Protein AF-A0AAE6BTU4-F1 (afdb_monomer_lite)

Radius of gyration: 64.8 Å; chains: 1; bounding box: 156×62×198 Å

Structure (mmCIF, N/CA/C/O backbone):
data_AF-A0AAE6BTU4-F1
#
_entry.id   AF-A0AAE6BTU4-F1
#
loop_
_atom_site.group_PDB
_atom_site.id
_atom_site.type_symbol
_atom_site.label_atom_id
_atom_site.label_alt_id
_atom_site.label_comp_id
_atom_site.label_asym_id
_atom_site.label_entity_id
_atom_site.label_seq_id
_atom_site.pdbx_PDB_ins_code
_atom_site.Cartn_x
_atom_site.Cartn_y
_atom_site.Cartn_z
_atom_site.occupancy
_atom_site.B_iso_or_equiv
_atom_site.auth_seq_id
_atom_site.auth_comp_id
_atom_site.auth_asym_id
_atom_site.auth_atom_id
_atom_site.pdbx_PDB_model_num
ATOM 1 N N . MET A 1 1 ? -36.146 3.661 -19.945 1.00 48.97 1 MET A N 1
ATOM 2 C CA . MET A 1 1 ? -35.433 4.388 -18.864 1.00 48.97 1 MET A CA 1
ATOM 3 C C . MET A 1 1 ? -34.427 3.517 -18.104 1.00 48.97 1 MET A C 1
ATOM 5 O O . MET A 1 1 ? -33.361 4.020 -17.790 1.00 48.97 1 MET A O 1
ATOM 9 N N . MET A 1 2 ? -34.689 2.225 -17.862 1.00 49.38 2 MET A N 1
ATOM 10 C CA . MET A 1 2 ? -33.746 1.311 -17.175 1.00 49.38 2 MET A CA 1
ATOM 11 C C . MET A 1 2 ? -32.416 1.056 -17.921 1.00 49.38 2 MET A C 1
ATOM 13 O O . MET A 1 2 ? -31.400 0.770 -17.297 1.00 49.38 2 MET A O 1
ATOM 17 N N . THR A 1 3 ? -32.391 1.201 -19.246 1.00 56.84 3 THR A N 1
ATOM 18 C CA . THR A 1 3 ? -31.191 1.018 -20.086 1.00 56.84 3 THR A CA 1
ATOM 19 C C . THR A 1 3 ? -30.217 2.201 -20.024 1.00 56.84 3 THR A C 1
ATOM 21 O O . THR A 1 3 ? -29.010 2.016 -20.130 1.00 56.84 3 THR A O 1
ATOM 24 N N . LEU A 1 4 ? -30.723 3.414 -19.780 1.00 56.75 4 LEU A N 1
ATOM 25 C CA . LEU A 1 4 ? -29.913 4.631 -19.647 1.00 56.75 4 LEU A CA 1
ATOM 26 C C . LEU A 1 4 ? -29.201 4.711 -18.291 1.00 56.75 4 LEU A C 1
ATOM 28 O O . LEU A 1 4 ? -28.058 5.158 -18.240 1.00 56.75 4 LEU A O 1
ATOM 32 N N . LEU A 1 5 ? -29.824 4.214 -17.213 1.00 59.09 5 LEU A N 1
ATOM 33 C CA . LEU A 1 5 ? -29.153 4.114 -15.912 1.00 59.09 5 LEU A CA 1
ATOM 34 C C . LEU A 1 5 ? -27.994 3.108 -15.945 1.00 59.09 5 LEU A C 1
ATOM 36 O O . LEU A 1 5 ? -26.930 3.404 -15.418 1.00 59.09 5 LEU A O 1
ATOM 40 N N . ARG A 1 6 ? -28.148 1.953 -16.607 1.00 62.50 6 ARG A N 1
ATOM 41 C CA . ARG A 1 6 ? -27.068 0.949 -16.701 1.00 62.50 6 ARG A CA 1
ATOM 42 C C . ARG A 1 6 ? -25.826 1.470 -17.433 1.00 62.50 6 ARG A C 1
ATOM 44 O O . ARG A 1 6 ? -24.712 1.204 -16.995 1.00 62.50 6 ARG A O 1
ATOM 51 N N . ARG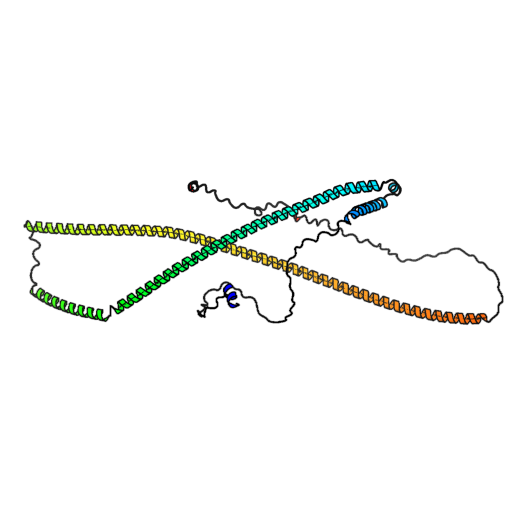 A 1 7 ? -26.019 2.296 -18.466 1.00 68.75 7 ARG A N 1
ATOM 52 C CA . ARG A 1 7 ? -24.930 2.977 -19.182 1.00 68.75 7 ARG A CA 1
ATOM 53 C C . ARG A 1 7 ? -24.236 4.055 -18.338 1.00 68.75 7 ARG A C 1
ATOM 55 O O . ARG A 1 7 ? -23.031 4.231 -18.468 1.00 68.75 7 ARG A O 1
ATOM 62 N N . ALA A 1 8 ? -24.965 4.743 -17.455 1.00 65.94 8 ALA A N 1
ATOM 63 C CA . ALA A 1 8 ? -24.392 5.730 -16.532 1.00 65.94 8 ALA A CA 1
ATOM 64 C C . ALA A 1 8 ? -23.546 5.093 -15.410 1.00 65.94 8 ALA A C 1
ATOM 66 O O . ALA A 1 8 ? -22.668 5.752 -14.862 1.00 65.94 8 ALA A O 1
ATOM 67 N N . PHE A 1 9 ? -23.770 3.807 -15.118 1.00 64.44 9 PHE A N 1
ATOM 68 C CA . PHE A 1 9 ? -22.969 3.002 -14.189 1.00 64.44 9 PHE A CA 1
ATOM 69 C C . PHE A 1 9 ? -21.880 2.158 -14.880 1.00 64.44 9 PHE A C 1
ATOM 71 O O . PHE A 1 9 ? -21.298 1.282 -14.249 1.00 64.44 9 PHE A O 1
ATOM 78 N N . GLY A 1 10 ? -21.578 2.420 -16.158 1.00 52.28 10 GLY A N 1
ATOM 79 C CA . GLY A 1 10 ? -20.435 1.807 -16.846 1.00 52.28 10 GLY A CA 1
ATOM 80 C C . GLY A 1 10 ? -20.651 0.379 -17.354 1.00 52.28 10 GLY A C 1
ATOM 81 O O . GLY A 1 10 ? -19.698 -0.245 -17.806 1.00 52.28 10 GLY A O 1
ATOM 82 N N . PHE A 1 11 ? -21.882 -0.138 -17.343 1.00 61.97 11 PHE A N 1
ATOM 83 C CA . PHE A 1 11 ? -22.192 -1.422 -17.973 1.00 61.97 11 PHE A CA 1
ATOM 84 C C . PHE A 1 11 ? -22.514 -1.191 -19.455 1.00 61.97 11 PHE A C 1
ATOM 86 O O . PHE A 1 11 ? -23.619 -0.758 -19.796 1.00 61.97 11 PHE A O 1
ATOM 93 N N . SER A 1 12 ? -21.534 -1.433 -20.333 1.00 47.09 12 SER A N 1
ATOM 94 C CA . SER A 1 12 ? -21.764 -1.500 -21.781 1.00 47.09 12 SER A CA 1
ATOM 95 C C . SER A 1 12 ? -22.494 -2.804 -22.116 1.00 47.09 12 SER A C 1
ATOM 97 O O . SER A 1 12 ? -22.000 -3.868 -21.748 1.00 47.09 12 SER A O 1
ATOM 99 N N . PRO A 1 13 ? -23.658 -2.762 -22.784 1.00 50.34 13 PRO A N 1
ATOM 100 C CA . PRO A 1 13 ? -24.314 -3.942 -23.315 1.00 50.34 13 PRO A CA 1
ATOM 101 C C . PRO A 1 13 ? -23.881 -4.097 -24.775 1.00 50.34 13 PRO A C 1
ATOM 103 O O . PRO A 1 13 ? -24.620 -3.703 -25.665 1.00 50.34 13 PRO A O 1
ATOM 106 N N . ASP A 1 14 ? -22.638 -4.519 -24.983 1.00 47.03 14 ASP A N 1
ATOM 107 C CA . ASP A 1 14 ? -22.152 -5.135 -26.225 1.00 47.03 14 ASP A CA 1
ATOM 108 C C . ASP A 1 14 ? -20.667 -5.437 -26.042 1.00 47.03 14 ASP A C 1
ATOM 110 O O . ASP A 1 14 ? -19.805 -4.561 -26.130 1.00 47.03 14 ASP A O 1
ATOM 114 N N . SER A 1 15 ? -20.396 -6.693 -25.731 1.00 39.00 15 SER A N 1
ATOM 115 C CA . SER A 1 15 ? -19.177 -7.381 -26.123 1.00 39.00 15 SER A CA 1
ATOM 116 C C . SER A 1 15 ? -19.603 -8.828 -26.297 1.00 39.00 15 SER A C 1
ATOM 118 O O . SER A 1 15 ? -19.732 -9.572 -25.323 1.00 39.00 15 SER A O 1
ATOM 120 N N . GLU A 1 16 ? -19.972 -9.136 -27.536 1.00 42.75 16 GLU A N 1
ATOM 121 C CA . GLU A 1 16 ? -20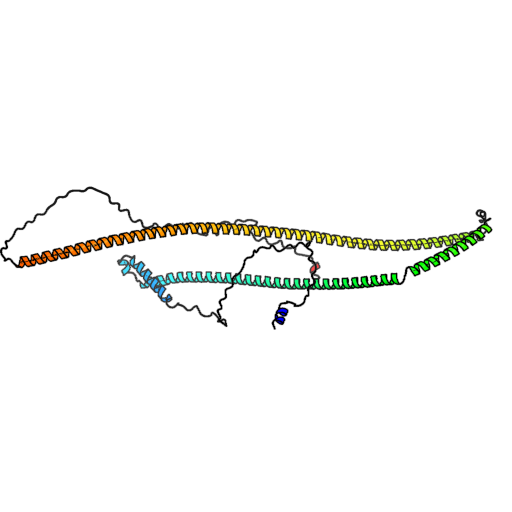.085 -10.494 -28.041 1.00 42.75 16 GLU A CA 1
ATOM 122 C C . GLU A 1 16 ? -18.813 -11.273 -27.681 1.00 42.75 16 GLU A C 1
ATOM 124 O O . GLU A 1 16 ? -17.711 -10.727 -27.622 1.00 42.75 16 GLU A O 1
ATOM 129 N N . GLU A 1 17 ? -19.031 -12.536 -27.351 1.00 46.00 17 GLU A N 1
ATOM 130 C CA . GLU A 1 17 ? -18.061 -13.518 -26.899 1.00 46.00 17 GLU A CA 1
ATOM 131 C C . GLU A 1 17 ? -16.950 -13.721 -27.944 1.00 46.00 17 GLU A C 1
ATOM 133 O O . GLU A 1 17 ? -17.189 -14.286 -29.007 1.00 46.00 17 GLU A O 1
ATOM 138 N N . GLU A 1 18 ? -15.720 -13.319 -27.617 1.00 40.00 18 GLU A N 1
ATOM 139 C CA . GLU A 1 18 ? -14.520 -13.991 -28.118 1.00 40.00 18 GLU A CA 1
ATOM 140 C C . GLU A 1 18 ? -13.948 -14.800 -26.953 1.00 40.00 18 GLU A C 1
ATOM 142 O O . GLU A 1 18 ? -13.363 -14.284 -26.000 1.00 40.00 18 GLU A O 1
ATOM 147 N N . GLU A 1 19 ? -14.253 -16.091 -27.001 1.00 48.47 19 GLU A N 1
ATOM 148 C CA . GLU A 1 19 ? -13.770 -17.141 -26.117 1.00 48.47 19 GLU A CA 1
ATOM 149 C C . GLU A 1 19 ? -12.265 -17.337 -26.391 1.00 48.47 19 GLU A C 1
ATOM 151 O O . GLU A 1 19 ? -11.864 -18.207 -27.158 1.00 48.47 19 GLU A O 1
ATOM 156 N N . GLU A 1 20 ? -11.421 -16.462 -25.834 1.00 43.44 20 GLU A N 1
ATOM 157 C CA . GLU A 1 20 ? -9.967 -16.643 -25.853 1.00 43.44 20 GLU A CA 1
ATOM 158 C C . GLU A 1 20 ? -9.546 -17.588 -24.722 1.00 43.44 20 GLU A C 1
ATOM 160 O O . GLU A 1 20 ? -9.739 -17.322 -23.531 1.00 43.44 20 GLU A O 1
ATOM 165 N N . ASP A 1 21 ? -8.972 -18.715 -25.139 1.00 42.72 21 ASP A N 1
ATOM 166 C CA . ASP A 1 21 ? -8.411 -19.780 -24.319 1.00 42.72 21 ASP A CA 1
ATOM 167 C C . ASP A 1 21 ? -7.556 -19.246 -23.156 1.00 42.72 21 ASP A C 1
ATOM 169 O O . ASP A 1 21 ? -6.500 -18.634 -23.329 1.00 42.72 21 ASP A O 1
ATOM 173 N N . TYR A 1 22 ? -8.008 -19.530 -21.935 1.00 52.09 22 TYR A N 1
ATOM 174 C CA . TYR A 1 22 ? -7.296 -19.216 -20.701 1.00 52.09 22 TYR A CA 1
ATOM 175 C C . TYR A 1 22 ? -6.064 -20.125 -20.553 1.00 52.09 22 TYR A C 1
ATOM 177 O O . TYR A 1 22 ? -6.204 -21.319 -20.282 1.00 52.09 22 TYR A O 1
ATOM 185 N N . ASP A 1 23 ? -4.855 -19.572 -20.704 1.00 56.16 23 ASP A N 1
ATOM 186 C CA . ASP A 1 23 ? -3.588 -20.278 -20.465 1.00 56.16 23 ASP A CA 1
ATOM 187 C C . ASP A 1 23 ? -3.349 -20.464 -18.946 1.00 56.16 23 ASP A C 1
ATOM 189 O O . ASP A 1 23 ? -3.122 -19.486 -18.224 1.00 56.16 23 ASP A O 1
ATOM 193 N N . PRO A 1 24 ? -3.371 -21.706 -18.419 1.00 56.69 24 PRO A N 1
ATOM 194 C CA . PRO A 1 24 ? -3.251 -21.987 -16.989 1.00 56.69 24 PRO A CA 1
ATOM 195 C C . PRO A 1 24 ? -1.818 -21.847 -16.442 1.00 56.69 24 PRO A C 1
ATOM 197 O O . PRO A 1 24 ? -1.571 -22.208 -15.290 1.00 56.69 24 PRO A O 1
ATOM 200 N N . THR A 1 25 ? -0.852 -21.355 -17.226 1.00 54.66 25 THR A N 1
ATOM 201 C CA . THR A 1 25 ? 0.543 -21.201 -16.774 1.00 54.66 25 THR A CA 1
ATOM 202 C C . THR A 1 25 ? 0.863 -19.849 -16.134 1.00 54.66 25 THR A C 1
ATOM 204 O O . THR A 1 25 ? 1.975 -19.662 -15.633 1.00 54.66 25 THR A O 1
ATOM 207 N N . VAL A 1 26 ? -0.095 -18.919 -16.065 1.00 53.97 26 VAL A N 1
ATOM 208 C CA . VAL A 1 26 ? 0.099 -17.633 -15.380 1.00 53.97 26 VAL A CA 1
ATOM 209 C C . VAL A 1 26 ? -0.129 -17.802 -13.867 1.00 53.97 26 VAL A C 1
ATOM 211 O O . VAL A 1 26 ? -1.238 -18.140 -13.452 1.00 53.97 26 VAL A O 1
ATOM 214 N N . PRO A 1 27 ? 0.868 -17.555 -12.994 1.00 41.38 27 PRO A N 1
ATOM 215 C CA . PRO A 1 27 ? 0.693 -17.707 -11.553 1.00 41.38 27 PRO A CA 1
ATOM 216 C C . PRO A 1 27 ? -0.245 -16.629 -10.992 1.00 41.38 27 PRO A C 1
ATOM 218 O O . PRO A 1 27 ? 0.140 -15.472 -10.811 1.00 41.38 27 PRO A O 1
ATOM 221 N N . THR A 1 28 ? -1.481 -17.003 -10.671 1.00 51.19 28 THR A N 1
ATOM 222 C CA . THR A 1 28 ? -2.424 -16.153 -9.935 1.00 51.19 28 THR A CA 1
ATOM 223 C C . THR A 1 28 ? -2.011 -16.075 -8.464 1.00 51.19 28 THR A C 1
ATOM 225 O O . THR A 1 28 ? -2.427 -16.885 -7.638 1.00 51.19 28 THR A O 1
ATOM 228 N N . TYR A 1 29 ? -1.178 -15.097 -8.111 1.00 44.53 29 TYR A N 1
ATOM 229 C CA . TYR A 1 29 ? -0.861 -14.784 -6.716 1.00 44.53 29 TYR A CA 1
ATOM 230 C C . TYR A 1 29 ? -1.799 -13.686 -6.203 1.00 44.53 29 TYR A C 1
ATOM 232 O O . TYR A 1 29 ? -1.414 -12.523 -6.179 1.00 44.53 29 TYR A O 1
ATOM 240 N N . ALA A 1 30 ? -3.040 -14.052 -5.856 1.00 36.66 30 ALA A N 1
ATOM 241 C CA . ALA A 1 30 ? -3.896 -13.390 -4.855 1.00 36.66 30 ALA A CA 1
ATOM 242 C C . ALA A 1 30 ? -5.370 -13.788 -5.041 1.00 36.66 30 ALA A C 1
ATOM 244 O O . ALA A 1 30 ? -6.086 -13.160 -5.812 1.00 36.66 30 ALA A O 1
ATOM 245 N N . ALA A 1 31 ? -5.822 -14.794 -4.296 1.00 35.09 31 ALA A N 1
ATOM 246 C CA . ALA A 1 31 ? -7.153 -14.844 -3.679 1.00 35.09 31 ALA A CA 1
ATOM 247 C C . ALA A 1 31 ? -7.265 -16.175 -2.928 1.00 35.09 31 ALA A C 1
ATOM 249 O O . ALA A 1 31 ? -7.539 -17.219 -3.513 1.00 35.09 31 ALA A O 1
ATOM 250 N N . GLY A 1 32 ? -6.995 -16.139 -1.624 1.00 33.09 32 GLY A N 1
ATOM 251 C CA . GLY A 1 32 ? -7.349 -17.234 -0.732 1.00 33.09 32 GLY A CA 1
ATOM 252 C C . GLY A 1 32 ? -8.867 -17.304 -0.621 1.00 33.09 32 GLY A C 1
ATOM 253 O O . GLY A 1 32 ? -9.497 -16.382 -0.107 1.00 33.09 32 GLY A O 1
ATOM 254 N N . ASP A 1 33 ? -9.426 -18.391 -1.135 1.00 32.09 33 ASP A N 1
ATOM 255 C CA . ASP A 1 33 ? -10.817 -18.772 -0.967 1.00 32.09 33 ASP A CA 1
ATOM 256 C C . ASP A 1 33 ? -11.033 -19.289 0.462 1.00 32.09 33 ASP A C 1
ATOM 258 O O . ASP A 1 33 ? -10.305 -20.148 0.968 1.00 32.09 33 ASP A O 1
ATOM 262 N N . SER A 1 34 ? -12.017 -18.719 1.145 1.00 34.31 34 SER A N 1
ATOM 263 C CA . SER A 1 34 ? -12.573 -19.231 2.394 1.00 34.31 34 SER A CA 1
ATOM 264 C C . SER A 1 34 ? -13.945 -18.606 2.593 1.00 34.31 34 SER A C 1
ATOM 266 O O . SER A 1 34 ? -14.072 -17.611 3.306 1.00 34.31 34 SER A O 1
ATOM 268 N N . ARG A 1 35 ? -14.990 -19.199 2.006 1.00 29.70 35 ARG A N 1
ATOM 269 C CA . ARG A 1 35 ? -16.296 -19.313 2.679 1.00 29.70 35 ARG A CA 1
ATOM 270 C C . ARG A 1 35 ? -17.183 -20.366 2.022 1.00 29.70 35 ARG A C 1
ATOM 272 O O . ARG A 1 35 ? -17.729 -20.190 0.941 1.00 29.70 35 ARG A O 1
ATOM 279 N N . GLN A 1 36 ? -17.326 -21.461 2.763 1.00 35.28 36 GLN A N 1
ATOM 280 C CA . GLN A 1 36 ? -18.269 -22.546 2.540 1.00 35.28 36 GLN A CA 1
ATOM 281 C C . GLN A 1 36 ? -19.725 -22.057 2.521 1.00 35.28 36 GLN A C 1
ATOM 283 O O . GLN A 1 36 ? -20.123 -21.156 3.259 1.00 35.28 36 GLN A O 1
ATOM 288 N N . ALA A 1 37 ? -20.510 -22.726 1.681 1.00 29.88 37 ALA A N 1
ATOM 289 C CA . ALA A 1 37 ? -21.952 -22.614 1.533 1.00 29.88 37 ALA A CA 1
ATOM 290 C C . ALA A 1 37 ? -22.735 -23.063 2.782 1.00 29.88 37 ALA A C 1
ATOM 292 O O . ALA A 1 37 ? -22.309 -24.001 3.451 1.00 29.88 37 ALA A O 1
ATOM 293 N N . GLN A 1 38 ? -23.927 -22.485 3.012 1.00 32.22 38 GLN A N 1
ATOM 294 C CA . GLN A 1 38 ? -25.232 -23.190 2.975 1.00 32.22 38 GLN A CA 1
ATOM 295 C C . GLN A 1 38 ? -26.445 -22.252 3.273 1.00 32.22 38 GLN A C 1
ATOM 297 O O . GLN A 1 38 ? -26.235 -21.109 3.674 1.00 32.22 38 GLN A O 1
ATOM 302 N N . PRO A 1 39 ? -27.702 -22.666 2.960 1.00 37.38 39 PRO A N 1
ATOM 303 C CA . PRO A 1 39 ? -28.687 -21.828 2.257 1.00 37.38 39 PRO A CA 1
ATOM 304 C C . PRO A 1 39 ? -29.952 -21.402 3.043 1.00 37.38 39 PRO A C 1
ATOM 306 O O . PRO A 1 39 ? -30.315 -21.986 4.057 1.00 37.38 39 PRO A O 1
ATOM 309 N N . SER A 1 40 ? -30.678 -20.445 2.439 1.00 31.05 40 SER A N 1
ATOM 310 C CA . SER A 1 40 ? -32.145 -20.217 2.438 1.00 31.05 40 SER A CA 1
ATOM 311 C C . SER A 1 40 ? -32.927 -20.076 3.757 1.00 31.05 40 SER A C 1
ATOM 313 O O . SER A 1 40 ? -33.133 -21.063 4.456 1.00 31.05 40 SER A O 1
ATOM 315 N N . ARG A 1 41 ? -33.589 -18.916 3.946 1.00 30.66 41 ARG A N 1
ATOM 316 C CA . ARG A 1 41 ? -35.065 -18.842 4.066 1.00 30.66 41 ARG A CA 1
ATOM 317 C C . ARG A 1 41 ? -35.609 -17.413 3.916 1.00 30.66 41 ARG A C 1
ATOM 319 O O . ARG A 1 41 ? -35.153 -16.487 4.576 1.00 30.66 41 ARG A O 1
ATOM 326 N N . GLU A 1 42 ? -36.625 -17.284 3.070 1.00 29.73 42 GLU A N 1
ATOM 327 C CA . GLU A 1 42 ? -37.550 -16.152 2.992 1.00 29.73 42 GLU A CA 1
ATOM 328 C C . GLU A 1 42 ? -38.374 -16.016 4.282 1.00 29.73 42 GLU A C 1
ATOM 330 O O . GLU A 1 42 ? -38.880 -17.016 4.784 1.00 29.73 42 GLU A O 1
ATOM 335 N N . THR A 1 43 ? -38.605 -14.780 4.732 1.00 32.59 43 THR A N 1
ATOM 336 C CA . THR A 1 43 ? -39.929 -14.304 5.174 1.00 32.59 43 THR A CA 1
ATOM 337 C C . THR A 1 43 ? -39.952 -12.779 5.140 1.00 32.59 43 THR A C 1
ATOM 339 O O . THR A 1 43 ? -39.157 -12.112 5.797 1.00 32.59 43 THR A O 1
ATOM 342 N N . ALA A 1 44 ? -40.893 -12.253 4.366 1.00 30.30 44 ALA A N 1
ATOM 343 C CA . ALA A 1 44 ? -41.325 -10.867 4.365 1.00 30.30 44 ALA A CA 1
ATOM 344 C C . ALA A 1 44 ? -41.996 -10.486 5.692 1.00 30.30 44 ALA A C 1
ATOM 346 O O . ALA A 1 44 ? -42.770 -11.290 6.196 1.00 30.30 44 ALA A O 1
ATOM 347 N N . VAL A 1 45 ? -41.821 -9.240 6.151 1.00 32.84 45 VAL A N 1
ATOM 348 C CA . VAL A 1 45 ? -42.925 -8.386 6.631 1.00 32.84 45 VAL A CA 1
ATOM 349 C C . VAL A 1 45 ? -42.578 -6.926 6.336 1.00 32.84 45 VAL A C 1
ATOM 351 O O . VAL A 1 45 ? -41.507 -6.432 6.678 1.00 32.84 45 VAL A O 1
ATOM 354 N N . ALA A 1 46 ? -43.515 -6.261 5.672 1.00 30.05 46 ALA A N 1
ATOM 355 C CA . ALA A 1 46 ? -43.533 -4.840 5.391 1.00 30.05 46 ALA A CA 1
ATOM 356 C C . ALA A 1 46 ? -43.830 -4.009 6.649 1.00 30.05 46 ALA A C 1
ATOM 358 O O . ALA A 1 46 ? -44.687 -4.384 7.445 1.00 30.05 46 ALA A O 1
ATOM 359 N N . ALA A 1 47 ? -43.234 -2.821 6.746 1.00 30.58 47 ALA A N 1
ATOM 360 C CA . ALA A 1 47 ? -43.857 -1.688 7.423 1.00 30.58 47 ALA A CA 1
ATOM 361 C C . ALA A 1 47 ? -43.355 -0.368 6.823 1.00 30.58 47 ALA A C 1
ATOM 363 O O . ALA A 1 47 ? -42.178 -0.025 6.875 1.00 30.58 47 ALA A O 1
ATOM 364 N N . SER A 1 48 ? -44.308 0.336 6.228 1.00 29.03 48 SER A N 1
ATOM 365 C CA . SER A 1 48 ? -44.333 1.750 5.877 1.00 29.03 48 SER A CA 1
ATOM 366 C C . SER A 1 48 ? -43.935 2.683 7.026 1.00 29.03 48 SER A C 1
ATOM 368 O O . SER A 1 48 ? -44.414 2.481 8.140 1.00 29.03 48 SER A O 1
ATOM 370 N N . ALA A 1 49 ? -43.221 3.774 6.732 1.00 30.77 49 ALA A N 1
ATOM 371 C CA . ALA A 1 49 ? -43.777 5.138 6.754 1.00 30.77 49 ALA A CA 1
ATOM 372 C C . ALA A 1 49 ? -42.682 6.215 6.634 1.00 30.77 49 ALA A C 1
ATOM 374 O O . ALA A 1 49 ? -41.552 6.047 7.085 1.00 30.77 49 ALA A O 1
ATOM 375 N N . ASP A 1 50 ? -43.095 7.319 6.019 1.00 28.80 50 ASP A N 1
ATOM 376 C CA . ASP A 1 50 ? -42.426 8.601 5.814 1.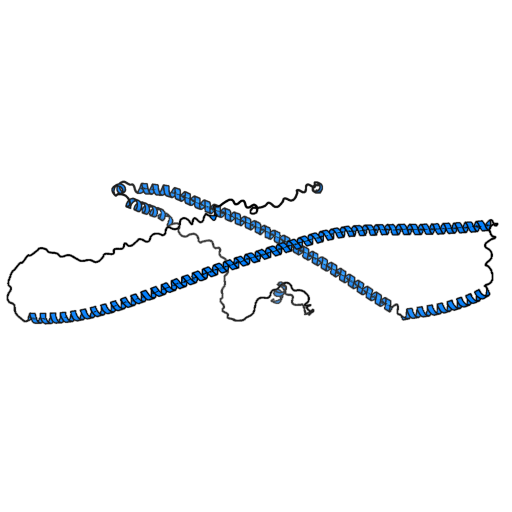00 28.80 50 ASP A CA 1
ATOM 377 C C . ASP A 1 50 ? -41.792 9.252 7.060 1.00 28.80 50 ASP A C 1
ATOM 379 O O . ASP A 1 50 ? -42.352 9.204 8.154 1.00 28.80 50 ASP A O 1
ATOM 383 N N . ASN A 1 51 ? -40.683 9.977 6.846 1.00 32.03 51 ASN A N 1
ATOM 384 C CA . ASN A 1 51 ? -40.420 11.335 7.370 1.00 32.03 51 ASN A CA 1
ATOM 385 C C . ASN A 1 51 ? -39.062 11.812 6.812 1.00 32.03 51 ASN A C 1
ATOM 387 O O . ASN A 1 51 ? -38.032 11.195 7.057 1.00 32.03 51 ASN A O 1
ATOM 391 N N . ALA A 1 52 ? -38.983 12.781 5.900 1.00 30.44 52 ALA A N 1
ATOM 392 C CA . ALA A 1 52 ? -39.253 14.206 6.092 1.00 30.44 52 ALA A CA 1
ATOM 393 C C . ALA A 1 52 ? -38.456 14.832 7.251 1.00 30.44 52 ALA A C 1
ATOM 395 O O . ALA A 1 52 ? -38.665 14.522 8.415 1.00 30.44 52 ALA A O 1
ATOM 396 N N . SER A 1 53 ? -37.599 15.777 6.857 1.00 33.25 53 SER A N 1
ATOM 397 C CA . SER A 1 53 ? -37.117 16.934 7.611 1.00 33.25 53 SER A CA 1
ATOM 398 C C . SER A 1 53 ? -36.480 16.687 8.978 1.00 33.25 53 SER A C 1
ATOM 400 O O . SER A 1 53 ? -37.144 16.477 9.985 1.00 33.25 53 SER A O 1
ATOM 402 N N . MET A 1 54 ? -35.170 16.922 9.020 1.00 37.59 54 MET A N 1
ATOM 403 C CA . MET A 1 54 ? -34.468 17.397 10.210 1.00 37.59 54 MET A CA 1
ATOM 404 C C . MET A 1 54 ? -35.233 18.558 10.870 1.00 37.59 54 MET A C 1
ATOM 406 O O . MET A 1 54 ? -35.551 19.535 10.183 1.00 37.59 54 MET A O 1
ATOM 410 N N . PRO A 1 55 ? -35.436 18.521 12.195 1.00 36.69 55 PRO A N 1
ATOM 411 C CA . PRO A 1 55 ? -35.479 19.718 13.002 1.00 36.69 55 PRO A CA 1
ATOM 412 C C . PRO A 1 55 ? -34.243 19.781 13.903 1.00 36.69 55 PRO A C 1
ATOM 414 O O . PRO A 1 55 ? -33.782 18.795 14.476 1.00 36.69 55 PRO A O 1
ATOM 417 N N . ALA A 1 56 ? -33.716 20.995 14.002 1.00 30.17 56 ALA A N 1
ATOM 418 C CA . ALA A 1 56 ? -32.631 21.383 14.876 1.00 30.17 56 ALA A CA 1
ATOM 419 C C . ALA A 1 56 ? -32.922 21.008 16.338 1.00 30.17 56 ALA A C 1
ATOM 421 O O . ALA A 1 56 ? -33.945 21.395 16.903 1.00 30.17 56 ALA A O 1
ATOM 422 N N . VAL A 1 57 ? -31.981 20.304 16.966 1.00 34.97 57 VAL A N 1
ATOM 423 C CA . VAL A 1 57 ? -31.978 20.062 18.410 1.00 34.97 57 VAL A CA 1
ATOM 424 C C . VAL A 1 57 ? -31.408 21.307 19.089 1.00 34.97 57 VAL A C 1
ATOM 426 O O . VAL A 1 57 ? -30.227 21.393 19.403 1.00 34.97 57 VAL A O 1
ATOM 429 N N . ALA A 1 58 ? -32.265 22.307 19.269 1.00 40.81 58 ALA A N 1
ATOM 430 C CA . ALA A 1 58 ? -32.027 23.457 20.127 1.00 40.81 58 ALA A CA 1
ATOM 431 C C . ALA A 1 58 ? -33.224 23.589 21.073 1.00 40.81 58 ALA A C 1
ATOM 433 O O . ALA A 1 58 ? -34.206 24.226 20.712 1.00 40.81 58 ALA A O 1
ATOM 434 N N . ALA A 1 59 ? -33.150 22.924 22.233 1.00 40.44 59 ALA A N 1
ATOM 435 C CA . ALA A 1 59 ? -33.852 23.239 23.490 1.00 40.44 59 ALA A CA 1
ATOM 436 C C . ALA A 1 59 ? -33.946 21.984 24.376 1.00 40.44 59 ALA A C 1
ATOM 438 O O . ALA A 1 59 ? -34.926 21.248 24.310 1.00 40.44 59 ALA A O 1
ATOM 439 N N . ALA A 1 60 ? -32.944 21.749 25.228 1.00 38.16 60 ALA A N 1
ATOM 440 C CA . ALA A 1 60 ? -33.074 20.844 26.375 1.00 38.16 60 ALA A CA 1
ATOM 441 C C . ALA A 1 60 ? -32.006 21.131 27.447 1.00 38.16 60 ALA A C 1
ATOM 443 O O . ALA A 1 60 ? -31.253 20.249 27.835 1.00 38.16 60 ALA A O 1
ATOM 444 N N . THR A 1 61 ? -31.930 22.371 27.933 1.00 39.84 61 THR A N 1
ATOM 445 C CA . THR A 1 61 ? -31.211 22.718 29.175 1.00 39.84 61 THR A CA 1
ATOM 446 C C . THR A 1 61 ? -31.946 23.846 29.897 1.00 39.84 61 THR A C 1
ATOM 448 O O . THR A 1 61 ? -31.474 24.971 30.013 1.00 39.84 61 THR A O 1
ATOM 451 N N . ALA A 1 62 ? -33.158 23.556 30.358 1.00 38.34 62 ALA A N 1
ATOM 452 C CA . ALA A 1 62 ? -33.884 24.424 31.279 1.00 38.34 62 ALA A CA 1
ATOM 453 C C . ALA A 1 62 ? -34.721 23.554 32.221 1.00 38.34 62 ALA A C 1
ATOM 455 O O . ALA A 1 62 ? -35.943 23.513 32.133 1.00 38.34 62 ALA A O 1
ATOM 456 N N . VAL A 1 63 ? -34.040 22.805 33.087 1.00 43.47 63 VAL A N 1
ATOM 457 C CA . VAL A 1 63 ? -34.658 22.131 34.231 1.00 43.47 63 VAL A CA 1
ATOM 458 C C . VAL A 1 63 ? -33.853 22.524 35.471 1.00 43.47 63 VAL A C 1
ATOM 460 O O . VAL A 1 63 ? -32.657 22.268 35.550 1.00 43.47 63 VAL A O 1
ATOM 463 N N . GLU A 1 64 ? -34.547 23.213 36.378 1.00 46.06 64 GLU A N 1
ATOM 464 C CA . GLU A 1 64 ? -34.277 23.344 37.818 1.00 46.06 64 GLU A CA 1
ATOM 465 C C . GLU A 1 64 ? -32.981 24.037 38.280 1.00 46.06 64 GLU A C 1
ATOM 467 O O . GLU A 1 64 ? -32.036 23.432 38.780 1.00 46.06 64 GLU A O 1
ATOM 472 N N . THR A 1 65 ? -32.997 25.372 38.267 1.00 45.41 65 THR A N 1
ATOM 473 C CA . THR A 1 65 ? -32.098 26.197 39.100 1.00 45.41 65 THR A CA 1
ATOM 474 C C . THR A 1 65 ? -32.806 26.883 40.275 1.00 45.41 65 THR A C 1
ATOM 476 O O . THR A 1 65 ? -32.132 27.476 41.114 1.00 45.41 65 THR A O 1
ATOM 479 N N . ALA A 1 66 ? -34.137 26.785 40.391 1.00 43.00 66 ALA A N 1
ATOM 480 C CA . ALA A 1 66 ? -34.896 27.479 41.438 1.00 43.00 66 ALA A CA 1
ATOM 481 C C . ALA A 1 66 ? -34.811 26.797 42.821 1.00 43.00 66 ALA A C 1
ATOM 483 O O . ALA A 1 66 ? -34.683 27.490 43.829 1.00 43.00 66 ALA A O 1
ATOM 484 N N . ASP A 1 67 ? -34.776 25.461 42.880 1.00 48.25 67 ASP A N 1
ATOM 485 C CA . ASP A 1 67 ? -34.749 24.721 44.157 1.00 48.25 67 ASP A CA 1
ATOM 486 C C . ASP A 1 67 ? -33.339 24.617 44.772 1.00 48.25 67 ASP A C 1
ATOM 488 O O . ASP A 1 67 ? -33.175 24.401 45.975 1.00 48.25 67 ASP A O 1
ATOM 492 N N . ASN A 1 68 ? -32.299 24.880 43.976 1.00 51.72 68 ASN A N 1
ATOM 493 C CA . ASN A 1 68 ? -30.906 24.892 44.431 1.00 51.72 68 ASN A CA 1
ATOM 494 C C . ASN A 1 68 ? -30.546 26.120 45.288 1.00 51.72 68 ASN A C 1
ATOM 496 O O . ASN A 1 68 ? -29.498 26.121 45.927 1.00 51.72 68 ASN A O 1
ATOM 500 N N . ALA A 1 69 ? -31.392 27.156 45.345 1.00 58.75 69 ALA A N 1
ATOM 501 C CA . ALA A 1 69 ? -31.138 28.343 46.169 1.00 58.75 69 ALA A CA 1
ATOM 502 C C . ALA A 1 69 ? -31.475 28.134 47.661 1.00 58.75 69 ALA A C 1
ATOM 504 O O . ALA A 1 69 ? -30.885 28.786 48.522 1.00 58.75 69 ALA A O 1
ATOM 505 N N . ALA A 1 70 ? -32.398 27.218 47.982 1.00 60.72 70 ALA A N 1
ATOM 506 C CA . ALA A 1 70 ? -32.811 26.919 49.360 1.00 60.72 70 ALA A CA 1
ATOM 507 C C . ALA A 1 70 ? -31.975 25.802 50.018 1.00 60.72 70 ALA A C 1
ATOM 509 O O . ALA A 1 70 ? -31.880 25.729 51.246 1.00 60.72 70 ALA A O 1
ATOM 510 N N . LEU A 1 71 ? -31.332 24.958 49.206 1.00 67.81 71 LEU A N 1
ATOM 511 C CA . LEU A 1 71 ? -30.530 23.815 49.645 1.00 67.81 71 LEU A CA 1
ATOM 512 C C . LEU A 1 71 ? -29.287 24.198 50.485 1.00 67.81 71 LEU A C 1
ATOM 514 O O . LEU A 1 71 ? -29.046 23.534 51.496 1.00 67.81 71 LEU A O 1
ATOM 518 N N . PRO A 1 72 ? -28.541 25.282 50.178 1.00 73.56 72 PRO A N 1
ATOM 519 C CA . PRO A 1 72 ? -27.420 25.725 51.006 1.00 73.56 72 PRO A CA 1
ATOM 520 C C . PRO A 1 72 ? -27.870 26.150 52.408 1.00 73.56 72 PRO A C 1
ATOM 522 O O . PRO A 1 72 ? -27.266 25.748 53.396 1.00 73.56 72 PRO A O 1
ATOM 525 N N . ALA A 1 73 ? -28.972 26.902 52.518 1.00 72.44 73 ALA A N 1
ATOM 526 C CA . ALA A 1 73 ? -29.484 27.381 53.803 1.00 72.44 73 ALA A CA 1
ATOM 527 C C . ALA A 1 73 ? -29.911 26.227 54.728 1.00 72.44 73 ALA A C 1
ATOM 529 O O . ALA A 1 73 ? -29.539 26.221 55.899 1.00 72.44 73 ALA A O 1
ATOM 530 N N . ALA A 1 74 ? -30.614 25.226 54.187 1.00 77.38 74 ALA A N 1
ATOM 531 C CA . ALA A 1 74 ? -31.040 24.047 54.941 1.00 77.38 74 ALA A CA 1
ATOM 532 C C . ALA A 1 74 ? -29.858 23.164 55.387 1.00 77.38 74 ALA A C 1
ATOM 534 O O . ALA A 1 74 ? -29.881 22.600 56.481 1.00 77.38 74 ALA A O 1
ATOM 535 N N . LEU A 1 75 ? -28.805 23.067 54.565 1.00 79.56 75 LEU A N 1
ATOM 536 C CA . LEU A 1 75 ? -27.582 22.339 54.910 1.00 79.56 75 LEU A CA 1
ATOM 537 C C . LEU A 1 75 ? -26.855 22.996 56.094 1.00 79.56 75 LEU A C 1
ATOM 539 O O . LEU A 1 75 ? -26.420 22.300 57.012 1.00 79.56 75 LEU A O 1
ATOM 543 N N . PHE A 1 76 ? -26.742 24.328 56.099 1.00 78.00 76 PHE A N 1
ATOM 544 C CA . PHE A 1 76 ? -26.085 25.055 57.188 1.00 78.00 76 PHE A CA 1
ATOM 545 C C . PHE A 1 76 ? -26.870 24.974 58.499 1.00 78.00 76 PHE A C 1
ATOM 547 O O . PHE A 1 76 ? -26.262 24.774 59.549 1.00 78.00 76 PHE A O 1
ATOM 554 N N . ASP A 1 77 ? -28.201 25.040 58.446 1.00 81.69 77 ASP A N 1
ATOM 555 C CA . ASP A 1 77 ? -29.041 24.924 59.640 1.00 81.69 77 ASP A CA 1
ATOM 556 C C . ASP A 1 77 ? -28.946 23.513 60.262 1.00 81.69 77 ASP A C 1
ATOM 558 O O . ASP A 1 77 ? -28.810 23.388 61.480 1.00 81.69 77 ASP A O 1
ATOM 562 N N . ALA A 1 78 ? -28.871 22.455 59.443 1.00 80.81 78 ALA A N 1
ATOM 563 C CA . ALA A 1 78 ? -28.645 21.085 59.917 1.00 80.81 78 ALA A CA 1
ATOM 564 C C . ALA A 1 78 ? -27.258 20.896 60.566 1.00 80.81 78 ALA A C 1
ATOM 566 O O . ALA A 1 78 ? -27.118 20.197 61.573 1.00 80.81 78 ALA A O 1
ATOM 567 N N . VAL A 1 79 ? -26.213 21.533 60.024 1.00 82.81 79 VAL A N 1
ATOM 568 C CA . VAL A 1 79 ? -24.861 21.491 60.610 1.00 82.81 79 VAL A CA 1
ATOM 569 C C . VAL A 1 79 ? -24.819 22.230 61.950 1.00 82.81 79 VAL A C 1
ATOM 571 O O . VAL A 1 79 ? -24.211 21.737 62.903 1.00 82.81 79 VAL A O 1
ATOM 574 N N . ILE A 1 80 ? -25.497 23.376 62.053 1.00 82.00 80 ILE A N 1
ATOM 575 C CA . ILE A 1 80 ? -25.615 24.146 63.298 1.00 82.00 80 ILE A CA 1
ATOM 576 C C . ILE A 1 80 ? -26.405 23.355 64.349 1.00 82.00 80 ILE A C 1
ATOM 578 O O . ILE A 1 80 ? -26.011 23.329 65.514 1.00 82.00 80 ILE A O 1
ATOM 582 N N . GLU A 1 81 ? -27.464 22.645 63.956 1.00 83.50 81 GLU A N 1
ATOM 583 C CA . GLU A 1 81 ? -28.243 21.783 64.852 1.00 83.50 81 GLU A CA 1
ATOM 584 C C . GLU A 1 81 ? -27.402 20.626 65.412 1.00 83.50 81 GLU A C 1
ATOM 586 O O . GLU A 1 81 ? -27.370 20.404 66.626 1.00 83.50 81 GLU A O 1
ATOM 591 N N . VAL A 1 82 ? -26.639 19.933 64.560 1.00 84.75 82 VAL A N 1
ATOM 592 C CA . VAL A 1 82 ? -25.730 18.860 64.992 1.00 84.75 82 VAL A CA 1
ATOM 593 C C . VAL A 1 82 ? -24.642 19.406 65.920 1.00 84.75 82 VAL A C 1
ATOM 595 O O . VAL A 1 82 ? -24.383 18.814 66.972 1.00 84.75 82 VAL A O 1
ATOM 598 N N . PHE A 1 83 ? -24.044 20.553 65.590 1.00 79.00 83 PHE A N 1
ATOM 599 C CA . PHE A 1 83 ? -22.997 21.172 66.404 1.00 79.00 83 PHE A CA 1
ATOM 600 C C . PHE A 1 83 ? -23.521 21.629 67.771 1.00 79.00 83 PHE A C 1
ATOM 602 O O . PHE A 1 83 ? -22.892 21.360 68.796 1.00 79.00 83 PHE A O 1
ATOM 609 N N . ASN A 1 84 ? -24.712 22.227 67.812 1.00 80.88 84 ASN A N 1
ATOM 610 C CA . ASN A 1 84 ? -25.349 22.645 69.056 1.00 80.88 84 ASN A CA 1
ATOM 611 C C . ASN A 1 84 ? -25.863 21.455 69.870 1.00 80.88 84 ASN A C 1
ATOM 613 O O . ASN A 1 84 ? -25.849 21.520 71.095 1.00 80.88 84 ASN A O 1
ATOM 617 N N . SER A 1 85 ? -26.251 20.339 69.247 1.00 81.19 85 SER A N 1
ATOM 618 C CA . SER A 1 85 ? -26.652 19.124 69.973 1.00 81.19 85 SER A CA 1
ATOM 619 C C . SER A 1 85 ? -25.494 18.494 70.762 1.00 81.19 85 SER A C 1
ATOM 621 O O . SER A 1 85 ? -25.710 17.969 71.856 1.00 81.19 85 SER A O 1
ATOM 623 N N . ALA A 1 86 ? -24.263 18.616 70.250 1.00 80.88 86 ALA A N 1
ATOM 624 C CA . ALA A 1 86 ? -23.056 18.011 70.809 1.00 80.88 86 ALA A CA 1
ATOM 625 C C . ALA A 1 86 ? -22.397 18.824 71.943 1.00 80.88 86 ALA A C 1
ATOM 627 O O . ALA A 1 86 ? -21.440 18.350 72.557 1.00 80.88 86 ALA A O 1
ATOM 628 N N . GLN A 1 87 ? -22.878 20.037 72.233 1.00 79.00 87 GLN A N 1
ATOM 629 C CA . GLN A 1 87 ? -22.299 20.909 73.262 1.00 79.00 87 GLN A CA 1
ATOM 630 C C . GLN A 1 87 ? -22.995 20.776 74.632 1.00 79.00 87 GLN A C 1
ATOM 632 O O . GLN A 1 87 ? -24.118 20.286 74.710 1.00 79.00 87 GLN A O 1
ATOM 637 N N . PRO A 1 88 ? -22.373 21.210 75.743 1.00 83.44 88 PRO A N 1
ATOM 638 C CA . PRO A 1 88 ? -23.042 21.335 77.042 1.00 83.44 88 PRO A CA 1
ATOM 639 C C . PRO A 1 88 ? -24.119 22.434 77.050 1.00 83.44 88 PRO A C 1
ATOM 641 O O . PRO A 1 88 ? -23.930 23.500 76.465 1.00 83.44 88 PRO A O 1
ATOM 644 N N . ASP A 1 89 ? -25.222 22.226 77.777 1.00 72.06 89 ASP A N 1
ATOM 645 C CA . ASP A 1 89 ? -26.413 23.101 77.740 1.00 72.06 89 ASP A CA 1
ATOM 646 C C . ASP A 1 89 ? -26.170 24.553 78.187 1.00 72.06 89 ASP A C 1
ATOM 648 O O . ASP A 1 89 ? -26.916 25.455 77.806 1.00 72.06 89 ASP A O 1
ATOM 652 N N . PHE A 1 90 ? -25.122 24.800 78.975 1.00 74.81 90 PHE A N 1
ATOM 653 C CA . PHE A 1 90 ? -24.696 26.152 79.342 1.00 74.81 90 PHE A CA 1
ATOM 654 C C . PHE A 1 90 ? -24.117 26.924 78.145 1.00 74.81 90 PHE A C 1
ATOM 656 O O . PHE A 1 90 ? -24.377 28.112 77.995 1.00 74.81 90 PHE A O 1
ATOM 663 N N . ILE A 1 91 ? -23.377 26.243 77.266 1.00 74.62 91 ILE A N 1
ATOM 664 C CA . ILE A 1 91 ? -22.718 26.850 76.104 1.00 74.62 91 ILE A CA 1
ATOM 665 C C . ILE A 1 91 ? -23.734 27.076 74.973 1.00 74.62 91 ILE A C 1
ATOM 667 O O . ILE A 1 91 ? -23.729 28.140 74.359 1.00 74.62 91 ILE A O 1
ATOM 671 N N . LYS A 1 92 ? -24.695 26.155 74.793 1.00 75.19 92 LYS A N 1
ATOM 672 C CA . LYS A 1 92 ? -25.804 26.297 73.825 1.00 75.19 92 LYS A CA 1
ATOM 673 C C . LYS A 1 92 ? -26.629 27.573 74.025 1.00 75.19 92 LYS A C 1
ATOM 675 O O . LYS A 1 92 ? -27.100 28.151 73.058 1.00 75.19 92 LYS A O 1
ATOM 680 N N . LYS A 1 93 ? -26.822 28.003 75.279 1.00 72.00 93 LYS A N 1
ATOM 681 C CA . LYS A 1 93 ? -27.629 29.187 75.637 1.00 72.00 93 LYS A CA 1
ATOM 682 C C . LYS A 1 93 ? -26.887 30.515 75.462 1.00 72.00 93 LYS A C 1
ATOM 684 O O . LYS A 1 93 ? -27.526 31.560 75.468 1.00 72.00 93 LYS A O 1
ATOM 689 N N . CYS A 1 94 ? -25.562 30.473 75.336 1.00 69.25 94 CYS A N 1
ATOM 690 C CA . CYS A 1 94 ? -24.701 31.654 75.270 1.00 69.25 94 CYS A CA 1
ATOM 691 C C . CYS A 1 94 ? -24.136 31.910 73.862 1.00 69.25 94 CYS A C 1
ATOM 693 O O . CYS A 1 94 ? -23.361 32.847 73.684 1.00 69.25 94 CYS A O 1
ATOM 695 N N . LEU A 1 95 ? -24.487 31.082 72.874 1.00 73.00 95 LEU A N 1
ATOM 696 C CA . LEU A 1 95 ? -24.016 31.196 71.496 1.00 73.00 95 LEU A CA 1
ATOM 697 C C . LEU A 1 95 ? -25.103 31.777 70.597 1.00 73.00 95 LEU A C 1
ATOM 699 O O . LEU A 1 95 ? -26.224 31.277 70.557 1.00 73.00 95 LEU A O 1
ATOM 703 N N . ASP A 1 96 ? -24.737 32.814 69.848 1.00 82.06 96 ASP A N 1
ATOM 704 C CA . ASP A 1 96 ? -25.579 33.368 68.795 1.00 82.06 96 ASP A CA 1
ATOM 705 C C . ASP A 1 96 ? -25.498 32.475 67.547 1.00 82.06 96 ASP A C 1
ATOM 707 O O . ASP A 1 96 ? -24.480 32.420 66.846 1.00 82.06 96 ASP A O 1
ATOM 711 N N . THR A 1 97 ? -26.588 31.759 67.285 1.00 79.81 97 THR A N 1
ATOM 712 C CA . THR A 1 97 ? -26.739 30.864 66.135 1.00 79.81 97 THR A CA 1
ATOM 713 C C . THR A 1 97 ? -26.695 31.615 64.807 1.00 79.81 97 THR A C 1
ATOM 715 O O . THR A 1 97 ? -26.238 31.059 63.809 1.00 79.81 97 THR A O 1
ATOM 718 N N . GLU A 1 98 ? -27.111 32.885 64.767 1.00 77.31 98 GLU A N 1
ATOM 719 C CA . GLU A 1 98 ? -27.088 33.679 63.536 1.00 77.31 98 GLU A CA 1
ATOM 720 C C . GLU A 1 98 ? -25.679 34.165 63.189 1.00 77.31 98 GLU A C 1
ATOM 722 O O . GLU A 1 98 ? -25.303 34.174 62.014 1.00 77.31 98 GLU A O 1
ATOM 727 N N . ALA A 1 99 ? -24.871 34.526 64.190 1.00 81.56 99 ALA A N 1
ATOM 728 C CA . ALA A 1 99 ? -23.462 34.860 63.986 1.00 81.56 99 ALA A CA 1
ATOM 729 C C . ALA A 1 99 ? -22.648 33.637 63.526 1.00 81.56 99 ALA A C 1
ATOM 731 O O . ALA A 1 99 ? -21.834 33.753 62.607 1.00 81.56 99 ALA A O 1
ATOM 732 N N . GLN A 1 100 ? -22.915 32.453 64.096 1.00 77.81 100 GLN A N 1
ATOM 733 C CA . GLN A 1 100 ? -22.323 31.189 63.636 1.00 77.81 100 GLN A CA 1
ATOM 734 C C . GLN A 1 100 ? -22.717 30.871 62.191 1.00 77.81 100 GLN A C 1
ATOM 736 O O . GLN A 1 100 ? -21.855 30.537 61.379 1.00 77.81 100 GLN A O 1
ATOM 741 N N . ARG A 1 101 ? -24.002 31.035 61.848 1.00 80.75 101 ARG A N 1
ATOM 742 C CA . ARG A 1 101 ? -24.514 30.844 60.487 1.00 80.75 101 ARG A CA 1
ATOM 743 C C . ARG A 1 101 ? -23.826 31.767 59.488 1.00 80.75 101 ARG A C 1
ATOM 745 O O . ARG A 1 101 ? -23.359 31.297 58.458 1.00 80.75 101 ARG A O 1
ATOM 752 N N . LYS A 1 102 ? -23.703 33.059 59.802 1.00 82.69 102 LYS A N 1
ATOM 753 C CA . LYS A 1 102 ? -23.023 34.040 58.938 1.00 82.69 102 LYS A CA 1
ATOM 754 C C . LYS A 1 102 ? -21.546 33.697 58.730 1.00 82.69 102 LYS A C 1
ATOM 756 O O . LYS A 1 102 ? -21.075 33.734 57.600 1.00 82.69 102 LYS A O 1
ATOM 761 N N . PHE A 1 103 ? -20.834 33.307 59.788 1.00 81.62 103 PHE A N 1
ATOM 762 C CA . PHE A 1 103 ? -19.421 32.933 59.685 1.00 81.62 103 PHE A CA 1
ATOM 763 C C . PHE A 1 103 ? -19.204 31.639 58.884 1.00 81.62 103 PHE A C 1
ATOM 765 O O . PHE A 1 103 ? -18.267 31.548 58.090 1.00 81.62 103 PHE A O 1
ATOM 772 N N . LEU A 1 104 ? -20.075 30.642 59.061 1.00 81.50 104 LEU A N 1
ATOM 773 C CA . LEU A 1 104 ? -20.035 29.404 58.281 1.00 81.50 104 LEU A CA 1
ATOM 774 C C . LEU A 1 104 ? -20.338 29.667 56.808 1.00 81.50 104 LEU A C 1
ATOM 776 O O . LEU A 1 104 ? -19.609 29.164 55.963 1.00 81.50 104 LEU A O 1
ATOM 780 N N . ILE A 1 105 ? -21.334 30.503 56.507 1.00 80.50 105 ILE A N 1
ATOM 781 C CA . ILE A 1 105 ? -21.644 30.903 55.131 1.00 80.50 105 ILE A CA 1
ATOM 782 C C . ILE A 1 105 ? -20.436 31.611 54.508 1.00 80.50 105 ILE A C 1
ATOM 784 O O . ILE A 1 105 ? -19.962 31.167 53.480 1.00 80.50 105 ILE A O 1
ATOM 788 N N . GLU A 1 106 ? -19.851 32.629 55.140 1.00 84.38 106 GLU A N 1
ATOM 789 C CA . GLU A 1 106 ? -18.714 33.380 54.572 1.00 84.38 106 GLU A CA 1
ATOM 790 C C . GLU A 1 106 ? -17.455 32.504 54.356 1.00 84.38 106 GLU A C 1
ATOM 792 O O . GLU A 1 106 ? -16.789 32.565 53.315 1.00 84.38 106 GLU A O 1
ATOM 797 N N . SER A 1 107 ? -17.120 31.653 55.333 1.00 83.44 107 SER A N 1
ATOM 798 C CA . SER A 1 107 ? -15.903 30.825 55.301 1.00 83.44 107 SER A CA 1
ATOM 799 C C . SER A 1 107 ? -16.027 29.588 54.409 1.00 83.44 107 SER A C 1
ATOM 801 O O . SER A 1 107 ? -15.047 29.174 53.785 1.00 83.44 107 SER A O 1
ATOM 803 N N . ILE A 1 108 ? -17.221 28.999 54.317 1.00 80.25 108 ILE A N 1
ATOM 804 C CA . ILE A 1 108 ? -17.486 27.881 53.411 1.00 80.25 108 ILE A CA 1
ATOM 805 C C . ILE A 1 108 ? -17.740 28.409 52.005 1.00 80.25 108 ILE A C 1
ATOM 807 O O . ILE A 1 108 ? -17.218 27.820 51.070 1.00 80.25 108 ILE A O 1
ATOM 811 N N . ASP A 1 109 ? -18.422 29.542 51.832 1.00 79.88 109 ASP A N 1
ATOM 812 C CA . ASP A 1 109 ? -18.627 30.148 50.516 1.00 79.88 109 ASP A CA 1
ATOM 813 C C . ASP A 1 109 ? -17.310 30.565 49.869 1.00 79.88 109 ASP A C 1
ATOM 815 O O . ASP A 1 109 ? -17.150 30.374 48.674 1.00 79.88 109 ASP A O 1
ATOM 819 N N . SER A 1 110 ? -16.356 31.129 50.612 1.00 82.19 110 SER A N 1
ATOM 820 C CA . SER A 1 110 ? -15.041 31.486 50.052 1.00 82.19 110 SER A CA 1
ATOM 821 C C . SER A 1 110 ? -14.268 30.250 49.587 1.00 82.19 110 SER A C 1
ATOM 823 O O . SER A 1 110 ? -13.836 30.205 48.439 1.00 82.19 110 SER A O 1
ATOM 825 N N . ARG A 1 111 ? -14.185 29.199 50.411 1.00 83.38 111 ARG A N 1
ATOM 826 C CA . ARG A 1 111 ? -13.539 27.932 50.020 1.00 83.38 111 ARG A CA 1
ATOM 827 C C . ARG A 1 111 ? -14.281 27.196 48.910 1.00 83.38 111 ARG A C 1
ATOM 829 O O . ARG A 1 111 ? -13.646 26.634 48.026 1.00 83.38 111 ARG A O 1
ATOM 836 N N . LEU A 1 112 ? -15.611 27.190 48.940 1.00 83.00 112 LEU A N 1
ATOM 837 C CA . LEU A 1 112 ? -16.443 26.561 47.918 1.00 83.00 112 LEU A CA 1
ATOM 838 C C . LEU A 1 112 ? -16.363 27.338 46.605 1.00 83.00 112 LEU A C 1
ATOM 840 O O . LEU A 1 112 ? -16.290 26.716 45.553 1.00 83.00 112 LEU A O 1
ATOM 844 N N . ARG A 1 113 ? -16.315 28.675 46.650 1.00 86.06 113 ARG A N 1
ATOM 845 C CA . ARG A 1 113 ? -16.053 29.521 45.477 1.00 86.06 113 ARG A CA 1
ATOM 846 C C . ARG A 1 113 ? -14.660 29.266 44.925 1.00 86.06 113 ARG A C 1
ATOM 848 O O . ARG A 1 113 ? -14.544 29.085 43.724 1.00 86.06 113 ARG A O 1
ATOM 855 N N . GLU A 1 114 ? -13.633 29.185 45.768 1.00 88.75 114 GLU A N 1
ATOM 856 C CA . GLU A 1 114 ? -12.272 28.851 45.333 1.00 88.75 114 GLU A CA 1
ATOM 857 C C . GLU A 1 114 ? -12.207 27.457 44.699 1.00 88.75 114 GLU A C 1
ATOM 859 O O . GLU A 1 114 ? -11.610 27.301 43.639 1.00 88.75 114 GLU A O 1
ATOM 864 N N . GLN A 1 115 ? -12.857 26.452 45.291 1.00 85.75 115 GLN A N 1
ATOM 865 C CA . GLN A 1 115 ? -12.925 25.103 44.723 1.00 85.75 115 GLN A CA 1
ATOM 866 C C . GLN A 1 115 ? -13.750 25.052 43.434 1.00 85.75 115 GLN A C 1
ATOM 868 O O . GLN A 1 115 ? -13.343 24.393 42.481 1.00 85.75 115 GLN A O 1
ATOM 873 N N . ALA A 1 116 ? -14.877 25.764 43.368 1.00 86.19 116 ALA A N 1
ATOM 874 C CA . ALA A 1 116 ? -15.699 25.863 42.166 1.00 86.19 116 ALA A CA 1
ATOM 875 C C . ALA A 1 116 ? -14.948 26.586 41.043 1.00 86.19 116 ALA A C 1
ATOM 877 O O . ALA A 1 116 ? -14.963 26.136 39.902 1.00 86.19 116 ALA A O 1
ATOM 878 N N . GLU A 1 117 ? -14.233 27.664 41.360 1.00 89.44 117 GLU A N 1
ATOM 879 C CA . GLU A 1 117 ? -13.414 28.397 40.403 1.00 89.44 117 GLU A CA 1
ATOM 880 C C . GLU A 1 117 ? -12.209 27.565 39.948 1.00 89.44 117 GLU A C 1
ATOM 882 O O . GLU A 1 117 ? -11.890 27.547 38.762 1.00 89.44 117 GLU A O 1
ATOM 887 N N . GLN A 1 118 ? -11.572 26.813 40.849 1.00 91.19 118 GLN A N 1
ATOM 888 C CA . GLN A 1 118 ? -10.521 25.858 40.494 1.00 91.19 118 GLN A CA 1
ATOM 889 C C . GLN A 1 118 ? -11.056 24.750 39.580 1.00 91.19 118 GLN A C 1
ATOM 891 O O . GLN A 1 118 ? -10.449 24.499 38.544 1.00 91.19 118 GLN A O 1
ATOM 896 N N . ALA A 1 119 ? -12.208 24.150 39.893 1.00 91.75 119 ALA A N 1
ATOM 897 C CA . ALA A 1 119 ? -12.844 23.126 39.063 1.00 91.75 119 ALA A CA 1
ATOM 898 C C . ALA A 1 119 ? -13.274 23.668 37.687 1.00 91.75 119 ALA A C 1
ATOM 900 O O . ALA A 1 119 ? -13.095 23.003 36.668 1.00 91.75 119 ALA A O 1
ATOM 901 N N . MET A 1 120 ? -13.790 24.900 37.629 1.00 89.25 120 MET A N 1
ATOM 902 C CA . MET A 1 120 ? -14.105 25.565 36.363 1.00 89.25 120 MET A CA 1
ATOM 903 C C . MET A 1 120 ? -12.844 25.864 35.554 1.00 89.25 120 MET A C 1
ATOM 905 O O . MET A 1 120 ? -12.846 25.684 34.342 1.00 89.25 120 MET A O 1
ATOM 909 N N . ARG A 1 121 ? -11.754 26.294 36.198 1.00 93.06 121 ARG A N 1
ATOM 910 C CA . ARG A 1 121 ? -10.474 26.555 35.525 1.00 93.06 121 ARG A CA 1
ATOM 911 C C . ARG A 1 121 ? -9.842 25.274 34.990 1.00 93.06 121 ARG A C 1
ATOM 913 O O . ARG A 1 121 ? -9.369 25.285 33.858 1.00 93.06 121 ARG A O 1
ATOM 920 N N . THR A 1 122 ? -9.846 24.179 35.752 1.00 93.00 122 THR A N 1
ATOM 921 C CA . THR A 1 122 ? -9.310 22.894 35.277 1.00 93.00 122 THR A CA 1
ATOM 922 C C . THR A 1 122 ? -10.148 22.334 34.137 1.00 93.00 122 THR A C 1
ATOM 924 O O . THR A 1 122 ? -9.581 21.981 33.110 1.00 93.00 122 THR A O 1
ATOM 927 N N . SER A 1 123 ? -11.478 22.349 34.258 1.00 90.25 123 SER A N 1
ATOM 928 C CA . SER A 1 123 ? -12.379 21.924 33.182 1.00 90.25 123 SER A CA 1
ATOM 929 C C . SER A 1 123 ? -12.239 22.802 31.932 1.00 90.25 123 SER A C 1
ATOM 931 O O . SER A 1 123 ? -12.156 22.287 30.820 1.00 90.25 123 SER A O 1
ATOM 933 N N . ALA A 1 124 ? -12.124 24.124 32.090 1.00 93.94 124 ALA A N 1
ATOM 934 C CA . ALA A 1 124 ? -11.923 25.037 30.968 1.00 93.94 124 ALA A CA 1
ATOM 935 C C . ALA A 1 124 ? -10.560 24.852 30.287 1.00 93.94 124 ALA A C 1
ATOM 937 O O . ALA A 1 124 ? -10.467 25.009 29.072 1.00 93.94 124 ALA A O 1
ATOM 938 N N . ASN A 1 125 ? -9.505 24.541 31.042 1.00 94.69 125 ASN A N 1
ATOM 939 C CA . ASN A 1 125 ? -8.188 24.253 30.475 1.00 94.69 125 ASN A CA 1
ATOM 940 C C . ASN A 1 125 ? -8.179 22.900 29.758 1.00 94.69 125 ASN A C 1
ATOM 942 O O . ASN A 1 125 ? -7.746 22.851 28.616 1.00 94.69 125 ASN A O 1
ATOM 946 N N . GLN A 1 126 ? -8.768 21.858 30.353 1.00 94.94 126 GLN A N 1
ATOM 947 C CA . GLN A 1 126 ? -8.954 20.557 29.699 1.00 94.94 126 GLN A CA 1
ATOM 948 C C . GLN A 1 126 ? -9.699 20.707 28.372 1.00 94.94 126 GLN A C 1
ATOM 950 O O . GLN A 1 126 ? -9.243 20.215 27.347 1.00 94.94 126 GLN A O 1
ATOM 955 N N . TRP A 1 127 ? -10.787 21.478 28.363 1.00 95.38 127 TRP A N 1
ATOM 956 C CA . TRP A 1 127 ? -11.536 21.755 27.141 1.00 95.38 127 TRP A CA 1
ATOM 957 C C . TRP A 1 127 ? -10.708 22.499 26.084 1.00 95.38 127 TRP A C 1
ATOM 959 O O . TRP A 1 127 ? -10.817 22.219 24.892 1.00 95.38 127 TRP A O 1
ATOM 969 N N . LYS A 1 128 ? -9.870 23.460 26.491 1.00 97.00 128 LYS A N 1
ATOM 970 C CA . LYS A 1 128 ? -8.970 24.169 25.566 1.00 97.00 128 LYS A CA 1
ATOM 971 C C . LYS A 1 128 ? -7.897 23.247 25.000 1.00 97.00 128 LYS A C 1
ATOM 973 O O . LYS A 1 128 ? -7.615 23.337 23.808 1.00 97.00 128 LYS A O 1
ATOM 978 N N . ASP A 1 129 ? -7.334 22.376 25.827 1.00 96.81 129 ASP A N 1
ATOM 979 C CA . ASP A 1 129 ? -6.312 21.416 25.418 1.00 96.81 129 ASP A CA 1
ATOM 980 C C . ASP A 1 129 ? -6.901 20.381 24.452 1.00 96.81 129 ASP A C 1
ATOM 982 O O . ASP A 1 129 ? -6.327 20.121 23.395 1.00 96.81 129 ASP A O 1
ATOM 986 N N . GLU A 1 130 ? -8.094 19.857 24.748 1.00 96.94 130 GLU A N 1
ATOM 987 C CA . GLU A 1 130 ? -8.846 18.970 23.855 1.00 96.94 130 GLU A CA 1
ATOM 988 C C . GLU A 1 130 ? -9.192 19.657 22.536 1.00 96.94 130 GLU A C 1
ATOM 990 O O . GLU A 1 130 ? -8.979 19.084 21.469 1.00 96.94 130 GLU A O 1
ATOM 995 N N . LYS A 1 131 ? -9.663 20.907 22.586 1.00 97.31 131 LYS A N 1
ATOM 996 C CA . LYS A 1 131 ? -9.951 21.691 21.385 1.00 97.31 131 LYS A CA 1
ATOM 997 C C . LYS A 1 131 ? -8.696 21.901 20.536 1.00 97.31 131 LYS A C 1
ATOM 999 O O . LYS A 1 131 ? -8.743 21.648 19.339 1.00 97.31 131 LYS A O 1
ATOM 1004 N N . SER A 1 132 ? -7.584 22.306 21.146 1.00 97.81 132 SER A N 1
ATOM 1005 C CA . SER A 1 132 ? -6.298 22.484 20.462 1.00 97.81 132 SER A CA 1
ATOM 1006 C C . SER A 1 132 ? -5.811 21.173 19.835 1.00 97.81 132 SER A C 1
ATOM 1008 O O . SER A 1 132 ? -5.377 21.142 18.685 1.00 97.81 132 SER A O 1
ATOM 1010 N N . ARG A 1 133 ? -5.965 20.052 20.551 1.00 97.88 133 ARG A N 1
ATOM 1011 C CA . ARG A 1 133 ? -5.628 18.715 20.050 1.00 97.88 133 ARG A CA 1
ATOM 1012 C C . ARG A 1 133 ? -6.496 18.309 18.859 1.00 97.88 133 ARG A C 1
ATOM 1014 O O . ARG A 1 133 ? -5.976 17.755 17.892 1.00 97.88 133 ARG A O 1
ATOM 1021 N N . LEU A 1 134 ? -7.801 18.568 18.919 1.00 97.31 134 LEU A N 1
ATOM 1022 C CA . LEU A 1 134 ? -8.721 18.294 17.816 1.00 97.31 134 LEU A CA 1
ATOM 1023 C C . LEU A 1 134 ? -8.419 19.185 16.607 1.00 97.31 134 LEU A C 1
ATOM 1025 O O . LEU A 1 134 ? -8.387 18.682 15.492 1.00 97.31 134 LEU A O 1
ATOM 1029 N N . GLU A 1 135 ? -8.132 20.470 16.815 1.00 97.69 135 GLU A N 1
ATOM 1030 C CA . GLU A 1 135 ? -7.734 21.400 15.749 1.00 97.69 135 GLU A CA 1
ATOM 1031 C C . GLU A 1 135 ? -6.418 20.973 15.082 1.00 97.69 135 GLU A C 1
ATOM 1033 O O . GLU A 1 135 ? -6.333 20.953 13.854 1.00 97.69 135 GLU A O 1
ATOM 1038 N N . ALA A 1 136 ? -5.418 20.544 15.861 1.00 97.50 136 ALA A N 1
ATOM 1039 C CA . ALA A 1 136 ? -4.173 19.996 15.325 1.00 97.50 136 ALA A CA 1
ATOM 1040 C C . ALA A 1 136 ? -4.421 18.732 14.489 1.00 97.50 136 ALA A C 1
ATOM 1042 O O . ALA A 1 136 ? -3.871 18.596 13.397 1.00 97.50 136 ALA A O 1
ATOM 1043 N N . ARG A 1 137 ? -5.299 17.837 14.962 1.00 97.31 137 ARG A N 1
ATOM 1044 C CA . ARG A 1 137 ? -5.655 16.618 14.228 1.00 97.31 137 ARG A CA 1
ATOM 1045 C C . ARG A 1 137 ? -6.435 16.911 12.947 1.00 97.31 137 ARG A C 1
ATOM 1047 O O . ARG A 1 137 ? -6.236 16.220 11.956 1.00 97.31 137 ARG A O 1
ATOM 1054 N N . ILE A 1 138 ? -7.312 17.914 12.954 1.00 97.00 138 ILE A N 1
ATOM 1055 C CA . ILE A 1 138 ? -8.031 18.358 11.752 1.00 97.00 138 ILE A CA 1
ATOM 1056 C C . ILE A 1 138 ? -7.036 18.903 10.726 1.00 97.00 138 ILE A C 1
ATOM 1058 O O . ILE A 1 138 ? -7.071 18.471 9.581 1.00 97.00 138 ILE A O 1
ATOM 1062 N N . SER A 1 139 ? -6.108 19.769 11.142 1.00 97.19 139 SER A N 1
ATOM 1063 C CA . SER A 1 139 ? -5.066 20.316 10.261 1.00 97.19 139 SER A CA 1
ATOM 1064 C C . SER A 1 139 ? -4.183 19.221 9.643 1.00 97.19 139 SER A C 1
ATOM 1066 O O . SER A 1 139 ? -3.877 19.255 8.453 1.00 97.19 139 SER A O 1
ATOM 1068 N N . GLU A 1 140 ? -3.817 18.204 10.429 1.00 97.31 140 GLU A N 1
ATOM 1069 C CA . GLU A 1 140 ? -3.078 17.032 9.943 1.00 97.31 140 GLU A CA 1
ATOM 1070 C C . GLU A 1 140 ? -3.885 16.240 8.901 1.00 97.31 140 GLU A C 1
ATOM 1072 O O . GLU A 1 140 ? -3.385 15.975 7.811 1.00 97.31 140 GLU A O 1
ATOM 1077 N N . LEU A 1 141 ? -5.155 15.932 9.192 1.00 96.19 141 LEU A N 1
ATOM 1078 C CA . LEU A 1 141 ? -6.039 15.218 8.263 1.00 96.19 141 LEU A CA 1
ATOM 1079 C C . LEU A 1 141 ? -6.281 16.000 6.964 1.00 96.19 141 LEU A C 1
ATOM 1081 O O . LEU A 1 141 ? -6.332 15.406 5.888 1.00 96.19 141 LEU A O 1
ATOM 1085 N N . GLU A 1 142 ? -6.412 17.324 7.043 1.00 96.69 142 GLU A N 1
ATOM 1086 C CA . GLU A 1 142 ? -6.495 18.195 5.868 1.00 96.69 142 GLU A CA 1
ATOM 1087 C C . GLU A 1 142 ? -5.187 18.176 5.058 1.00 96.69 142 GLU A C 1
ATOM 1089 O O . GLU A 1 142 ? -5.216 18.183 3.824 1.00 96.69 142 GLU A O 1
ATOM 1094 N N . GLY A 1 143 ? -4.030 18.114 5.723 1.00 96.56 143 GLY A N 1
ATOM 1095 C CA . GLY A 1 143 ? -2.725 17.934 5.085 1.00 96.56 143 GLY A CA 1
ATOM 1096 C C . GLY A 1 143 ? -2.610 16.604 4.335 1.00 96.56 143 GLY A C 1
ATOM 1097 O O . GLY A 1 143 ? -2.212 16.589 3.166 1.00 96.56 143 GLY A O 1
ATOM 1098 N N . ASP A 1 144 ? -3.021 15.509 4.972 1.00 96.31 144 ASP A N 1
ATOM 1099 C CA . ASP A 1 144 ? -3.019 14.167 4.386 1.00 96.31 144 ASP A CA 1
ATOM 1100 C C . ASP A 1 144 ? -3.974 14.056 3.191 1.00 96.31 144 ASP A C 1
ATOM 1102 O O . ASP A 1 144 ? -3.613 13.473 2.164 1.00 96.31 144 ASP A O 1
ATOM 1106 N N . ASP A 1 145 ? -5.171 14.650 3.269 1.00 96.00 145 ASP A N 1
ATOM 1107 C CA . ASP A 1 145 ? -6.111 14.677 2.142 1.00 96.00 145 ASP A CA 1
ATOM 1108 C C . ASP A 1 145 ? -5.527 15.465 0.960 1.00 96.00 145 ASP A C 1
ATOM 1110 O O . ASP A 1 145 ? -5.528 14.992 -0.181 1.00 96.00 145 ASP A O 1
ATOM 1114 N N . ASN A 1 146 ? -4.906 16.618 1.225 1.00 96.50 146 ASN A N 1
ATOM 1115 C CA . ASN A 1 146 ? -4.212 17.383 0.193 1.00 96.50 146 ASN A CA 1
ATOM 1116 C C . ASN A 1 146 ? -3.073 16.571 -0.450 1.00 96.50 146 ASN A C 1
ATOM 1118 O O . ASN A 1 146 ? -3.003 16.501 -1.681 1.00 96.50 146 ASN A O 1
ATOM 1122 N N . ALA A 1 147 ? -2.233 15.895 0.337 1.00 96.44 147 ALA A N 1
ATOM 1123 C CA . ALA A 1 147 ? -1.172 15.027 -0.178 1.00 96.44 147 ALA A CA 1
ATOM 1124 C C . ALA A 1 147 ? -1.734 13.865 -1.020 1.00 96.44 147 ALA A C 1
ATOM 1126 O O . ALA A 1 147 ? -1.258 13.598 -2.128 1.00 96.44 147 ALA A O 1
ATOM 1127 N N . MET A 1 148 ? -2.810 13.227 -0.552 1.00 94.56 148 MET A N 1
ATOM 1128 C CA . MET A 1 148 ? -3.507 12.163 -1.274 1.00 94.56 148 MET A CA 1
ATOM 1129 C C . MET A 1 148 ? -4.080 12.666 -2.606 1.00 94.56 148 MET A C 1
ATOM 1131 O O . MET A 1 148 ? -3.983 11.979 -3.627 1.00 94.56 148 MET A O 1
ATOM 1135 N N . THR A 1 149 ? -4.653 13.872 -2.650 1.00 95.81 149 THR A N 1
ATOM 1136 C CA . THR A 1 149 ? -5.176 14.441 -3.903 1.00 95.81 149 THR A CA 1
ATOM 1137 C C . THR A 1 149 ? -4.066 14.752 -4.909 1.00 95.81 149 THR A C 1
ATOM 1139 O O . THR A 1 149 ? -4.272 14.554 -6.110 1.00 95.81 149 THR A O 1
ATOM 1142 N N . VAL A 1 150 ? -2.887 15.191 -4.453 1.00 97.31 150 VAL A N 1
ATOM 1143 C CA . VAL A 1 150 ? -1.709 15.400 -5.310 1.00 97.31 150 VAL A CA 1
ATOM 1144 C C . VAL A 1 150 ? -1.236 14.069 -5.890 1.00 97.31 150 VAL A C 1
ATOM 1146 O O . VAL A 1 150 ? -1.148 13.947 -7.113 1.00 97.31 150 VAL A O 1
ATOM 1149 N N . LEU A 1 151 ? -1.062 13.042 -5.052 1.00 96.12 151 LEU A N 1
ATOM 1150 C CA . LEU A 1 151 ? -0.668 11.701 -5.499 1.00 96.12 151 LEU A CA 1
ATOM 1151 C C . LEU A 1 151 ? -1.663 11.109 -6.507 1.00 96.12 151 LEU A C 1
ATOM 1153 O O . LEU A 1 151 ? -1.255 10.525 -7.511 1.00 96.12 151 LEU A O 1
ATOM 1157 N N . ARG A 1 152 ? -2.974 11.300 -6.305 1.00 96.38 152 ARG A N 1
ATOM 1158 C CA . ARG A 1 152 ? -4.001 10.869 -7.273 1.00 96.38 152 ARG A CA 1
ATOM 1159 C C . ARG A 1 152 ? -3.850 11.564 -8.628 1.00 96.38 152 ARG A C 1
ATOM 1161 O O . ARG A 1 152 ? -3.955 10.906 -9.664 1.00 96.38 152 ARG A O 1
ATOM 1168 N N . LYS A 1 153 ? -3.588 12.876 -8.642 1.00 97.38 153 LYS A N 1
ATOM 1169 C CA . LYS A 1 153 ? -3.361 13.641 -9.883 1.00 97.38 153 LYS A CA 1
ATOM 1170 C C . LYS A 1 153 ? -2.090 13.183 -10.597 1.00 97.38 153 LYS A C 1
ATOM 1172 O O . LYS A 1 153 ? -2.106 13.021 -11.816 1.00 97.38 153 LYS A O 1
ATOM 1177 N N . GLU A 1 154 ? -1.010 12.944 -9.857 1.00 97.25 154 GLU A N 1
ATOM 1178 C CA . GLU A 1 154 ? 0.244 12.427 -10.409 1.00 97.25 154 GLU A CA 1
ATOM 1179 C C . GLU A 1 154 ? 0.075 11.023 -10.987 1.00 97.25 154 GLU A C 1
ATOM 1181 O O . GLU A 1 154 ? 0.490 10.777 -12.118 1.00 97.25 154 GLU A O 1
ATOM 1186 N N . ASN A 1 155 ? -0.611 10.127 -10.273 1.00 94.38 155 ASN A N 1
ATOM 1187 C CA . ASN A 1 155 ? -0.895 8.779 -10.756 1.00 94.38 155 ASN A CA 1
ATOM 1188 C C . ASN A 1 155 ? -1.727 8.815 -12.049 1.00 94.38 155 ASN A C 1
ATOM 1190 O O . ASN A 1 155 ? -1.354 8.190 -13.038 1.00 94.38 155 ASN A O 1
ATOM 1194 N N . SER A 1 156 ? -2.778 9.642 -12.100 1.00 96.19 156 SER A N 1
ATOM 1195 C CA . SER A 1 156 ? -3.565 9.844 -13.324 1.00 96.19 156 SER A CA 1
ATOM 1196 C C . SER A 1 156 ? -2.716 10.394 -14.480 1.00 96.19 156 SER A C 1
ATOM 1198 O O . SER A 1 156 ? -2.833 9.940 -15.619 1.00 96.19 156 SER A O 1
ATOM 1200 N N . ARG A 1 157 ? -1.796 11.328 -14.204 1.00 97.25 157 ARG A N 1
ATOM 1201 C CA . ARG A 1 157 ? -0.863 11.861 -15.208 1.00 97.25 157 ARG A CA 1
ATOM 1202 C C . ARG A 1 157 ? 0.102 10.791 -15.726 1.00 97.25 157 ARG A C 1
ATOM 1204 O O . ARG A 1 157 ? 0.354 10.746 -16.931 1.00 97.25 157 ARG A O 1
ATOM 1211 N N . LEU A 1 158 ? 0.629 9.942 -14.844 1.00 96.50 158 LEU A N 1
ATOM 1212 C CA . LEU A 1 158 ? 1.496 8.822 -15.212 1.00 96.50 158 LEU A CA 1
ATOM 1213 C C . LEU A 1 158 ? 0.742 7.797 -16.062 1.00 96.50 158 LEU A C 1
ATOM 1215 O O . LEU A 1 158 ? 1.249 7.410 -17.112 1.00 96.50 158 LEU A O 1
ATOM 1219 N N . GLN A 1 159 ? -0.484 7.435 -15.678 1.00 95.62 159 GLN A N 1
ATOM 1220 C CA . GLN A 1 159 ? -1.348 6.552 -16.467 1.00 95.62 159 GLN A CA 1
ATOM 1221 C C . GLN A 1 159 ? -1.584 7.112 -17.873 1.00 95.62 159 GLN A C 1
ATOM 1223 O O . GLN A 1 159 ? -1.313 6.431 -18.857 1.00 95.62 159 GLN A O 1
ATOM 1228 N N . LEU A 1 160 ? -1.967 8.389 -17.993 1.00 97.50 160 LEU A N 1
ATOM 1229 C CA . LEU A 1 160 ? -2.154 9.035 -19.297 1.00 97.50 160 LEU A CA 1
ATOM 1230 C C . LEU A 1 160 ? -0.867 9.063 -20.132 1.00 97.50 160 LEU A C 1
ATOM 1232 O O . LEU A 1 160 ? -0.928 8.930 -21.353 1.00 97.50 160 LEU A O 1
ATOM 1236 N N . SER A 1 161 ? 0.297 9.245 -19.505 1.00 96.50 161 SER A N 1
ATOM 1237 C CA . SER A 1 161 ? 1.588 9.188 -20.198 1.00 96.50 161 SER A CA 1
ATOM 1238 C C . SER A 1 161 ? 1.880 7.783 -20.721 1.00 96.50 161 SER A C 1
ATOM 1240 O O . SER A 1 161 ? 2.256 7.635 -21.882 1.00 96.50 161 SER A O 1
ATOM 1242 N N . VAL A 1 162 ? 1.671 6.758 -19.894 1.00 96.94 162 VAL A N 1
ATOM 1243 C CA . VAL A 1 162 ? 1.835 5.353 -20.287 1.00 96.94 162 VAL A CA 1
ATOM 1244 C C . VAL A 1 162 ? 0.867 5.001 -21.410 1.00 96.94 162 VAL A C 1
ATOM 1246 O O . VAL A 1 162 ? 1.281 4.414 -22.401 1.00 96.94 162 VAL A O 1
ATOM 1249 N N . ASP A 1 163 ? -0.393 5.420 -21.332 1.00 97.19 163 ASP A N 1
ATOM 1250 C CA . ASP A 1 163 ? -1.374 5.146 -22.380 1.00 97.19 163 ASP A CA 1
ATOM 1251 C C . ASP A 1 163 ? -1.044 5.869 -23.691 1.00 97.19 163 ASP A C 1
ATOM 1253 O O . ASP A 1 163 ? -1.303 5.347 -24.775 1.00 97.19 163 ASP A O 1
ATOM 1257 N N . ARG A 1 164 ? -0.465 7.073 -23.633 1.00 96.38 164 ARG A N 1
ATOM 1258 C CA . ARG A 1 164 ? 0.054 7.761 -24.828 1.00 96.38 164 ARG A CA 1
ATOM 1259 C C . ARG A 1 164 ? 1.243 7.015 -25.424 1.00 96.38 164 ARG A C 1
ATOM 1261 O O . ARG A 1 164 ? 1.291 6.846 -26.636 1.00 96.38 164 ARG A O 1
ATOM 1268 N N . GLN A 1 165 ? 2.167 6.543 -24.587 1.00 97.44 165 GLN A N 1
ATOM 1269 C CA . GLN A 1 165 ? 3.306 5.736 -25.031 1.00 97.44 165 GLN A CA 1
ATOM 1270 C C . GLN A 1 165 ? 2.847 4.413 -25.649 1.00 97.44 165 GLN A C 1
ATOM 1272 O O . GLN A 1 165 ? 3.312 4.063 -26.727 1.00 97.44 165 GLN A O 1
ATOM 1277 N N . LYS A 1 166 ? 1.889 3.717 -25.026 1.00 97.94 166 LYS A N 1
ATOM 1278 C CA . LYS A 1 166 ? 1.283 2.496 -25.571 1.00 97.94 166 LYS A CA 1
ATOM 1279 C C . LYS A 1 166 ? 0.662 2.749 -26.939 1.00 97.94 166 LYS A C 1
ATOM 1281 O O . LYS A 1 166 ? 0.965 2.010 -27.864 1.00 97.94 166 LYS A O 1
ATOM 1286 N N . ARG A 1 167 ? -0.135 3.815 -27.098 1.00 97.19 167 ARG A N 1
ATOM 1287 C CA . ARG A 1 167 ? -0.711 4.179 -28.406 1.00 97.19 167 ARG A CA 1
ATOM 1288 C C . ARG A 1 167 ? 0.369 4.461 -29.451 1.00 97.19 167 ARG A C 1
ATOM 1290 O O . ARG A 1 167 ? 0.315 3.888 -30.525 1.00 97.19 167 ARG A O 1
ATOM 1297 N N . ALA A 1 168 ? 1.394 5.243 -29.112 1.00 98.06 168 ALA A N 1
ATOM 1298 C CA . ALA A 1 168 ? 2.493 5.527 -30.036 1.00 98.06 168 ALA A CA 1
ATOM 1299 C C . ALA A 1 168 ? 3.288 4.268 -30.440 1.00 98.06 168 ALA A C 1
ATOM 1301 O O . ALA A 1 168 ? 3.735 4.156 -31.580 1.00 98.06 168 ALA A O 1
ATOM 1302 N N . LEU A 1 169 ? 3.476 3.317 -29.518 1.00 97.56 169 LEU A N 1
ATOM 1303 C CA . LEU A 1 169 ? 4.115 2.034 -29.818 1.00 97.56 169 LEU A CA 1
ATOM 1304 C C . LEU A 1 169 ? 3.224 1.146 -30.688 1.00 97.56 169 LEU A C 1
ATOM 1306 O O . LEU A 1 169 ? 3.736 0.550 -31.627 1.00 97.56 169 LEU A O 1
ATOM 1310 N N . LEU A 1 170 ? 1.917 1.093 -30.419 1.00 97.56 170 LEU A N 1
ATOM 1311 C CA . LEU A 1 170 ? 0.954 0.374 -31.256 1.00 97.56 170 LEU A CA 1
ATOM 1312 C C . LEU A 1 170 ? 0.901 0.954 -32.674 1.00 97.56 170 LEU A C 1
ATOM 1314 O O . LEU A 1 170 ? 0.948 0.192 -33.633 1.00 97.56 170 LEU A O 1
ATOM 1318 N N . ASP A 1 171 ? 0.905 2.280 -32.823 1.00 97.62 171 ASP A N 1
ATOM 1319 C CA . ASP A 1 171 ? 0.956 2.936 -34.135 1.00 97.62 171 ASP A CA 1
ATOM 1320 C C . ASP A 1 171 ? 2.244 2.578 -34.890 1.00 97.62 171 ASP A C 1
ATOM 1322 O O . ASP A 1 171 ? 2.211 2.302 -36.089 1.00 97.62 171 ASP A O 1
ATOM 1326 N N . ARG A 1 172 ? 3.385 2.524 -34.188 1.00 98.06 172 ARG A N 1
ATOM 1327 C CA . ARG A 1 172 ? 4.659 2.087 -34.776 1.00 98.06 172 ARG A CA 1
ATOM 1328 C C . ARG A 1 172 ? 4.645 0.608 -35.158 1.00 98.06 172 ARG A C 1
ATOM 1330 O O . ARG A 1 172 ? 5.216 0.264 -36.188 1.00 98.06 172 ARG A O 1
ATOM 1337 N N . ILE A 1 173 ? 4.042 -0.258 -34.345 1.00 97.69 173 ILE A N 1
ATOM 1338 C CA . ILE A 1 173 ? 3.873 -1.680 -34.671 1.00 97.69 173 ILE A CA 1
ATOM 1339 C C . ILE A 1 173 ? 3.026 -1.808 -35.935 1.00 97.69 173 ILE A C 1
ATOM 1341 O O . ILE A 1 173 ? 3.471 -2.446 -36.877 1.00 97.69 173 ILE A O 1
ATOM 1345 N N . ASN A 1 174 ? 1.890 -1.117 -36.003 1.00 98.12 174 ASN A N 1
ATOM 1346 C CA . ASN A 1 174 ? 1.016 -1.135 -37.171 1.00 98.12 174 ASN A CA 1
ATOM 1347 C C . ASN A 1 174 ? 1.721 -0.599 -38.437 1.00 98.12 174 ASN A C 1
ATOM 1349 O O . ASN A 1 174 ? 1.594 -1.174 -39.516 1.00 98.12 174 ASN A O 1
ATOM 1353 N N . ASP A 1 175 ? 2.531 0.464 -38.329 1.00 98.25 175 ASP A N 1
ATOM 1354 C CA . ASP A 1 175 ? 3.359 0.936 -39.451 1.00 98.25 175 ASP A CA 1
ATOM 1355 C C . ASP A 1 175 ? 4.375 -0.132 -39.892 1.00 98.25 175 ASP A C 1
ATOM 1357 O O . ASP A 1 175 ? 4.455 -0.450 -41.080 1.00 98.25 175 ASP A O 1
ATOM 1361 N N . LEU A 1 176 ? 5.092 -0.757 -38.950 1.00 97.56 176 LEU A N 1
ATOM 1362 C CA . LEU A 1 176 ? 6.039 -1.840 -39.242 1.00 97.56 176 LEU A CA 1
ATOM 1363 C C . LEU A 1 176 ? 5.358 -3.070 -39.853 1.00 97.56 176 LEU A C 1
ATOM 1365 O O . LEU A 1 176 ? 5.891 -3.650 -40.797 1.00 97.56 176 LEU A O 1
ATOM 1369 N N . GLU A 1 177 ? 4.181 -3.449 -39.369 1.00 96.75 177 GLU A N 1
ATOM 1370 C CA . GLU A 1 177 ? 3.361 -4.517 -39.941 1.00 96.75 177 GLU A CA 1
ATOM 1371 C C . GLU A 1 177 ? 2.930 -4.166 -41.367 1.00 96.75 177 GLU A C 1
ATOM 1373 O O . GLU A 1 177 ? 3.057 -4.993 -42.269 1.00 96.75 177 GLU A O 1
ATOM 1378 N N . SER A 1 178 ? 2.529 -2.916 -41.620 1.00 97.25 178 SER A N 1
ATOM 1379 C CA . SER A 1 178 ? 2.202 -2.444 -42.968 1.00 97.25 178 SER A CA 1
ATOM 1380 C C . SER A 1 178 ? 3.417 -2.463 -43.906 1.00 97.25 178 SER A C 1
ATOM 1382 O O . SER A 1 178 ? 3.289 -2.787 -45.089 1.00 97.25 178 SER A O 1
ATOM 1384 N N . GLN A 1 179 ? 4.612 -2.146 -43.396 1.00 97.75 179 GLN A N 1
ATOM 1385 C CA . GLN A 1 179 ? 5.863 -2.213 -44.151 1.00 97.75 179 GLN A CA 1
ATOM 1386 C C . GLN A 1 179 ? 6.251 -3.661 -44.445 1.00 97.75 179 GLN A C 1
ATOM 1388 O O . GLN A 1 179 ? 6.631 -3.963 -45.574 1.00 97.75 179 GLN A O 1
ATOM 1393 N N . LEU A 1 180 ? 6.107 -4.566 -43.474 1.00 96.69 180 LEU A N 1
ATOM 1394 C CA . LEU A 1 180 ? 6.318 -6.000 -43.670 1.00 96.69 180 LEU A CA 1
ATOM 1395 C C . LEU A 1 180 ? 5.334 -6.574 -44.691 1.00 96.69 180 LEU A C 1
ATOM 1397 O O . LEU A 1 180 ? 5.760 -7.319 -45.570 1.00 96.69 180 LEU A O 1
ATOM 1401 N N . ALA A 1 181 ? 4.058 -6.185 -44.635 1.00 96.69 181 ALA A N 1
ATOM 1402 C CA . ALA A 1 181 ? 3.050 -6.583 -45.613 1.00 96.69 181 ALA A CA 1
ATOM 1403 C C . ALA A 1 181 ? 3.418 -6.102 -47.026 1.00 96.69 181 ALA A C 1
ATOM 1405 O O . ALA A 1 181 ? 3.444 -6.901 -47.960 1.00 96.69 181 ALA A O 1
ATOM 1406 N N . LYS A 1 182 ? 3.815 -4.831 -47.184 1.00 96.62 182 LYS A N 1
ATOM 1407 C CA . LYS A 1 182 ? 4.299 -4.295 -48.471 1.00 96.62 182 LYS A CA 1
ATOM 1408 C C . LYS A 1 182 ? 5.545 -5.021 -48.968 1.00 96.62 182 LYS A C 1
ATOM 1410 O O . LYS A 1 182 ? 5.609 -5.377 -50.137 1.00 96.62 182 LYS A O 1
ATOM 1415 N N . GLN A 1 183 ? 6.521 -5.275 -48.098 1.00 96.50 183 GLN A N 1
ATOM 1416 C CA . GLN A 1 183 ? 7.730 -6.014 -48.467 1.00 96.50 183 GLN A CA 1
ATOM 1417 C C . GLN A 1 183 ? 7.422 -7.466 -48.843 1.00 96.50 183 GLN A C 1
ATOM 1419 O O . GLN A 1 183 ? 8.059 -8.009 -49.744 1.00 96.50 183 GLN A O 1
ATOM 1424 N N . ALA A 1 184 ? 6.461 -8.107 -48.176 1.00 94.62 184 ALA A N 1
ATOM 1425 C CA . ALA A 1 184 ? 5.990 -9.435 -48.542 1.00 94.62 184 ALA A CA 1
ATOM 1426 C C . ALA A 1 184 ? 5.332 -9.406 -49.928 1.00 94.62 184 ALA A C 1
ATOM 1428 O O . ALA A 1 184 ? 5.720 -10.185 -50.793 1.00 94.62 184 ALA A O 1
ATOM 1429 N N . GLU A 1 185 ? 4.440 -8.447 -50.192 1.00 95.38 185 GLU A N 1
ATOM 1430 C CA . GLU A 1 185 ? 3.862 -8.249 -51.523 1.00 95.38 185 GLU A CA 1
ATOM 1431 C C . GLU A 1 185 ? 4.927 -7.967 -52.591 1.00 95.38 185 GLU A C 1
ATOM 1433 O O . GLU A 1 185 ? 4.851 -8.505 -53.691 1.00 95.38 185 GLU A O 1
ATOM 1438 N N . GLU A 1 186 ? 5.929 -7.134 -52.309 1.00 94.50 186 GLU A N 1
ATOM 1439 C CA . GLU A 1 186 ? 7.028 -6.841 -53.234 1.00 94.50 186 GLU A CA 1
ATOM 1440 C C . GLU A 1 186 ? 7.884 -8.075 -53.518 1.00 94.50 186 GLU A C 1
ATOM 1442 O O . GLU A 1 186 ? 8.259 -8.298 -54.670 1.00 94.50 186 GLU A O 1
ATOM 1447 N N . LYS A 1 187 ? 8.152 -8.909 -52.505 1.00 92.19 187 LYS A N 1
ATOM 1448 C CA . LYS A 1 187 ? 8.822 -10.204 -52.682 1.00 92.19 187 LYS A CA 1
ATOM 1449 C C . LYS A 1 187 ? 7.987 -11.128 -53.562 1.00 92.19 187 LYS A C 1
ATOM 1451 O O . LYS A 1 187 ? 8.512 -11.640 -54.547 1.00 92.19 187 LYS A O 1
ATOM 1456 N N . GLU A 1 188 ? 6.697 -11.286 -53.277 1.00 89.69 188 GLU A N 1
ATOM 1457 C CA . GLU A 1 188 ? 5.782 -12.095 -54.094 1.00 89.69 188 GLU A CA 1
ATOM 1458 C C . GLU A 1 188 ? 5.699 -11.576 -55.538 1.00 89.69 188 GLU A C 1
ATOM 1460 O O . GLU A 1 188 ? 5.765 -12.349 -56.497 1.00 89.69 188 GLU A O 1
ATOM 1465 N N . ARG A 1 189 ? 5.649 -10.251 -55.730 1.00 87.50 189 ARG A N 1
ATOM 1466 C CA . ARG A 1 189 ? 5.711 -9.608 -57.052 1.00 87.50 189 ARG A CA 1
ATOM 1467 C C . ARG A 1 189 ? 7.050 -9.859 -57.740 1.00 87.50 189 ARG A C 1
ATOM 1469 O O . ARG A 1 189 ? 7.058 -10.094 -58.945 1.00 87.50 189 ARG A O 1
ATOM 1476 N N . PHE A 1 190 ? 8.171 -9.823 -57.019 1.00 87.75 190 PHE A N 1
ATOM 1477 C CA . PHE A 1 190 ? 9.497 -10.110 -57.569 1.00 87.75 190 PHE A CA 1
ATOM 1478 C C . PHE A 1 190 ? 9.605 -11.563 -58.030 1.00 87.75 190 PHE A C 1
ATOM 1480 O O . PHE A 1 190 ? 10.012 -11.794 -59.166 1.00 87.75 190 PHE A O 1
ATOM 1487 N N . TYR A 1 191 ? 9.181 -12.525 -57.208 1.00 83.19 191 TYR A N 1
ATOM 1488 C CA . TYR A 1 191 ? 9.159 -13.941 -57.584 1.00 83.19 191 TYR A CA 1
ATOM 1489 C C . TYR A 1 191 ? 8.183 -14.216 -58.734 1.00 83.19 191 TYR A C 1
ATOM 1491 O O . TYR A 1 191 ? 8.501 -14.970 -59.652 1.00 83.19 191 TYR A O 1
ATOM 1499 N N . SER A 1 192 ? 7.034 -13.538 -58.757 1.00 82.06 192 SER A N 1
ATOM 1500 C CA . SER A 1 192 ? 6.068 -13.645 -59.856 1.00 82.06 192 SER A CA 1
ATOM 1501 C C . SER A 1 192 ? 6.560 -13.002 -61.160 1.00 82.06 192 SER A C 1
ATOM 1503 O O . SER A 1 192 ? 6.231 -13.486 -62.244 1.00 82.06 192 SER A O 1
ATOM 1505 N N . ARG A 1 193 ? 7.331 -11.905 -61.084 1.00 77.44 193 ARG A N 1
ATOM 1506 C CA . ARG A 1 193 ? 7.898 -11.192 -62.244 1.00 77.44 193 ARG A CA 1
ATOM 1507 C C . ARG A 1 193 ? 9.129 -11.902 -62.793 1.00 77.44 193 ARG A C 1
ATOM 1509 O O . ARG A 1 193 ? 9.268 -12.039 -64.004 1.00 77.44 193 ARG A O 1
ATOM 1516 N N . ARG A 1 194 ? 10.010 -12.364 -61.910 1.00 70.31 194 ARG A N 1
ATOM 1517 C CA . ARG A 1 194 ? 11.194 -13.159 -62.229 1.00 70.31 194 ARG A CA 1
ATOM 1518 C C . ARG A 1 194 ? 10.804 -14.634 -62.206 1.00 70.31 194 ARG A C 1
ATOM 1520 O O . ARG A 1 194 ? 11.291 -15.401 -61.381 1.00 70.31 194 ARG A O 1
ATOM 1527 N N . LYS A 1 195 ? 9.869 -15.013 -63.085 1.00 67.94 195 LYS A N 1
ATOM 1528 C CA . LYS A 1 195 ? 9.461 -16.414 -63.230 1.00 67.94 195 LYS A CA 1
ATOM 1529 C C . LYS A 1 195 ? 10.713 -17.264 -63.468 1.00 67.94 195 LYS A C 1
ATOM 1531 O O . LYS A 1 195 ? 11.562 -16.842 -64.257 1.00 67.94 195 LYS A O 1
ATOM 1536 N N . PRO A 1 196 ? 10.822 -18.455 -62.857 1.00 62.31 196 PRO A N 1
ATOM 1537 C CA . PRO A 1 196 ? 11.955 -19.348 -63.084 1.00 62.31 196 PRO A CA 1
ATOM 1538 C C . PRO A 1 196 ? 12.140 -19.675 -64.571 1.00 62.31 196 PRO A C 1
ATOM 1540 O O . PRO A 1 196 ? 13.271 -19.873 -64.983 1.00 62.31 196 PRO A O 1
ATOM 1543 N N . SER A 1 197 ? 11.085 -19.590 -65.395 1.00 66.25 197 SER A N 1
ATOM 1544 C CA . SER A 1 197 ? 11.195 -19.764 -66.849 1.00 66.25 197 SER A CA 1
ATOM 1545 C C . SER A 1 197 ? 12.057 -18.701 -67.533 1.00 66.25 197 SER A C 1
ATOM 1547 O O . SER A 1 197 ? 12.805 -19.039 -68.432 1.00 66.25 197 SER A O 1
ATOM 1549 N N . VAL A 1 198 ? 12.007 -17.432 -67.106 1.00 72.06 198 VAL A N 1
ATOM 1550 C CA . VAL A 1 198 ? 12.820 -16.364 -67.722 1.00 72.06 198 VAL A CA 1
ATOM 1551 C C . VAL A 1 198 ? 14.290 -16.555 -67.359 1.00 72.06 198 VAL A C 1
ATOM 1553 O O . VAL A 1 198 ? 15.161 -16.389 -68.202 1.00 72.06 198 VAL A O 1
ATOM 1556 N N . LEU A 1 199 ? 14.571 -16.972 -66.121 1.00 70.50 199 LEU A N 1
ATOM 1557 C CA . LEU A 1 199 ? 15.928 -17.321 -65.701 1.00 70.50 199 LEU A CA 1
ATOM 1558 C C . LEU A 1 199 ? 16.433 -18.602 -66.376 1.00 70.50 199 LEU A C 1
ATOM 1560 O O . LEU A 1 199 ? 17.608 -18.678 -66.713 1.00 70.50 199 LEU A O 1
ATOM 1564 N N . GLU A 1 200 ? 15.570 -19.596 -66.586 1.00 75.50 200 GLU A N 1
ATOM 1565 C CA . GLU A 1 200 ? 15.892 -20.807 -67.345 1.00 75.50 200 GLU A CA 1
ATOM 1566 C C . GLU A 1 200 ? 16.167 -20.477 -68.818 1.00 75.50 200 GLU A C 1
ATOM 1568 O O . GLU A 1 200 ? 17.166 -20.942 -69.361 1.00 75.50 200 GLU A O 1
ATOM 1573 N N . GLU A 1 201 ? 15.358 -19.618 -69.440 1.00 78.31 201 GLU A N 1
ATOM 1574 C CA . GLU A 1 201 ? 15.554 -19.121 -70.806 1.00 78.31 201 GLU A CA 1
ATOM 1575 C C . GLU A 1 201 ? 16.873 -18.338 -70.931 1.00 78.31 201 GLU A C 1
ATOM 1577 O O . GLU A 1 201 ? 17.710 -18.682 -71.768 1.00 78.31 201 GLU A O 1
ATOM 1582 N N . GLU A 1 202 ? 17.133 -17.365 -70.052 1.00 82.12 202 GLU A N 1
ATOM 1583 C CA . GLU A 1 202 ? 18.396 -16.608 -70.012 1.00 82.12 202 GLU A CA 1
ATOM 1584 C C . GLU A 1 202 ? 19.610 -17.524 -69.782 1.00 82.12 202 GLU A C 1
ATOM 1586 O O . GLU A 1 202 ? 20.664 -17.335 -70.389 1.00 82.12 202 GLU A O 1
ATOM 1591 N N . LEU A 1 203 ? 19.470 -18.563 -68.954 1.00 81.69 203 LEU A N 1
ATOM 1592 C CA . LEU A 1 203 ? 20.527 -19.537 -68.688 1.00 81.69 203 LEU A CA 1
ATOM 1593 C C . LEU A 1 203 ? 20.757 -20.480 -69.876 1.00 81.69 203 LEU A C 1
ATOM 1595 O O . LEU A 1 203 ? 21.903 -20.840 -70.145 1.00 81.69 203 LEU A O 1
ATOM 1599 N N . THR A 1 204 ? 19.714 -20.856 -70.622 1.00 84.25 204 THR A N 1
ATOM 1600 C CA . THR A 1 204 ? 19.873 -21.597 -71.886 1.00 84.25 204 THR A CA 1
ATOM 1601 C C . THR A 1 204 ? 20.544 -20.747 -72.964 1.00 84.25 204 THR A C 1
ATOM 1603 O O . THR A 1 204 ? 21.440 -21.242 -73.643 1.00 84.25 204 THR A O 1
ATOM 1606 N N . GLN A 1 205 ? 20.203 -19.459 -73.058 1.00 88.25 205 GLN A N 1
ATOM 1607 C CA . GLN A 1 205 ? 20.828 -18.519 -73.990 1.00 88.25 205 GLN A CA 1
ATOM 1608 C C . GLN A 1 205 ? 22.293 -18.224 -73.624 1.00 88.25 205 GLN A C 1
ATOM 1610 O O . GLN A 1 205 ? 23.158 -18.149 -74.496 1.00 88.25 205 GLN A O 1
ATOM 1615 N N . ALA A 1 206 ? 22.605 -18.088 -72.331 1.00 84.56 206 ALA A N 1
ATOM 1616 C CA . ALA A 1 206 ? 23.980 -17.940 -71.863 1.00 84.56 206 ALA A CA 1
ATOM 1617 C C . ALA A 1 206 ? 24.806 -19.204 -72.147 1.00 84.56 206 ALA A C 1
ATOM 1619 O O . ALA A 1 206 ? 25.946 -19.096 -72.591 1.00 84.56 206 ALA A O 1
ATOM 1620 N N . LYS A 1 207 ? 24.226 -20.398 -71.956 1.00 86.81 207 LYS A N 1
ATOM 1621 C CA . LYS A 1 207 ? 24.877 -21.675 -72.288 1.00 86.81 207 LYS A CA 1
ATOM 1622 C C . LYS A 1 207 ? 25.163 -21.812 -73.781 1.00 86.81 207 LYS A C 1
ATOM 1624 O O . LYS A 1 207 ? 26.291 -22.140 -74.124 1.00 86.81 207 LYS A O 1
ATOM 1629 N N . SER A 1 208 ? 24.204 -21.496 -74.655 1.00 86.81 208 SER A N 1
ATOM 1630 C CA . SER A 1 208 ? 24.445 -21.538 -76.104 1.00 86.81 208 SER A CA 1
ATOM 1631 C C . SER A 1 208 ? 25.518 -20.532 -76.528 1.00 86.81 208 SER A C 1
ATOM 1633 O O . SER A 1 208 ? 26.355 -20.836 -77.370 1.00 86.81 208 SER A O 1
ATOM 1635 N N . ARG A 1 209 ? 25.556 -19.342 -75.909 1.00 87.31 209 ARG A N 1
ATOM 1636 C CA . ARG A 1 209 ? 26.594 -18.342 -76.192 1.00 87.31 209 ARG A CA 1
ATOM 1637 C C . ARG A 1 209 ? 27.980 -18.761 -75.697 1.00 87.31 209 ARG A C 1
ATOM 1639 O O . ARG A 1 209 ? 28.969 -18.438 -76.348 1.00 87.31 209 ARG A O 1
ATOM 1646 N N . ILE A 1 210 ? 28.063 -19.445 -74.557 1.00 85.31 210 ILE A N 1
ATOM 1647 C CA . ILE A 1 210 ? 29.317 -20.025 -74.061 1.00 85.31 210 ILE A CA 1
ATOM 1648 C C . ILE A 1 210 ? 29.799 -21.110 -75.022 1.00 85.31 210 ILE A C 1
ATOM 1650 O O . ILE A 1 210 ? 30.957 -21.070 -75.408 1.00 85.31 210 ILE A O 1
ATOM 1654 N N . GLU A 1 211 ? 28.916 -21.994 -75.483 1.00 87.69 211 GLU A N 1
ATOM 1655 C CA . GLU A 1 211 ? 29.252 -23.047 -76.449 1.00 87.69 211 GLU A CA 1
ATOM 1656 C C . GLU A 1 211 ? 29.757 -22.463 -77.786 1.00 87.69 211 GLU A C 1
ATOM 1658 O O . GLU A 1 211 ? 30.768 -22.909 -78.327 1.00 87.69 211 GLU A O 1
ATOM 1663 N N . GLU A 1 212 ? 29.138 -21.382 -78.279 1.00 85.62 212 GLU A N 1
ATOM 1664 C CA . GLU A 1 212 ? 29.644 -20.617 -79.431 1.00 85.62 212 GLU A CA 1
ATOM 1665 C C . GLU A 1 212 ? 31.029 -20.000 -79.172 1.00 85.62 212 GLU A C 1
ATOM 1667 O O . GLU A 1 212 ? 31.906 -20.036 -80.037 1.00 85.62 212 GLU A O 1
ATOM 1672 N N . LEU A 1 213 ? 31.240 -19.400 -77.995 1.00 83.50 213 LEU A N 1
ATOM 1673 C CA . LEU A 1 213 ? 32.523 -18.796 -77.640 1.00 83.50 213 LEU A CA 1
ATOM 1674 C C . LEU A 1 213 ? 33.612 -19.859 -77.479 1.00 83.50 213 LEU A C 1
ATOM 1676 O O . LEU A 1 213 ? 34.715 -19.648 -77.973 1.00 83.50 213 LEU A O 1
ATOM 1680 N N . GLU A 1 214 ? 33.312 -21.001 -76.868 1.00 84.31 214 GLU A N 1
ATOM 1681 C CA . GLU A 1 214 ? 34.215 -22.147 -76.748 1.00 84.31 214 GLU A CA 1
ATOM 1682 C C . GLU A 1 214 ? 34.595 -22.700 -78.124 1.00 84.31 214 GLU A C 1
ATOM 1684 O O . GLU A 1 214 ? 35.777 -22.936 -78.369 1.00 84.31 214 GLU A O 1
ATOM 1689 N N . ALA A 1 215 ? 33.647 -22.797 -79.062 1.00 81.75 215 ALA A N 1
ATOM 1690 C CA . ALA A 1 215 ? 33.944 -23.149 -80.449 1.00 81.75 215 ALA A CA 1
ATOM 1691 C C . ALA A 1 215 ? 34.882 -22.123 -81.111 1.00 81.75 215 ALA A C 1
ATOM 1693 O O . ALA A 1 215 ? 35.880 -22.496 -81.724 1.00 81.75 215 ALA A O 1
ATOM 1694 N N . THR A 1 216 ? 34.636 -20.821 -80.922 1.00 81.81 216 THR A N 1
ATOM 1695 C CA . THR A 1 216 ? 35.517 -19.775 -81.477 1.00 81.81 216 THR A CA 1
ATOM 1696 C C . THR A 1 216 ? 36.892 -19.727 -80.803 1.00 81.81 216 THR A C 1
ATOM 1698 O O . THR A 1 216 ? 37.876 -19.329 -81.426 1.00 81.81 216 THR A O 1
ATOM 1701 N N . VAL A 1 217 ? 36.990 -20.116 -79.527 1.00 79.56 217 VAL A N 1
ATOM 1702 C CA . VAL A 1 217 ? 38.260 -20.247 -78.804 1.00 79.56 217 VAL A CA 1
ATOM 1703 C C . VAL A 1 217 ? 39.007 -21.477 -79.298 1.00 79.56 217 VAL A C 1
ATOM 1705 O O . VAL A 1 217 ? 40.200 -21.360 -79.541 1.00 79.56 217 VAL A O 1
ATOM 1708 N N . ALA A 1 218 ? 38.331 -22.601 -79.540 1.00 80.38 218 ALA A N 1
ATOM 1709 C CA . ALA A 1 218 ? 38.932 -23.785 -80.145 1.00 80.38 218 ALA A CA 1
ATOM 1710 C C . ALA A 1 218 ? 39.472 -23.484 -81.555 1.00 80.38 218 ALA A C 1
ATOM 1712 O O . ALA A 1 218 ? 40.623 -23.807 -81.840 1.00 80.38 218 ALA A O 1
ATOM 1713 N N . GLU A 1 219 ? 38.715 -22.764 -82.393 1.00 76.25 219 GLU A N 1
ATOM 1714 C CA . GLU A 1 219 ? 39.189 -22.287 -83.703 1.00 76.25 219 GLU A CA 1
ATOM 1715 C C . GLU A 1 219 ? 40.412 -21.364 -83.572 1.00 76.25 219 GLU A C 1
ATOM 1717 O O . GLU A 1 219 ? 41.382 -21.485 -84.323 1.00 76.25 219 GLU A O 1
ATOM 1722 N N . LYS A 1 220 ? 40.408 -20.445 -82.597 1.00 73.88 220 LYS A N 1
ATOM 1723 C CA . LYS A 1 220 ? 41.551 -19.558 -82.324 1.00 73.88 220 LYS A CA 1
ATOM 1724 C C . LYS A 1 220 ? 42.749 -20.289 -81.721 1.00 73.88 220 LYS A C 1
ATOM 1726 O O . LYS A 1 220 ? 43.880 -19.883 -81.972 1.00 73.88 220 LYS A O 1
ATOM 1731 N N . GLU A 1 221 ? 42.542 -21.341 -80.937 1.00 68.88 221 GLU A N 1
ATOM 1732 C CA . GLU A 1 221 ? 43.605 -22.213 -80.435 1.00 68.88 221 GLU A CA 1
ATOM 1733 C C . GLU A 1 221 ? 44.208 -23.056 -81.558 1.00 68.88 221 GLU A C 1
ATOM 1735 O O . GLU A 1 221 ? 45.421 -23.249 -81.589 1.00 68.88 221 GLU A O 1
ATOM 1740 N N . GLU A 1 222 ? 43.402 -23.500 -82.520 1.00 67.25 222 GLU A N 1
ATOM 1741 C CA . GLU A 1 222 ? 43.868 -24.195 -83.720 1.00 67.25 222 GLU A CA 1
ATOM 1742 C C . GLU A 1 222 ? 44.663 -23.244 -84.635 1.00 67.25 222 GLU A C 1
ATOM 1744 O O . GLU A 1 222 ? 45.743 -23.597 -85.113 1.00 67.25 222 GLU A O 1
ATOM 1749 N N . GLN A 1 223 ? 44.229 -21.982 -84.757 1.00 62.25 223 GLN A N 1
ATOM 1750 C CA . GLN A 1 223 ? 44.999 -20.909 -85.403 1.00 62.25 223 GLN A CA 1
ATOM 1751 C C . GLN A 1 223 ? 46.285 -20.551 -84.638 1.00 62.25 223 GLN A C 1
ATOM 1753 O O . GLN A 1 223 ? 47.319 -20.318 -85.261 1.00 62.25 223 GLN A O 1
ATOM 1758 N N . LYS A 1 224 ? 46.273 -20.558 -83.297 1.00 57.09 224 LYS A N 1
ATOM 1759 C CA . LYS A 1 224 ? 47.482 -20.371 -82.472 1.00 57.09 224 LYS A CA 1
ATOM 1760 C C . LYS A 1 224 ? 48.451 -21.549 -82.577 1.00 57.09 224 LYS A C 1
ATOM 1762 O O . LYS A 1 224 ? 49.655 -21.321 -82.585 1.00 57.09 224 LYS A O 1
ATOM 1767 N N . LYS A 1 225 ? 47.967 -22.789 -82.711 1.00 57.12 225 LYS A N 1
ATOM 1768 C CA . LYS A 1 225 ? 48.812 -23.967 -82.987 1.00 57.12 225 LYS A CA 1
ATOM 1769 C C . LYS A 1 225 ? 49.429 -23.923 -84.389 1.00 57.12 225 LYS A C 1
ATOM 1771 O O . LYS A 1 225 ? 50.538 -24.413 -84.560 1.00 57.12 225 LYS A O 1
ATOM 1776 N N . ALA A 1 226 ? 48.761 -23.297 -85.361 1.00 54.03 226 ALA A N 1
ATOM 1777 C CA . ALA A 1 226 ? 49.315 -23.037 -86.692 1.00 54.03 226 ALA A CA 1
ATOM 1778 C C . ALA A 1 226 ? 50.313 -21.857 -86.734 1.00 54.03 226 ALA A C 1
ATOM 1780 O O . ALA A 1 226 ? 51.075 -21.745 -87.690 1.00 54.03 226 ALA A O 1
ATOM 1781 N N . ALA A 1 227 ? 50.329 -20.999 -85.708 1.00 52.12 227 ALA A N 1
ATOM 1782 C CA . ALA A 1 227 ? 51.170 -19.801 -85.624 1.00 52.12 227 ALA A CA 1
ATOM 1783 C C . ALA A 1 227 ? 52.234 -19.846 -84.502 1.00 52.12 227 ALA A C 1
ATOM 1785 O O . ALA A 1 227 ? 52.843 -18.825 -84.198 1.00 52.12 227 ALA A O 1
ATOM 1786 N N . GLY A 1 228 ? 52.454 -20.996 -83.857 1.00 40.41 228 GLY A N 1
ATOM 1787 C CA . GLY A 1 228 ? 53.322 -21.106 -82.680 1.00 40.41 228 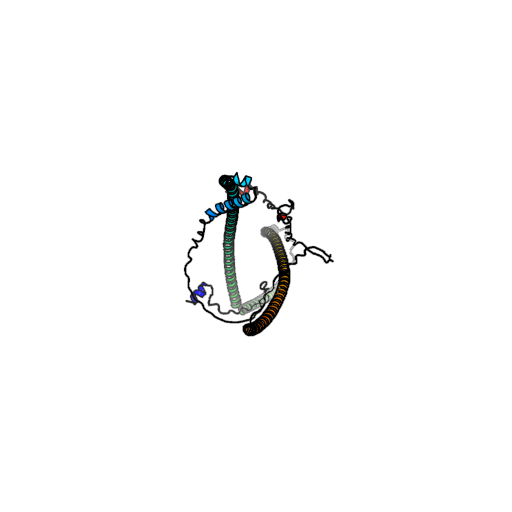GLY A CA 1
ATOM 1788 C C . GLY A 1 228 ? 54.686 -21.714 -82.985 1.00 40.41 228 GLY A C 1
ATOM 1789 O O . GLY A 1 228 ? 54.824 -22.936 -82.961 1.00 40.41 228 GLY A O 1
ATOM 1790 N N . GLY A 1 229 ? 55.698 -20.877 -83.210 1.00 44.31 229 GLY A N 1
ATOM 1791 C CA . GLY A 1 229 ? 57.080 -21.342 -83.287 1.00 44.31 229 GLY A CA 1
ATOM 1792 C C . GLY A 1 229 ? 58.091 -20.283 -83.701 1.00 44.31 229 GLY A C 1
ATOM 1793 O O . GLY A 1 229 ? 58.747 -20.486 -84.710 1.00 44.31 229 GLY A O 1
ATOM 1794 N N . ASP A 1 230 ? 58.195 -19.179 -82.963 1.00 39.97 230 ASP A N 1
ATOM 1795 C CA . ASP A 1 230 ? 59.476 -18.525 -82.651 1.00 39.97 230 ASP A CA 1
ATOM 1796 C C . ASP A 1 230 ? 59.247 -17.384 -81.646 1.00 39.97 230 ASP A C 1
ATOM 1798 O O . ASP A 1 230 ? 58.111 -16.969 -81.431 1.00 39.97 230 ASP A O 1
ATOM 1802 N N . ASP A 1 231 ? 60.334 -16.930 -81.021 1.00 38.94 231 ASP A N 1
ATOM 1803 C CA . ASP A 1 231 ? 60.453 -15.772 -80.116 1.00 38.94 231 ASP A CA 1
ATOM 1804 C C . ASP A 1 231 ? 60.445 -16.069 -78.605 1.00 38.94 231 ASP A C 1
ATOM 1806 O O . ASP A 1 231 ? 59.652 -15.558 -77.816 1.00 38.94 231 ASP A O 1
ATOM 1810 N N . ILE A 1 232 ? 61.447 -16.844 -78.177 1.00 45.81 232 ILE A N 1
ATOM 1811 C CA . ILE A 1 232 ? 62.102 -16.659 -76.872 1.00 45.81 232 ILE A CA 1
ATOM 1812 C C . ILE A 1 232 ? 63.605 -16.557 -77.138 1.00 45.81 232 ILE A C 1
ATOM 1814 O O . ILE A 1 232 ? 64.308 -17.554 -76.992 1.00 45.81 232 ILE A O 1
ATOM 1818 N N . GLN A 1 233 ? 64.098 -15.392 -77.579 1.00 40.50 233 GLN A N 1
ATOM 1819 C CA . GLN A 1 233 ? 65.534 -15.062 -77.560 1.00 40.50 233 GLN A CA 1
ATOM 1820 C C . GLN A 1 233 ? 65.836 -13.614 -77.989 1.00 40.50 233 GLN A C 1
ATOM 1822 O O . GLN A 1 233 ? 66.450 -13.400 -79.019 1.00 40.50 233 GLN A O 1
ATOM 1827 N N . THR A 1 234 ? 65.495 -12.610 -77.174 1.00 45.19 234 THR A N 1
ATOM 1828 C CA . THR A 1 234 ? 66.139 -11.277 -77.252 1.00 45.19 234 THR A CA 1
ATOM 1829 C C . THR A 1 234 ? 65.963 -10.508 -75.935 1.00 45.19 234 THR A C 1
ATOM 1831 O O . THR A 1 234 ? 65.122 -9.623 -75.843 1.00 45.19 234 THR A O 1
ATOM 1834 N N . GLU A 1 235 ? 66.742 -10.828 -74.896 1.00 43.78 235 GLU A N 1
ATOM 1835 C CA . GLU A 1 235 ? 66.734 -10.051 -73.633 1.00 43.78 235 GLU A CA 1
ATOM 1836 C C . GLU A 1 235 ? 68.125 -9.582 -73.163 1.00 43.78 235 GLU A C 1
ATOM 1838 O O . GLU A 1 235 ? 68.264 -9.072 -72.056 1.00 43.78 235 GLU A O 1
ATOM 1843 N N . ALA A 1 236 ? 69.172 -9.679 -73.992 1.00 43.66 236 ALA A N 1
ATOM 1844 C CA . ALA A 1 236 ? 70.529 -9.299 -73.568 1.00 43.66 236 ALA A CA 1
ATOM 1845 C C . ALA A 1 236 ? 71.260 -8.279 -74.464 1.00 43.66 236 ALA A C 1
ATOM 1847 O O . ALA A 1 236 ? 72.429 -8.003 -74.212 1.00 43.66 236 ALA A O 1
ATOM 1848 N N . GLU A 1 237 ? 70.608 -7.674 -75.465 1.00 48.31 237 GLU A N 1
ATOM 1849 C CA . GLU A 1 237 ? 71.302 -6.818 -76.449 1.00 48.31 237 GLU A CA 1
ATOM 1850 C C . GLU A 1 237 ? 70.524 -5.541 -76.846 1.00 48.31 237 GLU A C 1
ATOM 1852 O O . GLU A 1 237 ? 70.470 -5.166 -78.009 1.00 48.31 237 GLU A O 1
ATOM 1857 N N . VAL A 1 238 ? 69.902 -4.844 -75.881 1.00 49.38 238 VAL A N 1
ATOM 1858 C CA . VAL A 1 238 ? 69.135 -3.591 -76.130 1.00 49.38 238 VAL A CA 1
ATOM 1859 C C . VAL A 1 238 ? 69.759 -2.353 -75.452 1.00 49.38 238 VAL A C 1
ATOM 1861 O O . VAL A 1 238 ? 69.181 -1.272 -75.398 1.00 49.38 238 VAL A O 1
ATOM 1864 N N . MET A 1 239 ? 70.999 -2.440 -74.962 1.00 49.66 239 MET A N 1
ATOM 1865 C CA . MET A 1 239 ? 71.579 -1.378 -74.125 1.00 49.66 239 MET A CA 1
ATOM 1866 C C . MET A 1 239 ? 72.470 -0.339 -74.848 1.00 49.66 239 MET A C 1
ATOM 1868 O O . MET A 1 239 ? 73.232 0.354 -74.169 1.00 49.66 239 MET A O 1
ATOM 1872 N N . GLU A 1 240 ? 72.357 -0.166 -76.173 1.00 51.50 240 GLU A N 1
ATOM 1873 C CA . GLU A 1 240 ? 73.105 0.856 -76.950 1.00 51.50 240 GLU A CA 1
ATOM 1874 C C . GLU A 1 240 ? 72.266 1.720 -77.920 1.00 51.50 240 GLU A C 1
ATOM 1876 O O . GLU A 1 240 ? 72.833 2.528 -78.652 1.00 51.50 240 GLU A O 1
ATOM 1881 N N . SER A 1 241 ? 70.929 1.649 -77.887 1.00 51.84 241 SER A N 1
ATOM 1882 C CA . SER A 1 241 ? 70.084 2.643 -78.574 1.00 51.84 241 SER A CA 1
ATOM 1883 C C . SER A 1 241 ? 69.579 3.697 -77.573 1.00 51.84 241 SER A C 1
ATOM 1885 O O . SER A 1 241 ? 68.991 3.306 -76.558 1.00 51.84 241 SER A O 1
ATOM 1887 N N . PRO A 1 242 ? 69.793 5.013 -77.797 1.00 61.53 242 PRO A N 1
ATOM 1888 C CA . PRO A 1 242 ? 69.226 6.062 -76.943 1.00 61.53 242 PRO A CA 1
ATOM 1889 C C . PRO A 1 242 ? 67.695 5.970 -76.882 1.00 61.53 242 PRO A C 1
ATOM 1891 O O . PRO A 1 242 ? 67.133 6.165 -75.808 1.00 61.53 242 PRO A O 1
ATOM 1894 N N . ASP A 1 243 ? 67.061 5.530 -77.972 1.00 63.91 243 ASP A N 1
ATOM 1895 C CA . ASP A 1 243 ? 65.609 5.357 -78.066 1.00 63.91 243 ASP A CA 1
ATOM 1896 C C . ASP A 1 243 ? 65.095 4.260 -77.113 1.00 63.91 243 ASP A C 1
ATOM 1898 O O . ASP A 1 243 ? 64.064 4.426 -76.472 1.00 63.91 243 ASP A O 1
ATOM 1902 N N . ALA A 1 244 ? 65.847 3.166 -76.927 1.00 68.19 244 ALA A N 1
ATOM 1903 C CA . ALA A 1 244 ? 65.437 2.069 -76.042 1.00 68.19 244 ALA A CA 1
ATOM 1904 C C . ALA A 1 244 ? 65.616 2.400 -74.548 1.00 68.19 244 ALA A C 1
ATOM 1906 O O . ALA A 1 244 ? 64.865 1.924 -73.698 1.00 68.19 244 ALA A O 1
ATOM 1907 N N . ARG A 1 245 ? 66.607 3.236 -74.203 1.00 68.69 245 ARG A N 1
ATOM 1908 C CA . ARG A 1 245 ? 66.757 3.756 -72.831 1.00 68.69 245 ARG A CA 1
ATOM 1909 C C . ARG A 1 245 ? 65.680 4.785 -72.504 1.00 68.69 245 ARG A C 1
ATOM 1911 O O . ARG A 1 245 ? 65.219 4.818 -71.368 1.00 68.69 245 ARG A O 1
ATOM 1918 N N . GLU A 1 246 ? 65.292 5.604 -73.477 1.00 74.56 246 GLU A N 1
ATOM 1919 C CA . GLU A 1 246 ? 64.199 6.568 -73.337 1.00 74.56 246 GLU A CA 1
ATOM 1920 C C . GLU A 1 246 ? 62.845 5.856 -73.176 1.00 74.56 246 GLU A C 1
ATOM 1922 O O . GLU A 1 246 ? 62.058 6.227 -72.308 1.00 74.56 246 GLU A O 1
ATOM 1927 N N . GLU A 1 247 ? 62.620 4.758 -73.902 1.00 77.94 247 GLU A N 1
ATOM 1928 C CA . GLU A 1 247 ? 61.424 3.920 -73.756 1.00 77.94 247 GLU A CA 1
ATOM 1929 C C . GLU A 1 247 ? 61.354 3.227 -72.380 1.00 77.94 247 GLU A C 1
ATOM 1931 O O . GLU A 1 247 ? 60.319 3.284 -71.713 1.00 77.94 247 GLU A O 1
ATOM 1936 N N . LEU A 1 248 ? 62.470 2.679 -71.878 1.00 80.94 248 LEU A N 1
ATOM 1937 C CA . LEU A 1 248 ? 62.543 2.115 -70.520 1.00 80.94 248 LEU A CA 1
ATOM 1938 C C . LEU A 1 248 ? 62.359 3.172 -69.421 1.00 80.94 248 LEU A C 1
ATOM 1940 O O . LEU A 1 248 ? 61.724 2.899 -68.402 1.00 80.94 248 LEU A O 1
ATOM 1944 N N . LEU A 1 249 ? 62.892 4.385 -69.603 1.00 80.75 249 LEU A N 1
ATOM 1945 C CA . LEU A 1 249 ? 62.662 5.494 -68.674 1.00 80.75 249 LEU A CA 1
ATOM 1946 C C . LEU A 1 249 ? 61.184 5.903 -68.655 1.00 80.75 249 LEU A C 1
ATOM 1948 O O . LEU A 1 249 ? 60.628 6.064 -67.571 1.00 80.75 249 LEU A O 1
ATOM 1952 N N . ALA A 1 250 ? 60.525 5.968 -69.814 1.00 83.69 250 ALA A N 1
ATOM 1953 C CA . ALA A 1 250 ? 59.090 6.231 -69.900 1.00 83.69 250 ALA A CA 1
ATOM 1954 C C . ALA A 1 250 ? 58.248 5.120 -69.241 1.00 83.69 250 ALA A C 1
ATOM 1956 O O . ALA A 1 250 ? 57.237 5.402 -68.597 1.00 83.69 250 ALA A O 1
ATOM 1957 N N . GLU A 1 251 ? 58.657 3.853 -69.351 1.00 86.94 251 GLU A N 1
ATOM 1958 C CA . GLU A 1 251 ? 58.025 2.751 -68.616 1.00 86.94 251 GLU A CA 1
ATOM 1959 C C . GLU A 1 251 ? 58.227 2.858 -67.101 1.00 86.94 251 GLU A C 1
ATOM 1961 O O . GLU A 1 251 ? 57.285 2.637 -66.337 1.00 86.94 251 GLU A O 1
ATOM 1966 N N . HIS A 1 252 ? 59.429 3.214 -66.643 1.00 82.62 252 HIS A N 1
ATOM 1967 C CA . HIS A 1 252 ? 59.695 3.438 -65.224 1.00 82.62 252 HIS A CA 1
ATOM 1968 C C . HIS A 1 252 ? 58.910 4.634 -64.675 1.00 82.62 252 HIS A C 1
ATOM 1970 O O . HIS A 1 252 ? 58.355 4.525 -63.585 1.00 82.62 252 HIS A O 1
ATOM 1976 N N . GLU A 1 253 ? 58.786 5.727 -65.428 1.00 89.69 253 GLU A N 1
ATOM 1977 C CA . GLU A 1 253 ? 57.943 6.874 -65.070 1.00 89.69 253 GLU A CA 1
ATOM 1978 C C . GLU A 1 253 ? 56.458 6.493 -64.993 1.00 89.69 253 GLU A C 1
ATOM 1980 O O . GLU A 1 253 ? 55.779 6.880 -64.041 1.00 89.69 253 GLU A O 1
ATOM 1985 N N . ARG A 1 254 ? 55.956 5.659 -65.918 1.00 90.25 254 ARG A N 1
ATOM 1986 C CA . ARG A 1 254 ? 54.593 5.102 -65.827 1.00 90.25 254 ARG A CA 1
ATOM 1987 C C . ARG A 1 254 ? 54.407 4.250 -64.572 1.00 90.25 254 ARG A C 1
ATOM 1989 O O . ARG A 1 254 ? 53.427 4.444 -63.862 1.00 90.25 254 ARG A O 1
ATOM 1996 N N . ARG A 1 255 ? 55.359 3.367 -64.248 1.00 91.88 255 ARG A N 1
ATOM 1997 C CA . ARG A 1 255 ? 55.303 2.547 -63.021 1.00 91.88 255 ARG A CA 1
ATOM 1998 C C . ARG A 1 255 ? 55.380 3.395 -61.751 1.00 91.88 255 ARG A C 1
ATOM 2000 O O . ARG A 1 255 ? 54.707 3.080 -60.776 1.00 91.88 255 ARG A O 1
ATOM 2007 N N . ILE A 1 256 ? 56.177 4.466 -61.745 1.00 90.00 256 ILE A N 1
ATOM 2008 C CA . ILE A 1 256 ? 56.239 5.414 -60.622 1.00 90.00 256 ILE A CA 1
ATOM 2009 C C . ILE A 1 256 ? 54.879 6.098 -60.445 1.00 90.00 256 ILE A C 1
ATOM 2011 O O . ILE A 1 256 ? 54.355 6.083 -59.336 1.00 90.00 256 ILE A O 1
ATOM 2015 N N . ALA A 1 257 ? 54.262 6.590 -61.523 1.00 90.56 257 ALA A N 1
ATOM 2016 C CA . ALA A 1 257 ? 52.933 7.202 -61.467 1.00 90.56 257 ALA A CA 1
ATOM 2017 C C . ALA A 1 257 ? 51.842 6.214 -61.002 1.00 90.56 257 ALA A C 1
ATOM 2019 O O . ALA A 1 257 ? 50.972 6.568 -60.205 1.00 90.56 257 ALA A O 1
ATOM 2020 N N . GLU A 1 258 ? 51.901 4.954 -61.446 1.00 92.81 258 GLU A N 1
ATOM 2021 C CA . GLU A 1 258 ? 51.010 3.885 -60.975 1.00 92.81 258 GLU A CA 1
ATOM 2022 C C . GLU A 1 258 ? 51.198 3.603 -59.476 1.00 92.81 258 GLU A C 1
ATOM 2024 O O . GLU A 1 258 ? 50.222 3.492 -58.732 1.00 92.81 258 GLU A O 1
ATOM 2029 N N . HIS A 1 259 ? 52.444 3.524 -59.001 1.00 91.75 259 HIS A N 1
ATOM 2030 C CA . HIS A 1 259 ? 52.737 3.340 -57.581 1.00 91.75 259 HIS A CA 1
ATOM 2031 C C . HIS A 1 259 ? 52.314 4.544 -56.734 1.00 91.75 259 HIS A C 1
ATOM 2033 O O . HIS A 1 259 ? 51.782 4.343 -55.645 1.00 91.75 259 HIS A O 1
ATOM 2039 N N . GLU A 1 260 ? 52.485 5.771 -57.222 1.00 92.88 260 GLU A N 1
ATOM 2040 C CA . GLU A 1 260 ? 52.003 6.987 -56.558 1.00 92.88 260 GLU A CA 1
ATOM 2041 C C . GLU A 1 260 ? 50.470 7.005 -56.449 1.00 92.88 260 GLU A C 1
ATOM 2043 O O . GLU A 1 260 ? 49.941 7.315 -55.380 1.00 92.88 260 GLU A O 1
ATOM 2048 N N . SER A 1 261 ? 49.752 6.578 -57.496 1.00 94.00 261 SER A N 1
ATOM 2049 C CA . SER A 1 261 ? 48.291 6.401 -57.457 1.00 94.00 261 SER A CA 1
ATOM 2050 C C . SER A 1 261 ? 47.875 5.361 -56.414 1.00 94.00 261 SER A C 1
ATOM 2052 O O . SER A 1 261 ? 46.986 5.612 -55.601 1.00 94.00 261 SER A O 1
ATOM 2054 N N . LEU A 1 262 ? 48.549 4.207 -56.378 1.00 95.56 262 LEU A N 1
ATOM 2055 C CA . LEU A 1 262 ? 48.275 3.160 -55.389 1.00 95.56 262 LEU A CA 1
ATOM 2056 C C . LEU A 1 262 ? 48.583 3.617 -53.956 1.00 95.56 262 LEU A C 1
ATOM 2058 O O . LEU A 1 262 ? 47.866 3.238 -53.031 1.00 95.56 262 LEU A O 1
ATOM 2062 N N . ILE A 1 263 ? 49.631 4.417 -53.744 1.00 93.19 263 ILE A N 1
ATOM 2063 C CA . ILE A 1 263 ? 49.941 4.998 -52.431 1.00 93.19 263 ILE A CA 1
ATOM 2064 C C . ILE A 1 263 ? 48.824 5.957 -52.010 1.00 93.19 263 ILE A C 1
ATOM 2066 O O . ILE A 1 263 ? 48.313 5.817 -50.902 1.00 93.19 263 ILE A O 1
ATOM 2070 N N . ALA A 1 264 ? 48.372 6.842 -52.903 1.00 93.94 264 ALA A N 1
ATOM 2071 C CA . ALA A 1 264 ? 47.271 7.762 -52.620 1.00 93.94 264 ALA A CA 1
ATOM 2072 C C . ALA A 1 264 ? 45.962 7.025 -52.270 1.00 93.94 264 ALA A C 1
ATOM 2074 O O . ALA A 1 264 ? 45.284 7.389 -51.308 1.00 93.94 264 ALA A O 1
ATOM 2075 N N . GLU A 1 265 ? 45.632 5.946 -52.987 1.00 94.75 265 GLU A N 1
ATOM 2076 C CA . GLU A 1 265 ? 44.475 5.095 -52.675 1.00 94.75 265 GLU A CA 1
ATOM 2077 C C . GLU A 1 265 ? 44.606 4.407 -51.308 1.00 94.75 265 GLU A C 1
ATOM 2079 O O . GLU A 1 265 ? 43.641 4.327 -50.539 1.00 94.75 265 GLU A O 1
ATOM 2084 N N . ARG A 1 266 ? 45.801 3.906 -50.970 1.00 94.62 266 ARG A N 1
ATOM 2085 C CA . ARG A 1 266 ? 46.055 3.290 -49.660 1.00 94.62 266 ARG A CA 1
ATOM 2086 C C . ARG A 1 266 ? 45.983 4.312 -48.533 1.00 94.62 266 ARG A C 1
ATOM 2088 O O . ARG A 1 266 ? 45.405 3.991 -47.496 1.00 94.62 266 ARG A O 1
ATOM 2095 N N . ASP A 1 267 ? 46.503 5.517 -48.735 1.00 94.88 267 ASP A N 1
ATOM 2096 C CA . ASP A 1 267 ? 46.438 6.607 -47.760 1.00 94.88 267 ASP A CA 1
ATOM 2097 C C . ASP A 1 267 ? 44.994 7.064 -47.534 1.00 94.88 267 ASP A C 1
ATOM 2099 O O . ASP A 1 267 ? 44.578 7.235 -46.385 1.00 94.88 267 ASP A O 1
ATOM 2103 N N . GLN A 1 268 ? 44.186 7.155 -48.597 1.00 95.69 268 GLN A N 1
ATOM 2104 C CA . GLN A 1 268 ? 42.750 7.405 -48.475 1.00 95.69 268 GLN A CA 1
ATOM 2105 C C . GLN A 1 268 ? 42.068 6.306 -47.649 1.00 95.69 268 GLN A C 1
ATOM 2107 O O . GLN A 1 268 ? 41.325 6.600 -46.711 1.00 95.69 268 GLN A O 1
ATOM 2112 N N . LYS A 1 269 ? 42.369 5.034 -47.925 1.00 95.81 269 LYS A N 1
ATOM 2113 C CA . LYS A 1 269 ? 41.785 3.912 -47.182 1.00 95.81 269 LYS A CA 1
ATOM 2114 C C . LYS A 1 269 ? 42.225 3.878 -45.715 1.00 95.81 269 LYS A C 1
ATOM 2116 O O . LYS A 1 269 ? 41.437 3.518 -44.844 1.00 95.81 269 LYS A O 1
ATOM 2121 N N . ILE A 1 270 ? 43.462 4.274 -45.413 1.00 94.44 270 ILE A N 1
ATOM 2122 C CA . ILE A 1 270 ? 43.948 4.439 -44.035 1.00 94.44 270 ILE A CA 1
ATOM 2123 C C . ILE A 1 270 ? 43.204 5.589 -43.342 1.00 94.44 270 ILE A C 1
ATOM 2125 O O . ILE A 1 270 ? 42.804 5.444 -42.184 1.00 94.44 270 ILE A O 1
ATOM 2129 N N . ALA A 1 271 ? 42.965 6.708 -44.030 1.00 95.38 271 ALA A N 1
ATOM 2130 C CA . ALA A 1 271 ? 42.197 7.831 -43.492 1.00 95.38 271 ALA A CA 1
ATOM 2131 C C . ALA A 1 271 ? 40.738 7.437 -43.186 1.00 95.38 271 ALA A C 1
ATOM 2133 O O . ALA A 1 271 ? 40.207 7.775 -42.128 1.00 95.38 271 ALA A O 1
ATOM 2134 N N . GLU A 1 272 ? 40.110 6.652 -44.061 1.00 95.19 272 GLU A N 1
ATOM 2135 C CA . GLU A 1 272 ? 38.757 6.125 -43.852 1.00 95.19 272 GLU A CA 1
ATOM 2136 C C . GLU A 1 272 ? 38.704 5.169 -42.651 1.00 95.19 272 GLU A C 1
ATOM 2138 O O . GLU A 1 272 ? 37.925 5.386 -41.719 1.00 95.19 272 GLU A O 1
ATOM 2143 N N . LEU A 1 273 ? 39.597 4.172 -42.599 1.00 95.19 273 LEU A N 1
ATOM 2144 C CA . LEU A 1 273 ? 39.659 3.215 -41.488 1.00 95.19 273 LEU A CA 1
ATOM 2145 C C . LEU A 1 273 ? 39.976 3.892 -40.146 1.00 95.19 273 LEU A C 1
ATOM 2147 O O . LEU A 1 273 ? 39.451 3.493 -39.106 1.00 95.19 273 LEU A O 1
ATOM 2151 N N . THR A 1 274 ? 40.822 4.926 -40.138 1.00 95.62 274 THR A N 1
ATOM 2152 C CA . THR A 1 274 ? 41.138 5.675 -38.910 1.00 95.62 274 THR A CA 1
ATOM 2153 C C . THR A 1 274 ? 39.946 6.496 -38.421 1.00 95.62 274 THR A C 1
ATOM 2155 O O . THR A 1 274 ? 39.690 6.514 -37.213 1.00 95.62 274 THR A O 1
ATOM 2158 N N . ALA A 1 275 ? 39.165 7.094 -39.327 1.00 95.56 275 ALA A N 1
ATOM 2159 C CA . ALA A 1 275 ? 37.912 7.767 -38.991 1.00 95.56 275 ALA A CA 1
ATOM 2160 C C . ALA A 1 275 ? 36.859 6.786 -38.441 1.00 95.56 275 ALA A C 1
ATOM 2162 O O . ALA A 1 275 ? 36.203 7.083 -37.440 1.00 95.56 275 ALA A O 1
ATOM 2163 N N . GLU A 1 276 ? 36.726 5.598 -39.035 1.00 96.19 276 GLU A N 1
ATOM 2164 C CA . GLU A 1 276 ? 35.850 4.531 -38.532 1.00 96.19 276 GLU A CA 1
ATOM 2165 C C . GLU A 1 276 ? 36.281 4.032 -37.147 1.00 96.19 276 GLU A C 1
ATOM 2167 O O . GLU A 1 276 ? 35.455 3.932 -36.239 1.00 96.19 276 GLU A O 1
ATOM 2172 N N . CYS A 1 277 ? 37.582 3.816 -36.929 1.00 93.38 277 CYS A N 1
ATOM 2173 C CA . CYS A 1 277 ? 38.120 3.471 -35.612 1.00 93.38 277 CYS A CA 1
ATOM 2174 C C . CYS A 1 277 ? 37.855 4.571 -34.572 1.00 93.38 277 CYS A C 1
ATOM 2176 O O . CYS A 1 277 ? 37.662 4.269 -33.396 1.00 93.38 277 CYS A O 1
ATOM 2178 N N . GLY A 1 278 ? 37.863 5.843 -34.980 1.00 95.94 278 GLY A N 1
ATOM 2179 C CA . GLY A 1 278 ? 37.477 6.971 -34.131 1.00 95.94 278 GLY A CA 1
ATOM 2180 C C . GLY A 1 278 ? 36.016 6.880 -33.689 1.00 95.94 278 GLY A C 1
ATOM 2181 O O . GLY A 1 278 ? 35.740 6.881 -32.490 1.00 95.94 278 GLY A O 1
ATOM 2182 N N . LYS A 1 279 ? 35.095 6.696 -34.643 1.00 96.25 279 LYS A N 1
ATOM 2183 C CA . LYS A 1 279 ? 33.655 6.547 -34.368 1.00 96.25 279 LYS A CA 1
ATOM 2184 C C . LYS A 1 279 ? 33.361 5.357 -33.452 1.00 96.25 279 LYS A C 1
ATOM 2186 O O . LYS A 1 279 ? 32.661 5.516 -32.457 1.00 96.25 279 LYS A O 1
ATOM 2191 N N . LEU A 1 280 ? 33.960 4.196 -33.724 1.00 95.69 280 LEU A N 1
ATOM 2192 C CA . LEU A 1 280 ? 33.787 2.999 -32.894 1.00 95.69 280 LEU A CA 1
ATOM 2193 C C . LEU A 1 280 ? 34.312 3.198 -31.465 1.00 95.69 280 LEU A C 1
ATOM 2195 O O . LEU A 1 280 ? 33.705 2.707 -30.514 1.00 95.69 280 LEU A O 1
ATOM 2199 N N . ARG A 1 281 ? 35.413 3.940 -31.280 1.00 96.44 281 ARG A N 1
ATOM 2200 C CA . ARG A 1 281 ? 35.912 4.286 -29.938 1.00 96.44 281 ARG A CA 1
ATOM 2201 C C . ARG A 1 281 ? 34.953 5.207 -29.189 1.00 96.44 281 ARG A C 1
ATOM 2203 O O . ARG A 1 281 ? 34.732 4.993 -28.000 1.00 96.44 281 ARG A O 1
ATOM 2210 N N . GLU A 1 282 ? 34.372 6.201 -29.859 1.00 96.19 282 GLU A N 1
ATOM 2211 C CA . GLU A 1 282 ? 33.356 7.065 -29.247 1.00 96.19 282 GLU A CA 1
ATOM 2212 C C . GLU A 1 282 ? 32.101 6.281 -28.857 1.00 96.19 282 GLU A C 1
ATOM 2214 O O . GLU A 1 282 ? 31.565 6.467 -27.766 1.00 96.19 282 GLU A O 1
ATOM 2219 N N . GLU A 1 283 ? 31.634 5.383 -29.722 1.00 96.06 283 GLU A N 1
ATOM 2220 C CA . GLU A 1 283 ? 30.497 4.509 -29.434 1.00 96.06 283 GLU A CA 1
ATOM 2221 C C . GLU A 1 283 ? 30.790 3.570 -28.262 1.00 96.06 283 GLU A C 1
ATOM 2223 O O . GLU A 1 283 ? 29.956 3.445 -27.365 1.00 96.06 283 GLU A O 1
ATOM 2228 N N . ALA A 1 284 ? 31.987 2.980 -28.202 1.00 94.56 284 ALA A N 1
ATOM 2229 C CA . ALA A 1 284 ? 32.417 2.164 -27.070 1.00 94.56 284 ALA A CA 1
ATOM 2230 C C . ALA A 1 284 ? 32.460 2.972 -25.761 1.00 94.56 284 ALA A C 1
ATOM 2232 O O . ALA A 1 284 ? 31.998 2.490 -24.727 1.00 94.56 284 ALA A O 1
ATOM 2233 N N . ALA A 1 285 ? 32.940 4.220 -25.800 1.00 95.81 285 ALA A N 1
ATOM 2234 C CA . ALA A 1 285 ? 32.932 5.110 -24.640 1.00 95.81 285 ALA A CA 1
ATOM 2235 C C . ALA A 1 285 ? 31.499 5.447 -24.186 1.00 95.81 285 ALA A C 1
ATOM 2237 O O . ALA A 1 285 ? 31.199 5.363 -22.996 1.00 95.81 285 ALA A O 1
ATOM 2238 N N . ARG A 1 286 ? 30.588 5.751 -25.124 1.00 96.31 286 ARG A N 1
ATOM 2239 C CA . ARG A 1 286 ? 29.157 5.970 -24.830 1.00 96.31 286 ARG A CA 1
ATOM 2240 C C . ARG A 1 286 ? 28.491 4.720 -24.248 1.00 96.31 286 ARG A C 1
ATOM 2242 O O . ARG A 1 286 ? 27.664 4.827 -23.349 1.00 96.31 286 ARG A O 1
ATOM 2249 N N . GLN A 1 287 ? 28.839 3.531 -24.741 1.00 95.38 287 GLN A N 1
ATOM 2250 C CA . GLN A 1 287 ? 28.330 2.273 -24.192 1.00 95.38 287 GLN A CA 1
ATOM 2251 C C . GLN A 1 287 ? 28.872 1.997 -22.785 1.00 95.38 287 GLN A C 1
ATOM 2253 O O . GLN A 1 287 ? 28.126 1.490 -21.951 1.00 95.38 287 GLN A O 1
ATOM 2258 N N . SER A 1 288 ? 30.132 2.342 -22.502 1.00 96.12 288 SER A N 1
ATOM 2259 C CA . SER A 1 288 ? 30.722 2.198 -21.164 1.00 96.12 288 SER A CA 1
ATOM 2260 C C . SER A 1 288 ? 29.989 3.055 -20.136 1.00 96.12 288 SER A C 1
ATOM 2262 O O . SER A 1 288 ? 29.544 2.538 -19.116 1.00 96.12 288 SER A O 1
ATOM 2264 N N . THR A 1 289 ? 29.769 4.339 -20.433 1.00 96.19 289 THR A N 1
ATOM 2265 C CA . THR A 1 289 ? 29.061 5.243 -19.512 1.00 96.19 289 THR A CA 1
ATOM 2266 C C . THR A 1 289 ? 27.604 4.833 -19.311 1.00 96.19 289 THR A C 1
ATOM 2268 O O . THR A 1 289 ? 27.093 4.888 -18.194 1.00 96.19 289 THR A O 1
ATOM 2271 N N . LEU A 1 290 ? 26.929 4.363 -20.367 1.00 96.75 290 LEU A N 1
ATOM 2272 C CA . LEU A 1 290 ? 25.573 3.832 -20.249 1.00 96.75 290 LEU A CA 1
ATOM 2273 C C . LEU A 1 290 ? 25.530 2.570 -19.374 1.00 96.75 290 LEU A C 1
ATOM 2275 O O . LEU A 1 290 ? 24.615 2.420 -18.568 1.00 96.75 290 LEU A O 1
ATOM 2279 N N . ARG A 1 291 ? 26.514 1.670 -19.506 1.00 96.44 291 ARG A N 1
ATOM 2280 C CA . ARG A 1 291 ? 26.619 0.475 -18.656 1.00 96.44 291 ARG A CA 1
ATOM 2281 C C . ARG A 1 291 ? 26.825 0.838 -17.191 1.00 96.44 291 ARG A C 1
ATOM 2283 O O . ARG A 1 291 ? 26.100 0.303 -16.364 1.00 96.44 291 ARG A O 1
ATOM 2290 N N . GLU A 1 292 ? 27.717 1.776 -16.884 1.00 95.94 292 GLU A N 1
ATOM 2291 C CA . GLU A 1 292 ? 27.932 2.259 -15.511 1.00 95.94 292 GLU A CA 1
ATOM 2292 C C . GLU A 1 292 ? 26.646 2.847 -14.911 1.00 95.94 292 GLU A C 1
ATOM 2294 O O . GLU A 1 292 ? 26.272 2.524 -13.786 1.00 95.94 292 GLU A O 1
ATOM 2299 N N . GLN A 1 293 ? 25.903 3.654 -15.676 1.00 96.31 293 GLN A N 1
ATOM 2300 C CA . GLN A 1 293 ? 24.614 4.191 -15.225 1.00 96.31 293 GLN A CA 1
ATOM 2301 C C . GLN A 1 293 ? 23.584 3.088 -14.956 1.00 96.31 293 GLN A C 1
ATOM 2303 O O . GLN A 1 293 ? 22.843 3.158 -13.973 1.00 96.31 293 GLN A O 1
ATOM 2308 N N . LEU A 1 294 ? 23.520 2.072 -15.820 1.00 95.19 294 LEU A N 1
ATOM 2309 C CA . LEU A 1 294 ? 22.629 0.929 -15.630 1.00 95.19 294 LEU A CA 1
ATOM 2310 C C . LEU A 1 294 ? 23.044 0.077 -14.429 1.00 95.19 294 LEU A C 1
ATOM 2312 O O . LEU A 1 294 ? 22.171 -0.378 -13.695 1.00 95.19 294 LEU A O 1
ATOM 2316 N N . GLU A 1 295 ? 24.339 -0.106 -14.191 1.00 96.88 295 GLU A N 1
ATOM 2317 C CA . GLU A 1 295 ? 24.863 -0.834 -13.035 1.00 96.88 295 GLU A CA 1
ATOM 2318 C C . GLU A 1 295 ? 24.525 -0.110 -11.728 1.00 96.88 295 GLU A C 1
ATOM 2320 O O . GLU A 1 295 ? 23.960 -0.720 -10.819 1.00 96.88 295 GLU A O 1
ATOM 2325 N N . VAL A 1 296 ? 24.743 1.209 -11.665 1.00 96.75 296 VAL A N 1
ATOM 2326 C CA . VAL A 1 296 ? 24.339 2.033 -10.515 1.00 96.75 296 VAL A CA 1
ATOM 2327 C C . VAL A 1 296 ? 22.829 1.956 -10.299 1.00 96.75 296 VAL A C 1
ATOM 2329 O O . VAL A 1 296 ? 22.380 1.752 -9.173 1.00 96.75 296 VAL A O 1
ATOM 2332 N N . LYS A 1 297 ? 22.026 2.058 -11.367 1.00 96.44 297 LYS A N 1
ATOM 2333 C CA . LYS A 1 297 ? 20.563 1.954 -11.267 1.00 96.44 297 LYS A CA 1
ATOM 2334 C C . LYS A 1 297 ? 20.116 0.575 -10.777 1.00 96.44 297 LYS A C 1
ATOM 2336 O O . LYS A 1 297 ? 19.192 0.503 -9.973 1.00 96.44 297 LYS A O 1
ATOM 2341 N N . THR A 1 298 ? 20.765 -0.489 -11.242 1.00 95.25 298 THR A N 1
ATOM 2342 C CA . THR A 1 298 ? 20.459 -1.870 -10.841 1.00 95.25 298 THR A CA 1
ATOM 2343 C C . THR A 1 298 ? 20.809 -2.077 -9.369 1.00 95.25 298 THR A C 1
ATOM 2345 O O . THR A 1 298 ? 19.948 -2.481 -8.594 1.00 95.25 298 THR A O 1
ATOM 2348 N N . SER A 1 299 ? 22.005 -1.655 -8.954 1.00 97.69 299 SER A N 1
ATOM 2349 C CA . SER A 1 299 ? 22.447 -1.679 -7.554 1.00 97.69 299 SER A CA 1
ATOM 2350 C C . SER A 1 299 ? 21.507 -0.892 -6.634 1.00 97.69 299 SER A C 1
ATOM 2352 O O . SER A 1 299 ? 21.076 -1.386 -5.592 1.00 97.69 299 SER A O 1
ATOM 2354 N N . MET A 1 300 ? 21.093 0.312 -7.044 1.00 92.31 300 MET A N 1
ATOM 2355 C CA . MET A 1 300 ? 20.096 1.089 -6.307 1.00 92.31 300 MET A CA 1
ATOM 2356 C C . MET A 1 300 ? 18.747 0.369 -6.226 1.00 92.31 300 MET A C 1
ATOM 2358 O O . MET A 1 300 ? 18.148 0.333 -5.152 1.00 92.31 300 MET A O 1
ATOM 2362 N N . SER A 1 301 ? 18.266 -0.211 -7.330 1.00 94.56 301 SER A N 1
ATOM 2363 C CA . SER A 1 301 ? 17.006 -0.955 -7.323 1.00 94.56 301 SER A CA 1
ATOM 2364 C C . SER A 1 301 ? 17.069 -2.202 -6.443 1.00 94.56 301 SER A C 1
ATOM 2366 O O . SER A 1 301 ? 16.104 -2.477 -5.737 1.00 94.56 301 SER A O 1
ATOM 2368 N N . ASP A 1 302 ? 18.204 -2.899 -6.400 1.00 97.00 302 ASP A N 1
ATOM 2369 C CA . ASP A 1 302 ? 18.403 -4.071 -5.547 1.00 97.00 302 ASP A CA 1
ATOM 2370 C C . ASP A 1 302 ? 18.401 -3.691 -4.064 1.00 97.00 302 ASP A C 1
ATOM 2372 O O . ASP A 1 302 ? 17.758 -4.362 -3.254 1.00 97.00 302 ASP A O 1
ATOM 2376 N N . ASN A 1 303 ? 19.040 -2.571 -3.708 1.00 96.00 303 ASN A N 1
ATOM 2377 C CA . ASN A 1 303 ? 18.993 -2.035 -2.347 1.00 96.00 303 ASN A CA 1
ATOM 2378 C C . ASN A 1 303 ? 17.559 -1.671 -1.942 1.00 96.00 303 ASN A C 1
ATOM 2380 O O . ASN A 1 303 ? 17.099 -2.096 -0.886 1.00 96.00 303 ASN A O 1
ATOM 2384 N N . MET A 1 304 ? 16.808 -0.986 -2.811 1.00 95.12 304 MET A N 1
ATOM 2385 C CA . MET A 1 304 ? 15.402 -0.660 -2.543 1.00 95.12 304 MET A CA 1
ATOM 2386 C C . MET A 1 304 ? 14.528 -1.912 -2.416 1.00 95.12 304 MET A C 1
ATOM 2388 O O . MET A 1 304 ? 13.657 -1.973 -1.552 1.00 95.12 304 MET A O 1
ATOM 2392 N N . ILE A 1 305 ? 14.751 -2.930 -3.252 1.00 96.56 305 ILE A N 1
ATOM 2393 C CA . ILE A 1 305 ? 14.040 -4.210 -3.153 1.00 96.56 305 ILE A CA 1
ATOM 2394 C C . ILE A 1 305 ? 14.357 -4.891 -1.819 1.00 96.56 305 ILE A C 1
ATOM 2396 O O . ILE A 1 305 ? 13.451 -5.433 -1.186 1.00 96.56 305 ILE A O 1
ATOM 2400 N N . ASN A 1 306 ? 15.612 -4.861 -1.372 1.00 97.69 306 ASN A N 1
ATOM 2401 C CA . ASN A 1 306 ? 16.004 -5.416 -0.080 1.00 97.69 306 ASN A CA 1
ATOM 2402 C C . ASN A 1 306 ? 15.378 -4.645 1.089 1.00 97.69 306 ASN A C 1
ATOM 2404 O O . ASN A 1 306 ? 14.843 -5.277 1.999 1.00 97.69 306 ASN A O 1
ATOM 2408 N N . ASP A 1 307 ? 15.344 -3.315 1.038 1.00 97.19 307 ASP A N 1
ATOM 2409 C CA . ASP A 1 307 ? 14.689 -2.490 2.057 1.00 97.19 307 ASP A CA 1
ATOM 2410 C C . ASP A 1 307 ? 13.182 -2.757 2.121 1.00 97.19 307 ASP A C 1
ATOM 2412 O O . ASP A 1 307 ? 12.639 -2.981 3.202 1.00 97.19 307 ASP A O 1
ATOM 2416 N N . LEU A 1 308 ? 12.504 -2.835 0.971 1.00 96.44 308 LEU A N 1
ATOM 2417 C CA . LEU A 1 308 ? 11.081 -3.182 0.902 1.00 96.44 308 LEU A CA 1
ATOM 2418 C C . LEU A 1 308 ? 10.811 -4.600 1.417 1.00 96.44 308 LEU A C 1
ATOM 2420 O O . LEU A 1 308 ? 9.819 -4.829 2.108 1.00 96.44 308 LEU A O 1
ATOM 2424 N N . ARG A 1 309 ? 11.696 -5.561 1.124 1.00 96.62 309 ARG A N 1
ATOM 2425 C CA . ARG A 1 309 ? 11.609 -6.921 1.680 1.00 96.62 309 ARG A CA 1
ATOM 2426 C C . ARG A 1 309 ? 11.783 -6.917 3.196 1.00 96.62 309 ARG A C 1
ATOM 2428 O O . ARG A 1 309 ? 11.034 -7.609 3.882 1.00 96.62 309 ARG A O 1
ATOM 2435 N N . ASN A 1 310 ? 12.719 -6.129 3.719 1.00 96.62 310 ASN A N 1
ATOM 2436 C CA . ASN A 1 310 ? 12.949 -5.995 5.156 1.00 96.62 310 ASN A CA 1
ATOM 2437 C C . ASN A 1 310 ? 11.759 -5.332 5.858 1.00 96.62 310 ASN A C 1
ATOM 2439 O O . ASN A 1 310 ? 11.303 -5.845 6.877 1.00 96.62 310 ASN A O 1
ATOM 2443 N N . GLN A 1 311 ? 11.202 -4.263 5.284 1.00 96.31 311 GLN A N 1
ATOM 2444 C CA . GLN A 1 311 ? 9.987 -3.613 5.782 1.00 96.31 311 GLN A CA 1
ATOM 2445 C C . GLN A 1 311 ? 8.787 -4.565 5.752 1.00 96.31 311 GLN A C 1
ATOM 2447 O O . GLN A 1 311 ? 8.065 -4.677 6.738 1.00 96.31 311 GLN A O 1
ATOM 2452 N N . ALA A 1 312 ? 8.605 -5.323 4.667 1.00 93.44 312 ALA A N 1
ATOM 2453 C CA . ALA A 1 312 ? 7.549 -6.328 4.583 1.00 93.44 312 ALA A CA 1
ATOM 2454 C C . ALA A 1 312 ? 7.729 -7.447 5.624 1.00 93.44 312 ALA A C 1
ATOM 2456 O O . ALA A 1 312 ? 6.747 -7.937 6.180 1.00 93.44 312 ALA A O 1
ATOM 2457 N N . ALA A 1 313 ? 8.970 -7.852 5.910 1.00 95.81 313 ALA A N 1
ATOM 2458 C CA . ALA A 1 313 ? 9.264 -8.822 6.960 1.00 95.81 313 ALA A CA 1
ATOM 2459 C C . ALA A 1 313 ? 9.027 -8.247 8.367 1.00 95.81 313 ALA A C 1
ATOM 2461 O O . ALA A 1 313 ? 8.532 -8.967 9.229 1.00 95.81 313 ALA A O 1
ATOM 2462 N N . ALA A 1 314 ? 9.349 -6.974 8.607 1.00 95.69 314 ALA A N 1
ATOM 2463 C CA . ALA A 1 314 ? 9.058 -6.287 9.865 1.00 95.69 314 ALA A CA 1
ATOM 2464 C C . ALA A 1 314 ? 7.545 -6.176 10.103 1.00 95.69 314 ALA A C 1
ATOM 2466 O O . ALA A 1 314 ? 7.061 -6.668 11.117 1.00 95.69 314 ALA A O 1
ATOM 2467 N N . ALA A 1 315 ? 6.789 -5.691 9.114 1.00 94.06 315 ALA A N 1
ATOM 2468 C CA . ALA A 1 315 ? 5.333 -5.585 9.194 1.00 94.06 315 ALA A CA 1
ATOM 2469 C C . ALA A 1 315 ? 4.648 -6.946 9.426 1.00 94.06 315 ALA A C 1
ATOM 2471 O O . ALA A 1 315 ? 3.661 -7.035 10.150 1.00 94.06 315 ALA A O 1
ATOM 2472 N N . ARG A 1 316 ? 5.176 -8.034 8.842 1.00 95.88 316 ARG A N 1
ATOM 2473 C CA . ARG A 1 316 ? 4.685 -9.397 9.118 1.00 95.88 316 ARG A CA 1
ATOM 2474 C C . ARG A 1 316 ? 4.932 -9.817 10.563 1.00 95.88 316 ARG A C 1
ATOM 2476 O O . ARG A 1 316 ? 4.023 -10.358 11.177 1.00 95.88 316 ARG A O 1
ATOM 2483 N N . ARG A 1 317 ? 6.126 -9.551 11.102 1.00 97.12 317 ARG A N 1
ATOM 2484 C CA . ARG A 1 317 ? 6.441 -9.858 12.505 1.00 97.12 317 ARG A CA 1
ATOM 2485 C C . ARG A 1 317 ? 5.561 -9.056 13.456 1.00 97.12 317 ARG A C 1
ATOM 2487 O O . ARG A 1 317 ? 5.025 -9.638 14.383 1.00 97.12 317 ARG A O 1
ATOM 2494 N N . GLU A 1 318 ? 5.357 -7.768 13.193 1.00 96.06 318 GLU A N 1
ATOM 2495 C CA . GLU A 1 318 ? 4.451 -6.918 13.980 1.00 96.06 318 GLU A CA 1
ATOM 2496 C C . GLU A 1 318 ? 3.004 -7.426 13.927 1.00 96.06 318 GLU A C 1
ATOM 2498 O O . GLU A 1 318 ? 2.325 -7.494 14.946 1.00 96.06 318 GLU A O 1
ATOM 2503 N N . LEU A 1 319 ? 2.521 -7.851 12.755 1.00 95.38 319 LEU A N 1
ATOM 2504 C CA . LEU A 1 319 ? 1.198 -8.467 12.643 1.00 95.38 319 LEU A CA 1
ATOM 2505 C C . LEU A 1 319 ? 1.113 -9.761 13.469 1.00 95.38 319 LEU A C 1
ATOM 2507 O O . LEU A 1 319 ? 0.118 -9.984 14.154 1.00 95.38 319 LEU A O 1
ATOM 2511 N N . GLU A 1 320 ? 2.145 -10.605 13.416 1.00 96.62 320 GLU A N 1
ATOM 2512 C CA . GLU A 1 320 ? 2.221 -11.844 14.195 1.00 96.62 320 GLU A CA 1
ATOM 2513 C C . GLU A 1 320 ? 2.255 -11.570 15.706 1.00 96.62 320 GLU A C 1
ATOM 2515 O O . GLU A 1 320 ? 1.547 -12.250 16.450 1.00 96.62 320 GLU A O 1
ATOM 2520 N N . THR A 1 321 ? 3.003 -10.564 16.177 1.00 96.25 321 THR A N 1
ATOM 2521 C CA . THR A 1 321 ? 3.012 -10.190 17.601 1.00 96.25 321 THR A CA 1
ATOM 2522 C C . THR A 1 321 ? 1.656 -9.651 18.039 1.00 96.25 321 THR A C 1
ATOM 2524 O O . THR A 1 321 ? 1.116 -10.123 19.037 1.00 96.25 321 THR A O 1
ATOM 2527 N N . MET A 1 322 ? 1.038 -8.764 17.253 1.00 95.31 322 MET A N 1
ATOM 2528 C CA . MET A 1 322 ? -0.306 -8.250 17.541 1.00 95.31 322 MET A CA 1
ATOM 2529 C C . MET A 1 322 ? -1.351 -9.372 17.576 1.00 95.31 322 MET A C 1
ATOM 2531 O O . MET A 1 322 ? -2.239 -9.370 18.426 1.00 95.31 322 MET A O 1
ATOM 2535 N N . GLN A 1 323 ? -1.255 -10.357 16.679 1.00 94.50 323 GLN A N 1
ATOM 2536 C CA . GLN A 1 323 ? -2.135 -11.528 16.692 1.00 94.50 323 GLN A CA 1
ATOM 2537 C C . GLN A 1 323 ? -1.926 -12.386 17.943 1.00 94.50 323 GLN A C 1
ATOM 2539 O O . GLN A 1 323 ? -2.902 -12.834 18.543 1.00 94.50 323 GLN A O 1
ATOM 2544 N N . GLN A 1 324 ? -0.678 -12.605 18.364 1.00 96.38 324 GLN A N 1
ATOM 2545 C CA . GLN A 1 324 ? -0.380 -13.345 19.592 1.00 96.38 324 GLN A CA 1
ATOM 2546 C C . GLN A 1 324 ? -0.911 -12.622 20.833 1.00 96.38 324 GLN A C 1
ATOM 2548 O O . GLN A 1 324 ? -1.539 -13.257 21.678 1.00 96.38 324 GLN A O 1
ATOM 2553 N N . GLU A 1 325 ? -0.728 -11.307 20.923 1.00 96.06 325 GLU A N 1
ATOM 2554 C CA . GLU A 1 325 ? -1.270 -10.485 22.009 1.00 96.06 325 GLU A CA 1
ATOM 2555 C C . GLU A 1 325 ? -2.803 -10.526 22.040 1.00 96.06 325 GLU A C 1
ATOM 2557 O O . GLU A 1 325 ? -3.399 -10.708 23.101 1.00 96.06 325 GLU A O 1
ATOM 2562 N N . GLN A 1 326 ? -3.460 -10.440 20.878 1.00 94.25 326 GLN A N 1
ATOM 2563 C CA . GLN A 1 326 ? -4.914 -10.589 20.779 1.00 94.25 326 GLN A CA 1
ATOM 2564 C C . GLN A 1 326 ? -5.385 -11.974 21.235 1.00 94.25 326 GLN A C 1
ATOM 2566 O O . GLN A 1 326 ? -6.375 -12.070 21.958 1.00 94.25 326 GLN A O 1
ATOM 2571 N N . LEU A 1 327 ? -4.679 -13.044 20.859 1.00 96.62 327 LEU A N 1
ATOM 2572 C CA . LEU A 1 327 ? -4.996 -14.398 21.318 1.00 96.62 327 LEU A CA 1
ATOM 2573 C C . LEU A 1 327 ? -4.838 -14.532 22.837 1.00 96.62 327 LEU A C 1
ATOM 2575 O O . LEU A 1 327 ? -5.712 -15.106 23.482 1.00 96.62 327 LEU A O 1
ATOM 2579 N N . GLN A 1 328 ? -3.782 -13.957 23.418 1.00 96.56 328 GLN A N 1
ATOM 2580 C CA . GLN A 1 328 ? -3.585 -13.937 24.871 1.00 96.56 328 GLN A CA 1
ATOM 2581 C C . GLN A 1 328 ? -4.679 -13.136 25.589 1.00 96.56 328 GLN A C 1
ATOM 2583 O O . GLN A 1 328 ? -5.176 -13.573 26.626 1.00 96.56 328 GLN A O 1
ATOM 2588 N N . ALA A 1 329 ? -5.098 -11.996 25.033 1.00 96.38 329 ALA A N 1
ATOM 2589 C CA . ALA A 1 329 ? -6.192 -11.200 25.583 1.00 96.38 329 ALA A CA 1
ATOM 2590 C C . ALA A 1 329 ? -7.523 -11.968 25.554 1.00 96.38 329 ALA A C 1
ATOM 2592 O O . ALA A 1 329 ? -8.253 -11.975 26.543 1.00 96.38 329 ALA A O 1
ATOM 2593 N N . VAL A 1 330 ? -7.821 -12.667 24.454 1.00 96.56 330 VAL A N 1
ATOM 2594 C CA . VAL A 1 330 ? -9.005 -13.534 24.356 1.00 96.56 330 VAL A CA 1
ATOM 2595 C C . VAL A 1 330 ? -8.919 -14.691 25.352 1.00 96.56 330 VAL A C 1
ATOM 2597 O O . VAL A 1 330 ? -9.905 -14.977 26.025 1.00 96.56 330 VAL A O 1
ATOM 2600 N N . GLU A 1 331 ? -7.753 -15.319 25.509 1.00 97.25 331 GLU A N 1
ATOM 2601 C CA . GLU A 1 331 ? -7.551 -16.381 26.500 1.00 97.25 331 GLU A CA 1
ATOM 2602 C C . GLU A 1 331 ? -7.758 -15.867 27.935 1.00 97.25 331 GLU A C 1
ATOM 2604 O O . GLU A 1 331 ? -8.372 -16.547 28.759 1.00 97.25 331 GLU A O 1
ATOM 2609 N N . HIS A 1 332 ? -7.291 -14.655 28.242 1.00 97.06 332 HIS A N 1
ATOM 2610 C CA . HIS A 1 332 ? -7.525 -14.014 29.534 1.00 97.06 332 HIS A CA 1
ATOM 2611 C C . HIS A 1 332 ? -9.016 -13.745 29.773 1.00 97.06 332 HIS A C 1
ATOM 2613 O O . HIS A 1 332 ? -9.543 -14.125 30.816 1.00 97.06 332 HIS A O 1
ATOM 2619 N N . ILE A 1 333 ? -9.714 -13.160 28.792 1.00 96.62 333 ILE A N 1
ATOM 2620 C CA . ILE A 1 333 ? -11.163 -12.915 28.864 1.00 96.62 333 ILE A CA 1
ATOM 2621 C C . ILE A 1 333 ? -11.926 -14.231 29.056 1.00 96.62 333 ILE A C 1
ATOM 2623 O O . ILE A 1 333 ? -12.861 -14.282 29.851 1.00 96.62 333 ILE A O 1
ATOM 2627 N N . GLN A 1 334 ? -11.515 -15.304 28.377 1.00 96.12 334 GLN A N 1
ATOM 2628 C CA . GLN A 1 334 ? -12.116 -16.627 28.532 1.00 96.12 334 GLN A CA 1
ATOM 2629 C C . GLN A 1 334 ? -11.953 -17.145 29.970 1.00 96.12 334 GLN A C 1
ATOM 2631 O O . GLN A 1 334 ? -12.929 -17.574 30.576 1.00 96.12 334 GLN A O 1
ATOM 2636 N N . LYS A 1 335 ? -10.751 -17.032 30.557 1.00 97.00 335 LYS A N 1
ATOM 2637 C CA . LYS A 1 335 ? -10.496 -17.423 31.957 1.00 97.00 335 LYS A CA 1
ATOM 2638 C C . LYS A 1 335 ? -11.325 -16.609 32.950 1.00 97.00 335 LYS A C 1
ATOM 2640 O O . LYS A 1 335 ? -11.838 -17.162 33.923 1.00 97.00 335 LYS A O 1
ATOM 2645 N N . GLU A 1 336 ? -11.457 -15.303 32.728 1.00 97.00 336 GLU A N 1
ATOM 2646 C CA . GLU A 1 336 ? -12.313 -14.454 33.559 1.00 97.00 336 GLU A CA 1
ATOM 2647 C C . GLU A 1 336 ? -13.786 -14.848 33.432 1.00 97.00 336 GLU A C 1
ATOM 2649 O O . GLU A 1 336 ? -14.482 -14.936 34.446 1.00 97.00 336 GLU A O 1
ATOM 2654 N N . LEU A 1 337 ? -14.256 -15.130 32.212 1.00 96.88 337 LEU A N 1
ATOM 2655 C CA . LEU A 1 337 ? -15.620 -15.583 31.949 1.00 96.88 337 LEU A CA 1
ATOM 2656 C C . LEU A 1 337 ? -15.915 -16.905 32.666 1.00 96.88 337 LEU A C 1
ATOM 2658 O O . LEU A 1 337 ? -16.914 -16.983 33.378 1.00 96.88 337 LEU A O 1
ATOM 2662 N N . ASP A 1 338 ? -15.022 -17.891 32.562 1.00 96.75 338 ASP A N 1
ATOM 2663 C CA . ASP A 1 338 ? -15.139 -19.170 33.270 1.00 96.75 338 ASP A CA 1
ATOM 2664 C C . ASP A 1 338 ? -15.221 -18.941 34.794 1.00 96.75 338 ASP A C 1
ATOM 2666 O O . ASP A 1 338 ? -16.074 -19.504 35.487 1.00 96.75 338 ASP A O 1
ATOM 2670 N N . GLY A 1 339 ? -14.402 -18.026 35.330 1.00 97.06 339 GLY A N 1
ATOM 2671 C CA . GLY A 1 339 ? -14.460 -17.617 36.737 1.00 97.06 339 GLY A CA 1
ATOM 2672 C C . GLY A 1 339 ? -15.792 -16.959 37.133 1.00 97.06 339 GLY A C 1
ATOM 2673 O O . GLY A 1 339 ? -16.320 -17.214 38.223 1.00 97.06 339 GLY A O 1
ATOM 2674 N N . PHE A 1 340 ? -16.376 -16.138 36.256 1.00 97.06 340 PHE A N 1
ATOM 2675 C CA . PHE A 1 340 ? -17.708 -15.564 36.459 1.00 97.06 340 PHE A CA 1
ATOM 2676 C C . PHE A 1 340 ? -18.808 -16.623 36.404 1.00 97.06 340 PHE A C 1
ATOM 2678 O O . PHE A 1 340 ? -19.739 -16.560 37.212 1.00 97.06 340 PHE A O 1
ATOM 2685 N N . GLU A 1 341 ? -18.710 -17.597 35.502 1.00 96.75 341 GLU A N 1
ATOM 2686 C CA . GLU A 1 341 ? -19.647 -18.716 35.414 1.00 96.75 341 GLU A CA 1
ATOM 2687 C C . GLU A 1 341 ? -19.605 -19.580 36.677 1.00 96.75 341 GLU A C 1
ATOM 2689 O O . GLU A 1 341 ? -20.658 -19.887 37.245 1.00 96.75 341 GLU A O 1
ATOM 2694 N N . GLU A 1 342 ? -18.414 -19.879 37.204 1.00 97.12 342 GLU A N 1
ATOM 2695 C CA . GLU A 1 342 ? -18.266 -20.558 38.492 1.00 97.12 342 GLU A CA 1
ATOM 2696 C C . GLU A 1 342 ? -18.886 -19.756 39.643 1.00 97.12 342 GLU A C 1
ATOM 2698 O O . GLU A 1 342 ? -19.602 -20.303 40.490 1.00 97.12 342 GLU A O 1
ATOM 2703 N N . LEU A 1 343 ? -18.622 -18.447 39.702 1.00 96.62 343 LEU A N 1
ATOM 2704 C CA . LEU A 1 343 ? -19.174 -17.583 40.743 1.00 96.62 343 LEU A CA 1
ATOM 2705 C C . LEU A 1 343 ? -20.702 -17.513 40.649 1.00 96.62 343 LEU A C 1
ATOM 2707 O O . LEU A 1 343 ? -21.386 -17.535 41.679 1.00 96.62 343 LEU A O 1
ATOM 2711 N N . LYS A 1 344 ? -21.238 -17.450 39.427 1.00 96.69 344 LYS A N 1
ATOM 2712 C CA . LYS A 1 344 ? -22.674 -17.490 39.157 1.00 96.69 344 LYS A CA 1
ATOM 2713 C C . LYS A 1 344 ? -23.268 -18.810 39.641 1.00 96.69 344 LYS A C 1
ATOM 2715 O O . LYS A 1 344 ? -24.198 -18.775 40.441 1.00 96.69 344 LYS A O 1
ATOM 2720 N N . ALA A 1 345 ? -22.673 -19.948 39.283 1.00 97.38 345 ALA A N 1
ATOM 2721 C CA . ALA A 1 345 ? -23.114 -21.264 39.741 1.00 97.38 345 ALA A CA 1
ATOM 2722 C C . ALA A 1 345 ? -23.114 -21.381 41.278 1.00 97.38 345 ALA A C 1
ATOM 2724 O O . ALA A 1 345 ? -24.078 -21.874 41.867 1.00 97.38 345 ALA A O 1
ATOM 2725 N N . ARG A 1 346 ? -22.080 -20.861 41.958 1.00 97.50 346 ARG A N 1
ATOM 2726 C CA . ARG A 1 346 ? -22.023 -20.824 43.433 1.00 97.50 346 ARG A CA 1
ATOM 2727 C C . ARG A 1 346 ? -23.136 -19.965 44.037 1.00 97.50 346 ARG A C 1
ATOM 2729 O O . ARG A 1 346 ? -23.726 -20.348 45.049 1.00 97.50 346 ARG A O 1
ATOM 2736 N N . LYS A 1 347 ? -23.427 -18.802 43.445 1.00 96.88 347 LYS A N 1
ATOM 2737 C CA . LYS A 1 347 ? -24.510 -17.921 43.907 1.00 96.88 347 LYS A CA 1
ATOM 2738 C C . LYS A 1 347 ? -25.885 -18.535 43.659 1.00 96.88 347 LYS A C 1
ATOM 2740 O O . LYS A 1 347 ? -26.703 -18.508 44.574 1.00 96.88 347 LYS A O 1
ATOM 2745 N N . ASP A 1 348 ? -26.111 -19.136 42.497 1.00 97.25 348 ASP A N 1
ATOM 2746 C CA . ASP A 1 348 ? -27.364 -19.820 42.164 1.00 97.25 348 ASP A CA 1
ATOM 2747 C C . ASP A 1 348 ? -27.614 -21.004 43.112 1.00 97.25 348 ASP A C 1
ATOM 2749 O O . ASP A 1 348 ? -28.711 -21.138 43.658 1.00 97.25 348 ASP A O 1
ATOM 2753 N N . ALA A 1 349 ? -26.578 -21.792 43.429 1.00 97.38 349 ALA A N 1
ATOM 2754 C CA . ALA A 1 349 ? -26.661 -22.847 44.441 1.00 97.38 349 ALA A CA 1
ATOM 2755 C C . ALA A 1 349 ? -27.023 -22.292 45.830 1.00 97.38 349 ALA A C 1
ATOM 2757 O O . ALA A 1 349 ? -27.868 -22.857 46.529 1.00 97.38 349 ALA A O 1
ATOM 2758 N N . LYS A 1 350 ? -26.440 -21.151 46.227 1.00 97.38 350 LYS A N 1
ATOM 2759 C CA . LYS A 1 350 ? -26.768 -20.528 47.516 1.00 97.38 350 LYS A CA 1
ATOM 2760 C C . LYS A 1 350 ? -28.193 -19.981 47.555 1.00 97.38 350 LYS A C 1
ATOM 2762 O O . LYS A 1 350 ? -28.851 -20.065 48.593 1.00 97.38 350 LYS A O 1
ATOM 2767 N N . ILE A 1 351 ? -28.674 -19.426 46.445 1.00 97.25 351 ILE A N 1
ATOM 2768 C CA . ILE A 1 351 ? -30.061 -18.975 46.307 1.00 97.25 351 ILE A CA 1
ATOM 2769 C C . ILE A 1 351 ? -31.006 -20.169 46.447 1.00 97.25 351 ILE A C 1
ATOM 2771 O O . ILE A 1 351 ? -31.963 -20.072 47.212 1.00 97.25 351 ILE A O 1
ATOM 2775 N N . ALA A 1 352 ? -30.714 -21.297 45.794 1.00 97.31 352 ALA A N 1
ATOM 2776 C CA . ALA A 1 352 ? -31.517 -22.513 45.905 1.00 97.31 352 ALA A CA 1
ATOM 2777 C C . ALA A 1 352 ? -31.583 -23.034 47.355 1.00 97.31 352 ALA A C 1
ATOM 2779 O O . ALA A 1 352 ? -32.672 -23.293 47.863 1.00 97.31 352 ALA A O 1
ATOM 2780 N N . GLU A 1 353 ? -30.451 -23.089 48.064 1.00 97.19 353 GLU A N 1
ATOM 2781 C CA . GLU A 1 353 ? -30.398 -23.490 49.481 1.00 97.19 353 GLU A CA 1
ATOM 2782 C C . GLU A 1 353 ? -31.229 -22.549 50.376 1.00 97.19 353 GLU A C 1
ATOM 2784 O O . GLU A 1 353 ? -31.996 -22.985 51.237 1.00 97.19 353 GLU A O 1
ATOM 2789 N N . LEU A 1 354 ? -31.117 -21.232 50.164 1.00 96.44 354 LEU A N 1
ATOM 2790 C CA . LEU A 1 354 ? -31.906 -20.243 50.904 1.00 96.44 354 LEU A CA 1
ATOM 2791 C C . LEU A 1 354 ? -33.400 -20.332 50.576 1.00 96.44 354 LEU A C 1
ATOM 2793 O O . LEU A 1 354 ? -34.232 -20.104 51.457 1.00 96.44 354 LEU A O 1
ATOM 2797 N N . GLN A 1 355 ? -33.760 -20.649 49.334 1.00 96.88 355 GLN A N 1
ATOM 2798 C CA . GLN A 1 355 ? -35.145 -20.887 48.934 1.00 96.88 355 GLN A CA 1
ATOM 2799 C C . GLN A 1 355 ? -35.702 -22.151 49.595 1.00 96.88 355 GLN A C 1
ATOM 2801 O O . GLN A 1 355 ? -36.816 -22.111 50.117 1.00 96.88 355 GLN A O 1
ATOM 2806 N N . GLU A 1 356 ? -34.927 -23.235 49.653 1.00 97.31 356 GLU A N 1
ATOM 2807 C CA . GLU A 1 356 ? -35.317 -24.475 50.327 1.00 97.31 356 GLU A CA 1
ATOM 2808 C C . GLU A 1 356 ? -35.487 -24.271 51.839 1.00 97.31 356 GLU A C 1
ATOM 2810 O O . GLU A 1 356 ? -36.506 -24.666 52.410 1.00 97.31 356 GLU A O 1
ATOM 2815 N N . SER A 1 357 ? -34.549 -23.569 52.481 1.00 97.25 357 SER A N 1
ATOM 2816 C CA . SER A 1 357 ? -34.648 -23.193 53.896 1.00 97.25 357 SER A CA 1
ATOM 2817 C C . SER A 1 357 ? -35.886 -22.333 54.167 1.00 97.25 357 SER A C 1
ATOM 2819 O O . SER A 1 357 ? -36.672 -22.639 55.065 1.00 97.25 357 SER A O 1
ATOM 2821 N N . ASN A 1 358 ? -36.140 -21.310 53.342 1.00 96.12 358 ASN A N 1
ATOM 2822 C CA . ASN A 1 358 ? -37.355 -20.498 53.449 1.00 96.12 358 ASN A CA 1
ATOM 2823 C C . ASN A 1 358 ? -38.632 -21.327 53.247 1.00 96.12 358 ASN A C 1
ATOM 2825 O O . ASN A 1 358 ? -39.606 -21.123 53.971 1.00 96.12 358 ASN A O 1
ATOM 2829 N N . ALA A 1 359 ? -38.650 -22.268 52.299 1.00 96.25 359 ALA A N 1
ATOM 2830 C CA . ALA A 1 359 ? -39.787 -23.161 52.084 1.00 96.25 359 ALA A CA 1
ATOM 2831 C C . ALA A 1 359 ? -40.011 -24.096 53.286 1.00 96.25 359 ALA A C 1
ATOM 2833 O O . ALA A 1 359 ? -41.148 -24.293 53.713 1.00 96.25 359 ALA A O 1
ATOM 2834 N N . SER A 1 360 ? -38.938 -24.628 53.875 1.00 96.94 360 SER A N 1
ATOM 2835 C CA . SER A 1 360 ? -38.987 -25.455 55.086 1.00 96.94 360 SER A CA 1
ATOM 2836 C C . SER A 1 360 ? -39.507 -24.676 56.299 1.00 96.94 360 SER A C 1
ATOM 2838 O O . SER A 1 360 ? -40.400 -25.143 57.014 1.00 96.94 360 SER A O 1
ATOM 2840 N N . LEU A 1 361 ? -39.025 -23.445 56.495 1.00 96.12 361 LEU A N 1
ATOM 2841 C CA . LEU A 1 361 ? -39.518 -22.546 57.539 1.00 96.12 361 LEU A CA 1
ATOM 2842 C C . LEU A 1 361 ? -41.000 -22.222 57.341 1.00 96.12 361 LEU A C 1
ATOM 2844 O O . LEU A 1 361 ? -41.765 -22.314 58.298 1.00 96.12 361 LEU A O 1
ATOM 2848 N N . ARG A 1 362 ? -41.432 -21.919 56.110 1.00 95.94 362 ARG A N 1
ATOM 2849 C CA . ARG A 1 362 ? -42.852 -21.692 55.790 1.00 95.94 362 ARG A CA 1
ATOM 2850 C C . ARG A 1 362 ? -43.714 -22.904 56.131 1.00 95.94 362 ARG A C 1
ATOM 2852 O O . ARG A 1 362 ? -44.682 -22.742 56.865 1.00 95.94 362 ARG A O 1
ATOM 2859 N N . ARG A 1 363 ? -43.317 -24.115 55.721 1.00 96.44 363 ARG A N 1
ATOM 2860 C CA . ARG A 1 363 ? -44.024 -25.360 56.089 1.00 96.44 363 ARG A CA 1
ATOM 2861 C C . ARG A 1 363 ? -44.089 -25.562 57.603 1.00 96.44 363 ARG A C 1
ATOM 2863 O O . ARG A 1 363 ? -45.113 -25.990 58.132 1.00 96.44 363 ARG A O 1
ATOM 2870 N N . THR A 1 364 ? -43.012 -25.245 58.319 1.00 96.12 364 THR A N 1
ATOM 2871 C CA . THR A 1 364 ? -42.961 -25.357 59.784 1.00 96.12 364 THR A CA 1
ATOM 2872 C C . THR A 1 364 ? -43.902 -24.352 60.449 1.00 96.12 364 THR A C 1
ATOM 2874 O O . THR A 1 364 ? -44.622 -24.708 61.381 1.00 96.12 364 THR A O 1
ATOM 2877 N N . ILE A 1 365 ? -43.942 -23.108 59.965 1.00 94.88 365 ILE A N 1
ATOM 2878 C CA . ILE A 1 365 ? -44.875 -22.078 60.438 1.00 94.88 365 ILE A CA 1
ATOM 2879 C C . ILE A 1 365 ? -46.316 -22.497 60.146 1.00 94.88 365 ILE A C 1
ATOM 2881 O O . ILE A 1 365 ? -47.138 -22.459 61.054 1.00 94.88 365 ILE A O 1
ATOM 2885 N N . GLU A 1 366 ? -46.617 -22.959 58.932 1.00 95.62 366 GLU A N 1
ATOM 2886 C CA . GLU A 1 366 ? -47.943 -23.467 58.552 1.00 95.62 366 GLU A CA 1
ATOM 2887 C C . GLU A 1 366 ? -48.383 -24.625 59.455 1.00 95.62 366 GLU A C 1
ATOM 2889 O O . GLU A 1 366 ? -49.504 -24.627 59.961 1.00 95.62 366 GLU A O 1
ATOM 2894 N N . THR A 1 367 ? -47.483 -25.570 59.736 1.00 96.38 367 THR A N 1
ATOM 2895 C CA . THR A 1 367 ? -47.764 -26.713 60.618 1.00 96.38 367 THR A CA 1
ATOM 2896 C C . THR A 1 367 ? -48.027 -26.262 62.056 1.00 96.38 367 THR A C 1
ATOM 2898 O O . THR A 1 367 ? -48.989 -26.707 62.682 1.00 96.38 367 THR A O 1
ATOM 2901 N N . ASN A 1 368 ? -47.202 -25.357 62.592 1.00 95.56 368 ASN A N 1
ATOM 2902 C CA . ASN A 1 368 ? -47.400 -24.810 63.936 1.00 95.56 368 ASN A CA 1
ATOM 2903 C C . ASN A 1 368 ? -48.695 -24.000 64.034 1.00 95.56 368 ASN A C 1
ATOM 2905 O O . ASN A 1 368 ? -49.435 -24.164 65.000 1.00 95.56 368 ASN A O 1
ATOM 2909 N N . LEU A 1 369 ? -49.002 -23.184 63.023 1.00 95.81 369 LEU A N 1
ATOM 2910 C CA . LEU A 1 369 ? -50.230 -22.398 62.961 1.00 95.81 369 LEU A CA 1
ATOM 2911 C C . LEU A 1 369 ? -51.464 -23.305 62.894 1.00 95.81 369 LEU A C 1
ATOM 2913 O O . LEU A 1 369 ? -52.434 -23.073 63.610 1.00 95.81 369 LEU A O 1
ATOM 2917 N N . TYR A 1 370 ? -51.411 -24.379 62.103 1.00 95.69 370 TYR A N 1
ATOM 2918 C CA . TYR A 1 370 ? -52.466 -25.390 62.046 1.00 95.69 370 TYR A CA 1
ATOM 2919 C C . TYR A 1 370 ? -52.665 -26.089 63.399 1.00 95.69 370 TYR A C 1
ATOM 2921 O O . TYR A 1 370 ? -53.791 -26.232 63.880 1.00 95.69 370 TYR A O 1
ATOM 2929 N N . ASN A 1 371 ? -51.574 -26.481 64.062 1.00 95.38 371 ASN A N 1
ATOM 2930 C CA . ASN A 1 371 ? -51.628 -27.093 65.389 1.00 95.38 371 ASN A CA 1
ATOM 2931 C C . ASN A 1 371 ? -52.186 -26.132 66.449 1.00 95.38 371 ASN A C 1
ATOM 2933 O O . ASN A 1 371 ? -53.009 -26.551 67.266 1.00 95.38 371 ASN A O 1
ATOM 2937 N N . GLN A 1 372 ? -51.788 -24.857 66.412 1.00 94.38 372 GLN A N 1
ATOM 2938 C CA . GLN A 1 372 ? -52.300 -23.809 67.294 1.00 94.38 372 GLN A CA 1
ATOM 2939 C C . GLN A 1 372 ? -53.790 -23.546 67.051 1.00 94.38 372 GLN A C 1
ATOM 2941 O O . GLN A 1 372 ? -54.564 -23.494 68.002 1.00 94.38 372 GLN A O 1
ATOM 2946 N N . ALA A 1 373 ? -54.225 -23.443 65.794 1.00 94.50 373 ALA A N 1
ATOM 2947 C CA . ALA A 1 373 ? -55.637 -23.271 65.461 1.00 94.50 373 ALA A CA 1
ATOM 2948 C C . ALA A 1 373 ? -56.485 -24.454 65.965 1.00 94.50 373 ALA A C 1
ATOM 2950 O O . ALA A 1 373 ? -57.575 -24.264 66.510 1.00 94.50 373 ALA A O 1
ATOM 2951 N N . ASN A 1 374 ? -55.968 -25.681 65.855 1.00 95.38 374 ASN A N 1
ATOM 2952 C CA . ASN A 1 374 ? -56.641 -26.877 66.358 1.00 95.38 374 ASN A CA 1
ATOM 2953 C C . ASN A 1 374 ? -56.694 -26.941 67.889 1.00 95.38 374 ASN A C 1
ATOM 2955 O O . ASN A 1 374 ? -57.721 -27.339 68.447 1.00 95.38 374 ASN A O 1
ATOM 2959 N N . SER A 1 375 ? -55.610 -26.575 68.581 1.00 94.56 375 SER A N 1
ATOM 2960 C CA . SER A 1 375 ? -55.597 -26.530 70.045 1.00 94.56 375 SER A CA 1
ATOM 2961 C C . SER A 1 375 ? -56.525 -25.432 70.565 1.00 94.56 375 SER A C 1
ATOM 2963 O O . SER A 1 375 ? -57.338 -25.714 71.444 1.00 94.56 375 SER A O 1
ATOM 2965 N N . GLU A 1 376 ? -56.515 -24.240 69.960 1.00 94.75 376 GLU A N 1
ATOM 2966 C CA . GLU A 1 376 ? -57.478 -23.178 70.257 1.00 94.75 376 GLU A CA 1
ATOM 2967 C C . GLU A 1 376 ? -58.914 -23.637 70.021 1.00 94.75 376 GLU A C 1
ATOM 2969 O O . GLU A 1 376 ? -59.771 -23.412 70.871 1.00 94.75 376 GLU A O 1
ATOM 2974 N N . MET A 1 377 ? -59.209 -24.312 68.908 1.00 93.81 377 MET A N 1
ATOM 2975 C CA . MET A 1 377 ? -60.561 -24.806 68.651 1.00 93.81 377 MET A CA 1
ATOM 2976 C C . MET A 1 377 ? -60.995 -25.860 69.682 1.00 93.81 377 MET A C 1
ATOM 2978 O O . MET A 1 377 ? -62.152 -25.844 70.107 1.00 93.81 377 MET A O 1
ATOM 2982 N N . ARG A 1 378 ? -60.095 -26.752 70.126 1.00 95.25 378 ARG A N 1
ATOM 2983 C CA . ARG A 1 378 ? -60.385 -27.688 71.231 1.00 95.25 378 ARG A CA 1
ATOM 2984 C C . ARG A 1 378 ? -60.659 -26.949 72.537 1.00 95.25 378 ARG A C 1
ATOM 2986 O O . ARG A 1 378 ? -61.665 -27.239 73.178 1.00 95.25 378 ARG A O 1
ATOM 2993 N N . LEU A 1 379 ? -59.815 -25.983 72.899 1.00 94.00 379 LEU A N 1
ATOM 2994 C CA . LEU A 1 379 ? -59.987 -25.179 74.110 1.00 94.00 379 LEU A CA 1
ATOM 2995 C C . LEU A 1 379 ? -61.295 -24.383 74.066 1.00 94.00 379 LEU A C 1
ATOM 2997 O O . LEU A 1 379 ? -62.048 -24.398 75.030 1.00 94.00 379 LEU A O 1
ATOM 3001 N N . ARG A 1 380 ? -61.636 -23.764 72.929 1.00 94.69 380 ARG A N 1
ATOM 3002 C CA . ARG A 1 380 ? -62.913 -23.056 72.736 1.00 94.69 380 ARG A CA 1
ATOM 3003 C C . ARG A 1 380 ? -64.120 -23.985 72.897 1.00 94.69 380 ARG A C 1
ATOM 3005 O O . ARG A 1 380 ? -65.109 -23.583 73.503 1.00 94.69 380 ARG A O 1
ATOM 3012 N N . LYS A 1 381 ? -64.051 -25.227 72.398 1.00 95.00 381 LYS A N 1
ATOM 3013 C CA . LYS A 1 381 ? -65.105 -26.239 72.616 1.00 95.00 381 LYS A CA 1
ATOM 3014 C C . LYS A 1 381 ? -65.234 -26.613 74.096 1.00 95.00 381 LYS A C 1
ATOM 3016 O O . LYS A 1 381 ? -66.347 -26.622 74.607 1.00 95.00 381 LYS A O 1
ATOM 3021 N N . GLN A 1 382 ? -64.116 -26.852 74.783 1.00 94.31 382 GLN A N 1
ATOM 3022 C CA . GLN A 1 382 ? -64.103 -27.156 76.219 1.00 94.31 382 GLN A CA 1
ATOM 3023 C C . GLN A 1 382 ? -64.625 -25.991 77.065 1.00 94.31 382 GLN A C 1
ATOM 3025 O O . GLN A 1 382 ? -65.420 -26.213 77.970 1.00 94.31 382 GLN A O 1
ATOM 3030 N N . ILE A 1 383 ? -64.229 -24.752 76.753 1.00 92.81 383 ILE A N 1
ATOM 3031 C CA . ILE A 1 383 ? -64.753 -23.546 77.407 1.00 92.81 383 ILE A CA 1
ATOM 3032 C C . ILE A 1 383 ? -66.271 -23.490 77.247 1.00 92.81 383 ILE A C 1
ATOM 3034 O O . ILE A 1 383 ? -66.973 -23.303 78.234 1.00 92.81 383 ILE A O 1
ATOM 3038 N N . LYS A 1 384 ? -66.788 -23.725 76.036 1.00 95.12 384 LYS A N 1
ATOM 3039 C CA . LYS A 1 384 ? -68.231 -23.740 75.779 1.00 95.12 384 LYS A CA 1
ATOM 3040 C C . LYS A 1 384 ? -68.955 -24.843 76.564 1.00 95.12 384 LYS A C 1
ATOM 3042 O O . LYS A 1 384 ? -70.025 -24.598 77.111 1.00 95.12 384 LYS A O 1
ATOM 3047 N N . GLU A 1 385 ? -68.376 -26.042 76.653 1.00 94.06 385 GLU A N 1
ATOM 3048 C CA . GLU A 1 385 ? -68.915 -27.126 77.487 1.00 94.06 385 GLU A CA 1
ATOM 3049 C C . GLU A 1 385 ? -68.905 -26.767 78.979 1.00 94.06 385 GLU A C 1
ATOM 3051 O O . GLU A 1 385 ? -69.903 -26.977 79.666 1.00 94.06 385 GLU A O 1
ATOM 3056 N N . LEU A 1 386 ? -67.805 -26.218 79.498 1.00 92.56 386 LEU A N 1
ATOM 3057 C CA . LEU A 1 386 ? -67.699 -25.806 80.899 1.00 92.56 386 LEU A CA 1
ATOM 3058 C C . LEU A 1 386 ? -68.662 -24.669 81.235 1.00 92.56 386 LEU A C 1
ATOM 3060 O O . LEU A 1 386 ? -69.296 -24.726 82.281 1.00 92.56 386 LEU A O 1
ATOM 3064 N N . GLN A 1 387 ? -68.824 -23.691 80.344 1.00 91.06 387 GLN A N 1
ATOM 3065 C CA . GLN A 1 387 ? -69.839 -22.645 80.472 1.00 91.06 387 GLN A CA 1
ATOM 3066 C C . GLN A 1 387 ? -71.239 -23.257 80.552 1.00 91.06 387 GLN A C 1
ATOM 3068 O O . GLN A 1 387 ? -71.961 -22.967 81.493 1.00 91.06 387 GLN A O 1
ATOM 3073 N N . SER A 1 388 ? -71.576 -24.207 79.670 1.00 89.62 388 SER A N 1
ATOM 3074 C CA . SER A 1 388 ? -72.881 -24.883 79.733 1.00 89.62 388 SER A CA 1
ATOM 3075 C C . SER A 1 388 ? -73.108 -25.645 81.047 1.00 89.62 388 SER A C 1
ATOM 3077 O O . SER A 1 388 ? -74.211 -25.631 81.589 1.00 89.62 388 SER A O 1
ATOM 3079 N N . LYS A 1 389 ? -72.061 -26.278 81.598 1.00 88.75 389 LYS A N 1
ATOM 3080 C CA . LYS A 1 389 ? -72.121 -26.943 82.907 1.00 88.75 389 LYS A CA 1
ATOM 3081 C C . LYS A 1 389 ? -72.300 -25.925 84.024 1.00 88.75 389 LYS A C 1
ATOM 3083 O O . LYS A 1 389 ? -73.135 -26.146 84.894 1.00 88.75 389 LYS A O 1
ATOM 3088 N N . LEU A 1 390 ? -71.562 -24.819 83.980 1.00 82.50 390 LEU A N 1
ATOM 3089 C CA . LEU A 1 390 ? -71.667 -23.752 84.965 1.00 82.50 390 LEU A CA 1
ATOM 3090 C C . LEU A 1 390 ? -73.071 -23.140 84.960 1.00 82.50 390 LEU A C 1
ATOM 3092 O O . LEU A 1 390 ? -73.671 -23.031 86.022 1.00 82.50 390 LEU A O 1
ATOM 3096 N N . ASP A 1 391 ? -73.631 -22.858 83.786 1.00 82.12 391 ASP A N 1
ATOM 3097 C CA . ASP A 1 391 ? -74.997 -22.354 83.624 1.00 82.12 391 ASP A CA 1
ATOM 3098 C C . ASP A 1 391 ? -76.036 -23.376 84.127 1.00 82.12 391 ASP A C 1
ATOM 3100 O O . ASP A 1 391 ? -76.999 -23.010 84.803 1.00 82.12 391 ASP A O 1
ATOM 3104 N N . SER A 1 392 ? -75.815 -24.677 83.892 1.00 77.44 392 SER A N 1
ATOM 3105 C CA . SER A 1 392 ? -76.667 -25.749 84.440 1.00 77.44 392 SER A CA 1
ATOM 3106 C C . SER A 1 392 ? -76.575 -25.877 85.968 1.00 77.44 392 SER A C 1
ATOM 3108 O O . SER A 1 392 ? -77.557 -26.191 86.634 1.00 77.44 392 SER A O 1
ATOM 3110 N N . THR A 1 393 ? -75.405 -25.606 86.555 1.00 72.81 393 THR A N 1
ATOM 3111 C CA . THR A 1 393 ? -75.233 -25.593 88.013 1.00 72.81 393 THR A CA 1
ATOM 3112 C C . THR A 1 393 ? -75.719 -24.294 88.641 1.00 72.81 393 THR A C 1
ATOM 3114 O O . THR A 1 393 ? -76.245 -24.329 89.744 1.00 72.81 393 THR A O 1
ATOM 3117 N N . ALA A 1 394 ? -75.612 -23.160 87.948 1.00 65.12 394 ALA A N 1
ATOM 3118 C CA . ALA A 1 394 ? -76.162 -21.882 88.385 1.00 65.12 394 ALA A CA 1
ATOM 3119 C C . ALA A 1 394 ? -77.696 -21.941 88.421 1.00 65.12 394 ALA A C 1
ATOM 3121 O O . ALA A 1 394 ? -78.300 -21.565 89.420 1.00 65.12 394 ALA A O 1
ATOM 3122 N N . THR A 1 395 ? -78.313 -22.545 87.401 1.00 59.47 395 THR A N 1
ATOM 3123 C CA . THR A 1 395 ? -79.755 -22.851 87.401 1.00 59.47 395 THR A CA 1
ATOM 3124 C C . THR A 1 395 ? -80.152 -23.893 88.458 1.00 59.47 395 THR A C 1
ATOM 3126 O O . THR A 1 395 ? -81.279 -23.859 88.944 1.00 59.47 395 THR A O 1
ATOM 3129 N N . ALA A 1 396 ? -79.241 -24.777 88.889 1.00 55.66 396 ALA A N 1
ATOM 3130 C CA . ALA A 1 396 ? -79.471 -25.676 90.026 1.00 55.66 396 ALA A CA 1
ATOM 3131 C C . ALA A 1 396 ? -79.329 -24.974 91.398 1.00 55.66 396 ALA A C 1
ATOM 3133 O O . ALA A 1 396 ? -80.066 -25.299 92.329 1.00 55.66 396 ALA A O 1
ATOM 3134 N N . VAL A 1 397 ? -78.429 -23.994 91.535 1.00 51.62 397 VAL A N 1
ATOM 3135 C CA . VAL A 1 397 ? -78.205 -23.224 92.776 1.00 51.62 397 VAL A CA 1
ATOM 3136 C C . VAL A 1 397 ? -79.305 -22.180 93.025 1.00 51.62 397 VAL A C 1
ATOM 3138 O O . VAL A 1 397 ? -79.595 -21.883 94.178 1.00 51.62 397 VAL A O 1
ATOM 3141 N N . GLU A 1 398 ? -80.023 -21.719 91.996 1.00 48.66 398 GLU A N 1
ATOM 3142 C CA . GLU A 1 398 ? -81.246 -20.905 92.154 1.00 48.66 398 GLU A CA 1
ATOM 3143 C C . GLU A 1 398 ? -82.453 -21.673 92.753 1.00 48.66 398 GLU A C 1
ATOM 3145 O O . GLU A 1 398 ? -83.521 -21.091 92.937 1.00 48.66 398 GLU A O 1
ATOM 3150 N N . SER A 1 399 ? -82.305 -22.960 93.110 1.00 45.06 399 SER A N 1
ATOM 3151 C CA . SER A 1 399 ? -83.395 -23.813 93.621 1.00 45.06 399 SER A CA 1
ATOM 3152 C C . SER A 1 399 ? -83.234 -24.357 95.058 1.00 45.06 399 SER A C 1
ATOM 3154 O O . SER A 1 399 ? -83.952 -25.284 95.434 1.00 45.06 399 SER A O 1
ATOM 3156 N N . ALA A 1 400 ? -82.366 -23.783 95.908 1.00 33.78 400 ALA A N 1
ATOM 3157 C CA . ALA A 1 400 ? -82.302 -24.134 97.341 1.00 33.78 400 ALA A CA 1
ATOM 3158 C C . ALA A 1 400 ? -81.973 -22.928 98.256 1.00 33.78 400 ALA A C 1
ATOM 3160 O O . ALA A 1 400 ? -81.154 -22.094 97.872 1.00 33.78 400 ALA A O 1
ATOM 3161 N N . PRO A 1 401 ? -82.600 -22.808 99.451 1.00 45.56 401 PRO A N 1
ATOM 3162 C CA . PRO A 1 401 ? -82.643 -21.556 100.196 1.00 45.56 401 PRO A CA 1
ATOM 3163 C C . PRO A 1 401 ? -81.443 -21.310 101.124 1.00 45.56 401 PRO A C 1
ATOM 3165 O O . PRO A 1 401 ? -80.811 -22.211 101.670 1.00 45.56 401 PRO A O 1
ATOM 3168 N N . GLU A 1 402 ? -81.226 -20.012 101.294 1.00 43.09 402 GLU A N 1
ATOM 3169 C CA . GLU A 1 402 ? -80.404 -19.236 102.220 1.00 43.09 402 GLU A CA 1
ATOM 3170 C C . GLU A 1 402 ? -80.343 -19.768 103.666 1.00 43.09 402 GLU A C 1
ATOM 3172 O O . GLU A 1 402 ? -81.381 -19.894 104.301 1.00 43.09 402 GLU A O 1
ATOM 3177 N N . TYR A 1 403 ? -79.137 -20.004 104.213 1.00 39.75 403 TYR A N 1
ATOM 3178 C CA . TYR A 1 403 ? -78.788 -19.716 105.618 1.00 39.75 403 TYR A CA 1
ATOM 3179 C C . TYR A 1 403 ? -77.265 -19.748 105.872 1.00 39.75 403 TYR A C 1
ATOM 3181 O O . TYR A 1 403 ? -76.545 -20.619 105.393 1.00 39.75 403 TYR A O 1
ATOM 3189 N N . ALA A 1 404 ? -76.851 -18.834 106.757 1.00 35.91 404 ALA A N 1
ATOM 3190 C CA . ALA A 1 404 ? -75.666 -18.854 107.625 1.00 35.91 404 ALA A CA 1
ATOM 3191 C C . ALA A 1 404 ? -74.301 -18.388 107.068 1.00 35.91 404 ALA A C 1
ATOM 3193 O O . ALA A 1 404 ? -73.463 -19.151 106.597 1.00 35.91 404 ALA A O 1
ATOM 3194 N N . ARG A 1 405 ? -74.032 -17.102 107.325 1.00 44.31 405 ARG A N 1
ATOM 3195 C CA . ARG A 1 405 ? -72.697 -16.533 107.572 1.00 44.31 405 ARG A CA 1
ATOM 3196 C C . ARG A 1 405 ? -72.115 -17.116 108.874 1.00 44.31 405 ARG A C 1
ATOM 3198 O O . ARG A 1 405 ? -72.862 -17.248 109.844 1.00 44.31 405 ARG A O 1
ATOM 3205 N N . PRO A 1 406 ? -70.790 -17.314 108.961 1.00 45.91 406 PRO A N 1
ATOM 3206 C CA . PRO A 1 406 ? -70.090 -16.765 110.117 1.00 45.91 406 PRO A CA 1
ATOM 3207 C C . PRO A 1 406 ? -68.774 -16.071 109.747 1.00 45.91 406 PRO A C 1
ATOM 3209 O O . PRO A 1 406 ? -68.301 -16.095 108.614 1.00 45.91 406 PRO A O 1
ATOM 3212 N N . ALA A 1 407 ? -68.277 -15.350 110.740 1.00 39.28 407 ALA A N 1
ATOM 3213 C CA . ALA A 1 407 ? -67.208 -14.379 110.693 1.00 39.28 407 ALA A CA 1
ATOM 3214 C C . ALA A 1 407 ? -65.810 -14.991 110.915 1.00 39.28 407 ALA A C 1
ATOM 3216 O O . ALA A 1 407 ? -65.689 -16.052 111.514 1.00 39.28 407 ALA A O 1
ATOM 3217 N N . ASP A 1 408 ? -64.809 -14.212 110.496 1.00 41.09 408 ASP A N 1
ATOM 3218 C CA . ASP A 1 408 ? -63.540 -13.923 111.186 1.00 41.09 408 ASP A CA 1
ATOM 3219 C C . ASP A 1 408 ? -62.520 -15.053 111.447 1.00 41.09 408 ASP A C 1
ATOM 3221 O O . ASP A 1 408 ? -62.757 -15.958 112.242 1.00 41.09 408 ASP A O 1
ATOM 3225 N N . GLN A 1 409 ? -61.335 -14.921 110.832 1.00 41.59 409 GLN A N 1
ATOM 3226 C CA . GLN A 1 409 ? -60.030 -15.258 111.423 1.00 41.59 409 GLN A CA 1
ATOM 3227 C C . GLN A 1 409 ? -58.895 -14.757 110.516 1.00 41.59 409 GLN A C 1
ATOM 3229 O O . GLN A 1 409 ? -58.687 -15.251 109.407 1.00 41.59 409 GLN A O 1
ATOM 3234 N N . GLY A 1 410 ? -58.164 -13.752 110.999 1.00 40.66 410 GLY A N 1
ATOM 3235 C CA . GLY A 1 410 ? -56.884 -13.336 110.434 1.00 40.66 410 GLY A CA 1
ATOM 3236 C C . GLY A 1 410 ? -55.766 -14.339 110.727 1.00 40.66 410 GLY A C 1
ATOM 3237 O O . GLY A 1 410 ? -55.827 -15.070 111.712 1.00 40.66 410 GLY A O 1
ATOM 3238 N N . LEU A 1 411 ? -54.734 -14.326 109.882 1.00 38.25 411 LEU A N 1
ATOM 3239 C CA . LEU A 1 411 ? -53.390 -14.830 110.175 1.00 38.25 411 LEU A CA 1
ATOM 3240 C C . LEU A 1 411 ? -52.391 -14.155 109.219 1.00 38.25 411 LEU A C 1
ATOM 3242 O O . LEU A 1 411 ? -52.251 -14.532 108.057 1.00 38.25 411 LEU A O 1
ATOM 3246 N N . GLU A 1 412 ? -51.720 -13.123 109.732 1.00 41.09 412 GLU A N 1
ATOM 3247 C CA . GLU A 1 412 ? -50.375 -12.725 109.307 1.00 41.09 412 GLU A CA 1
ATOM 3248 C C . GLU A 1 412 ? -49.383 -13.822 109.708 1.00 41.09 412 GLU A C 1
ATOM 3250 O O . GLU A 1 412 ? -49.348 -14.182 110.882 1.00 41.09 412 GLU A O 1
ATOM 3255 N N . ILE A 1 413 ? -48.527 -14.270 108.783 1.00 38.59 413 ILE A N 1
ATOM 3256 C CA . ILE A 1 413 ? -47.157 -14.715 109.086 1.00 38.59 413 ILE A CA 1
ATOM 3257 C C . ILE A 1 413 ? -46.264 -14.317 107.904 1.00 38.59 413 ILE A C 1
ATOM 3259 O O . ILE A 1 413 ? -46.493 -14.736 106.769 1.00 38.59 413 ILE A O 1
ATOM 3263 N N . GLY A 1 414 ? -45.248 -13.503 108.184 1.00 35.28 414 GLY A N 1
ATOM 3264 C CA . GLY A 1 414 ? -44.088 -13.312 107.320 1.00 35.28 414 GLY A CA 1
ATOM 3265 C C . GLY A 1 414 ? -42.880 -14.139 107.781 1.00 35.28 414 GLY A C 1
ATOM 3266 O O . GLY A 1 414 ? -42.885 -14.691 108.879 1.00 35.28 414 GLY A O 1
ATOM 3267 N N . PHE A 1 415 ? -41.837 -14.081 106.945 1.00 32.78 415 PHE A N 1
ATOM 3268 C CA . PHE A 1 415 ? -40.410 -14.363 107.184 1.00 32.78 415 PHE A CA 1
ATOM 3269 C C . PHE A 1 415 ? -39.809 -15.697 106.671 1.00 32.78 415 PHE A C 1
ATOM 3271 O O . PHE A 1 415 ? -40.111 -16.776 107.169 1.00 32.78 415 PHE A O 1
ATOM 3278 N N . ASP A 1 416 ? -38.947 -15.521 105.656 1.00 37.78 416 ASP A N 1
ATOM 3279 C CA . ASP A 1 416 ? -37.661 -16.147 105.288 1.00 37.78 416 ASP A CA 1
ATOM 3280 C C . ASP A 1 416 ? -37.395 -17.651 105.505 1.00 37.78 416 ASP A C 1
ATOM 3282 O O . ASP A 1 416 ? -37.372 -18.123 106.634 1.00 37.78 416 ASP A O 1
ATOM 3286 N N . ASP A 1 417 ? -37.008 -18.362 104.428 1.00 33.22 417 ASP A N 1
ATOM 3287 C CA . ASP A 1 417 ? -35.647 -18.930 104.282 1.00 33.22 417 ASP A CA 1
ATOM 3288 C C . ASP A 1 417 ? -35.384 -19.444 102.842 1.00 33.22 417 ASP A C 1
ATOM 3290 O O . ASP A 1 417 ? -36.277 -19.939 102.150 1.00 33.22 417 ASP A O 1
ATOM 3294 N N . ALA A 1 418 ? -34.142 -19.309 102.374 1.00 42.47 418 ALA A N 1
ATOM 3295 C CA . ALA A 1 418 ? -33.660 -19.754 101.060 1.00 42.47 418 ALA A CA 1
ATOM 3296 C C . ALA A 1 418 ? -33.440 -21.286 101.001 1.00 42.47 418 ALA A C 1
ATOM 3298 O O . ALA A 1 418 ? -33.331 -21.940 102.037 1.00 42.47 418 ALA A O 1
ATOM 3299 N N . PRO A 1 419 ? -33.244 -21.884 99.803 1.00 46.69 419 PRO A N 1
ATOM 3300 C CA . PRO A 1 419 ? -31.870 -22.311 99.511 1.00 46.69 419 PRO A CA 1
ATOM 3301 C C . PRO A 1 419 ? -31.401 -22.202 98.042 1.00 46.69 419 PRO A C 1
ATOM 3303 O O . PRO A 1 419 ? -32.157 -22.106 97.079 1.00 46.69 419 PRO A O 1
ATOM 3306 N N . LYS A 1 420 ? -30.067 -22.227 97.942 1.00 40.47 420 LYS A N 1
ATOM 3307 C CA . LYS A 1 420 ? -29.147 -22.152 96.793 1.00 40.47 420 LYS A CA 1
ATOM 3308 C C . LYS A 1 420 ? -29.345 -23.199 95.673 1.00 40.47 420 LYS A C 1
ATOM 3310 O O . LYS A 1 420 ? -29.530 -24.375 95.947 1.00 40.47 420 LYS A O 1
ATOM 3315 N N . ALA A 1 421 ? -29.144 -22.700 94.444 1.00 36.88 421 ALA A N 1
ATOM 3316 C CA . ALA A 1 421 ? -28.477 -23.213 93.221 1.00 36.88 421 ALA A CA 1
ATOM 3317 C C . ALA A 1 421 ? -27.944 -24.677 93.152 1.00 36.88 421 ALA A C 1
ATOM 3319 O O . ALA A 1 421 ? -27.479 -25.216 94.154 1.00 36.88 421 ALA A O 1
ATOM 3320 N N . PRO A 1 422 ? -27.845 -25.264 91.931 1.00 45.81 422 PRO A N 1
ATOM 3321 C CA . PRO A 1 422 ? -26.653 -24.985 91.112 1.00 45.81 422 PRO A CA 1
ATOM 3322 C C . PRO A 1 422 ? -26.877 -24.773 89.594 1.00 45.81 422 PRO A C 1
ATOM 3324 O O . PRO A 1 422 ? -27.680 -25.430 88.943 1.00 45.81 422 PRO A O 1
ATOM 3327 N N . GLU A 1 423 ? -26.085 -23.832 89.068 1.00 40.41 423 GLU A N 1
ATOM 3328 C CA . GLU A 1 423 ? -25.326 -23.838 87.803 1.00 40.41 423 GLU A CA 1
ATOM 3329 C C . GLU A 1 423 ? -25.904 -24.482 86.525 1.00 40.41 423 GLU A C 1
ATOM 3331 O O . GLU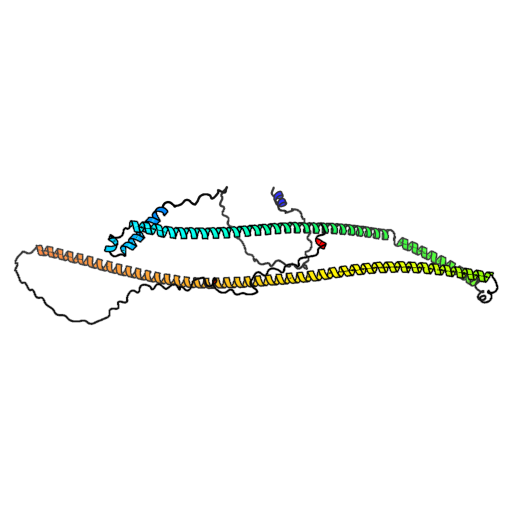 A 1 423 ? -25.981 -25.701 86.396 1.00 40.41 423 GLU A O 1
ATOM 3336 N N . LYS A 1 424 ? -26.038 -23.658 85.468 1.00 37.75 424 LYS A N 1
ATOM 3337 C CA . LYS A 1 424 ? -25.133 -23.721 84.296 1.00 37.75 424 LYS A CA 1
ATOM 3338 C C . LYS A 1 424 ? -25.286 -22.515 83.353 1.00 37.75 424 LYS A C 1
ATOM 3340 O O . LYS A 1 424 ? -26.260 -22.366 82.631 1.00 37.75 424 LYS A O 1
ATOM 3345 N N . GLN A 1 425 ? -24.226 -21.709 83.364 1.00 37.75 425 GLN A N 1
ATOM 3346 C CA . GLN A 1 425 ? -23.556 -21.106 82.207 1.00 37.75 425 GLN A CA 1
ATOM 3347 C C . GLN A 1 425 ? -24.366 -20.182 81.286 1.00 37.75 425 GLN A C 1
ATOM 3349 O O . GLN A 1 425 ? -24.842 -20.535 80.212 1.00 37.75 425 GLN A O 1
ATOM 3354 N N . SER A 1 426 ? -24.316 -18.909 81.661 1.00 39.97 426 SER A N 1
ATOM 3355 C CA . SER A 1 426 ? -24.303 -17.773 80.749 1.00 39.97 426 SER A CA 1
ATOM 3356 C C . SER A 1 426 ? -23.195 -17.896 79.690 1.00 39.97 426 SER A C 1
ATOM 3358 O O . SER A 1 426 ? -22.010 -17.914 80.027 1.00 39.97 426 SER A O 1
ATOM 3360 N N . GLN A 1 427 ? -23.558 -17.842 78.409 1.00 42.59 427 GLN A N 1
ATOM 3361 C CA . GLN A 1 427 ? -22.693 -17.268 77.377 1.00 42.59 427 GLN A CA 1
ATOM 3362 C C . GLN A 1 427 ? -23.416 -16.105 76.702 1.00 42.59 427 GLN A C 1
ATOM 3364 O O . GLN A 1 427 ? -23.979 -16.214 75.617 1.00 42.59 427 GLN A O 1
ATOM 3369 N N . GLN A 1 428 ? -23.348 -14.942 77.348 1.00 45.59 428 GLN A N 1
ATOM 3370 C CA . GLN A 1 428 ? -23.343 -13.687 76.614 1.00 45.59 428 GLN A CA 1
ATOM 3371 C C . GLN A 1 428 ? -22.052 -13.644 75.790 1.00 45.59 428 GLN A C 1
ATOM 3373 O O . GLN A 1 428 ? -20.980 -13.337 76.309 1.00 45.59 428 GLN A O 1
ATOM 3378 N N . ARG A 1 429 ? -22.136 -13.932 74.490 1.00 41.16 429 ARG A N 1
ATOM 3379 C CA . ARG A 1 429 ? -21.133 -13.450 73.540 1.00 41.16 429 ARG A CA 1
ATOM 3380 C C . ARG A 1 429 ? -21.698 -12.232 72.827 1.00 41.16 429 ARG A C 1
ATOM 3382 O O . ARG A 1 429 ? -22.647 -12.299 72.056 1.00 41.16 429 ARG A O 1
ATOM 3389 N N . ARG A 1 430 ? -21.104 -11.098 73.193 1.00 45.50 430 ARG A N 1
ATOM 3390 C CA . ARG A 1 430 ? -21.247 -9.765 72.612 1.00 45.50 430 ARG A CA 1
ATOM 3391 C C . ARG A 1 430 ? -21.438 -9.839 71.097 1.00 45.50 430 ARG A C 1
ATOM 3393 O O . ARG A 1 430 ? -20.602 -10.407 70.398 1.00 45.50 430 ARG A O 1
ATOM 3400 N N . ARG A 1 431 ? -22.494 -9.196 70.594 1.00 48.59 431 ARG A N 1
ATOM 3401 C CA . ARG A 1 431 ? -22.606 -8.834 69.178 1.00 48.59 431 ARG A CA 1
ATOM 3402 C C . ARG A 1 431 ? -21.414 -7.944 68.825 1.00 48.59 431 ARG A C 1
ATOM 3404 O O . ARG A 1 431 ? -21.370 -6.774 69.198 1.00 48.59 431 ARG A O 1
ATOM 3411 N N . GLY A 1 432 ? -20.422 -8.520 68.156 1.00 40.03 432 GLY A N 1
ATOM 3412 C CA . GLY A 1 432 ? -19.360 -7.766 67.515 1.00 40.03 432 GLY A CA 1
ATOM 3413 C C . GLY A 1 432 ? -19.967 -6.954 66.378 1.00 40.03 432 GLY A C 1
ATOM 3414 O O . GLY A 1 432 ? -20.519 -7.513 65.436 1.00 40.03 432 GLY A O 1
ATOM 3415 N N . ARG A 1 433 ? -19.880 -5.628 66.481 1.00 56.03 433 ARG A N 1
ATOM 3416 C CA . ARG A 1 433 ? -20.020 -4.716 65.343 1.00 56.03 433 ARG A CA 1
ATOM 3417 C C . ARG A 1 433 ? -19.109 -5.230 64.216 1.00 56.03 433 ARG A C 1
ATOM 3419 O O . ARG A 1 433 ? -17.963 -5.572 64.524 1.00 56.03 433 ARG A O 1
ATOM 3426 N N . PRO A 1 434 ? -19.559 -5.297 62.951 1.00 54.38 434 PRO A N 1
ATOM 3427 C CA . PRO A 1 434 ? -18.675 -5.695 61.867 1.00 54.38 434 PRO A CA 1
ATOM 3428 C C . PRO A 1 434 ? -17.489 -4.728 61.857 1.00 54.38 434 PRO A C 1
ATOM 3430 O O . PRO A 1 434 ? -17.660 -3.507 61.794 1.00 54.38 434 PRO A O 1
ATOM 3433 N N . ARG A 1 435 ? -16.277 -5.271 62.016 1.00 53.59 435 ARG A N 1
ATOM 3434 C CA . ARG A 1 435 ? -15.052 -4.510 61.791 1.00 53.59 435 ARG A CA 1
ATOM 3435 C C . ARG A 1 435 ? -15.114 -4.034 60.346 1.00 53.59 435 ARG A C 1
ATOM 3437 O O . ARG A 1 435 ? -15.170 -4.858 59.439 1.00 53.59 435 ARG A O 1
ATOM 3444 N N . LYS A 1 436 ? -15.120 -2.715 60.146 1.00 49.44 436 LYS A N 1
ATOM 3445 C CA . LYS A 1 436 ? -14.785 -2.129 58.852 1.00 49.44 436 LYS A CA 1
ATOM 3446 C C . LYS A 1 436 ? -13.424 -2.707 58.475 1.00 49.44 436 LYS A C 1
ATOM 3448 O O . LYS A 1 436 ? -12.453 -2.505 59.208 1.00 49.44 436 LYS A O 1
ATOM 3453 N N . VAL A 1 437 ? -13.389 -3.494 57.406 1.00 48.28 437 VAL A N 1
ATOM 3454 C CA . VAL A 1 437 ? -12.144 -3.827 56.724 1.00 48.28 437 VAL A CA 1
ATOM 3455 C C . VAL A 1 437 ? -11.515 -2.478 56.408 1.00 48.28 437 VAL A C 1
ATOM 3457 O O . VAL A 1 437 ? -12.161 -1.616 55.809 1.00 48.28 437 VAL A O 1
ATOM 3460 N N . LYS A 1 438 ? -10.319 -2.241 56.949 1.00 48.34 438 LYS A N 1
ATOM 3461 C CA . LYS A 1 438 ? -9.489 -1.132 56.503 1.00 48.34 438 LYS A CA 1
ATOM 3462 C C . LYS A 1 438 ? -9.288 -1.394 55.019 1.00 48.34 438 LYS A C 1
ATOM 3464 O O . LYS A 1 438 ? -8.685 -2.405 54.675 1.00 48.34 438 LYS A O 1
ATOM 3469 N N . ILE A 1 439 ? -9.902 -0.563 54.183 1.00 46.06 439 ILE A N 1
ATOM 3470 C CA . ILE A 1 439 ? -9.500 -0.440 52.789 1.00 46.06 439 ILE A CA 1
ATOM 3471 C C . ILE A 1 439 ? -7.996 -0.226 52.854 1.00 46.06 439 ILE A C 1
ATOM 3473 O O . ILE A 1 439 ? -7.523 0.627 53.610 1.00 46.06 439 ILE A O 1
ATOM 3477 N N . ASP A 1 440 ? -7.285 -1.117 52.187 1.00 45.50 440 ASP A N 1
ATOM 3478 C CA . ASP A 1 440 ? -5.852 -1.055 52.032 1.00 45.50 440 ASP A CA 1
ATOM 3479 C C . ASP A 1 440 ? -5.514 0.320 51.451 1.00 45.50 440 ASP A C 1
ATOM 3481 O O . ASP A 1 440 ? -5.882 0.639 50.323 1.00 45.50 440 ASP A O 1
ATOM 3485 N N . SER A 1 441 ? -4.899 1.179 52.260 1.00 56.12 441 SER A N 1
ATOM 3486 C CA . SER A 1 441 ? -4.431 2.502 51.848 1.00 56.12 441 SER A CA 1
ATOM 3487 C C . SER A 1 441 ? -3.081 2.410 51.128 1.00 56.12 441 SER A C 1
ATOM 3489 O O . SER A 1 441 ? -2.269 3.318 51.252 1.00 56.12 441 SER A O 1
ATOM 3491 N N . SER A 1 442 ? -2.809 1.284 50.462 1.00 51.84 442 SER A N 1
ATOM 3492 C CA . SER A 1 442 ? -1.646 1.074 49.593 1.00 51.84 442 SER A CA 1
ATOM 3493 C C . SER A 1 442 ? -2.019 0.969 48.110 1.00 51.84 442 SER A C 1
ATOM 3495 O O . SER A 1 442 ? -1.138 0.908 47.267 1.00 51.84 442 SER A O 1
ATOM 3497 N N . LEU A 1 443 ? -3.311 1.034 47.767 1.00 52.62 443 LEU A N 1
ATOM 3498 C CA . LEU A 1 443 ? -3.771 1.253 46.391 1.00 52.62 443 LEU A CA 1
ATOM 3499 C C . LEU A 1 443 ? -3.986 2.750 46.131 1.00 52.62 443 LEU A C 1
ATOM 3501 O O . LEU A 1 443 ? -5.049 3.179 45.680 1.00 52.62 443 LEU A O 1
ATOM 3505 N N . ASP A 1 444 ? -2.961 3.551 46.419 1.00 49.28 444 ASP A N 1
ATOM 3506 C CA . ASP A 1 444 ? -2.776 4.793 45.678 1.00 49.28 444 ASP A CA 1
ATOM 3507 C C . ASP A 1 444 ? -2.306 4.373 44.282 1.00 49.28 444 ASP A C 1
ATOM 3509 O O . ASP A 1 444 ? -1.148 4.020 44.073 1.00 49.28 444 ASP A O 1
ATOM 3513 N N . ASN A 1 445 ? -3.233 4.370 43.322 1.00 53.75 445 ASN A N 1
ATOM 3514 C CA . ASN A 1 445 ? -2.981 4.152 41.894 1.00 53.75 445 ASN A CA 1
ATOM 3515 C C . ASN A 1 445 ? -2.179 5.319 41.283 1.00 53.75 445 ASN A C 1
ATOM 3517 O O . ASN A 1 445 ? -2.603 5.955 40.320 1.00 53.75 445 ASN A O 1
ATOM 3521 N N . THR A 1 446 ? -1.020 5.609 41.865 1.00 53.72 446 THR A N 1
ATOM 3522 C CA . THR A 1 446 ? -0.104 6.669 41.445 1.00 53.72 446 THR A CA 1
ATOM 3523 C C . THR A 1 446 ? 1.340 6.185 41.350 1.00 53.72 446 THR A C 1
ATOM 3525 O O . THR A 1 446 ? 2.187 6.959 40.924 1.00 53.72 446 THR A O 1
ATOM 3528 N N . GLU A 1 447 ? 1.633 4.910 41.638 1.00 53.56 447 GLU A N 1
ATOM 3529 C CA . GLU A 1 447 ? 2.987 4.356 41.460 1.00 53.56 447 GLU A CA 1
ATOM 3530 C C . GLU A 1 447 ? 3.409 4.237 39.982 1.00 53.56 447 GLU A C 1
ATOM 3532 O O . GLU A 1 447 ? 4.594 4.311 39.689 1.00 53.56 447 GLU A O 1
ATOM 3537 N N . TRP A 1 448 ? 2.474 4.221 39.021 1.00 55.41 448 TRP A N 1
ATOM 3538 C CA . TRP A 1 448 ? 2.811 4.434 37.599 1.00 55.41 448 TRP A CA 1
ATOM 3539 C C . TRP A 1 448 ? 3.315 5.866 37.316 1.00 55.41 448 TRP A C 1
ATOM 3541 O O . TRP A 1 448 ? 3.995 6.113 36.324 1.00 55.41 448 TRP A O 1
ATOM 3551 N N . PHE A 1 449 ? 2.972 6.838 38.165 1.00 48.91 449 PHE A N 1
ATOM 3552 C CA . PHE A 1 449 ? 3.270 8.256 37.942 1.00 48.91 449 PHE A CA 1
ATOM 3553 C C . PHE A 1 449 ? 4.551 8.735 38.635 1.00 48.91 449 PHE A C 1
ATOM 3555 O O . PHE A 1 449 ? 4.959 9.881 38.431 1.00 48.91 449 PHE A O 1
ATOM 3562 N N . SER A 1 450 ? 5.184 7.897 39.460 1.00 56.53 450 SER A N 1
ATOM 3563 C CA . SER A 1 450 ? 6.302 8.316 40.305 1.00 56.53 450 SER A CA 1
ATOM 3564 C C . SER A 1 450 ? 7.382 7.250 40.463 1.00 56.53 450 SER A C 1
ATOM 3566 O O . SER A 1 450 ? 7.808 6.978 41.580 1.00 56.53 450 SER A O 1
ATOM 3568 N N . GLU A 1 451 ? 7.889 6.703 39.361 1.00 44.12 451 GLU A N 1
ATOM 3569 C CA . GLU A 1 451 ? 9.205 6.063 39.359 1.00 44.12 451 GLU A CA 1
ATOM 3570 C C . GLU A 1 451 ? 10.055 6.560 38.185 1.00 44.12 451 GLU A C 1
ATOM 3572 O O . GLU A 1 451 ? 9.654 6.505 37.031 1.00 44.12 451 GLU A O 1
ATOM 3577 N N . GLY A 1 452 ? 11.231 7.087 38.541 1.00 46.56 452 GLY A N 1
ATOM 3578 C CA . GLY A 1 452 ? 12.472 7.017 37.773 1.00 46.56 452 GLY A CA 1
ATOM 3579 C C . GLY A 1 452 ? 12.474 7.542 36.339 1.00 46.56 452 GLY A C 1
ATOM 3580 O O . GLY A 1 452 ? 12.029 6.879 35.412 1.00 46.56 452 GLY A O 1
ATOM 3581 N N . LYS A 1 453 ? 13.188 8.653 36.125 1.00 53.06 453 LYS A N 1
ATOM 3582 C CA . LYS A 1 453 ? 13.915 8.867 34.867 1.00 53.06 453 LYS A CA 1
ATOM 3583 C C . LYS A 1 453 ? 14.822 7.655 34.619 1.00 53.06 453 LYS A C 1
ATOM 3585 O O . LYS A 1 453 ? 15.920 7.590 35.169 1.00 53.06 453 LYS A O 1
ATOM 3590 N N . HIS A 1 454 ? 14.351 6.691 33.843 1.00 51.56 454 HIS A N 1
ATOM 3591 C CA . HIS A 1 454 ? 15.219 5.755 33.155 1.00 51.56 454 HIS A CA 1
ATOM 3592 C C . HIS A 1 454 ? 15.646 6.464 31.871 1.00 51.56 454 HIS A C 1
ATOM 3594 O O . HIS A 1 454 ? 14.861 6.585 30.934 1.00 51.56 454 HIS A O 1
ATOM 3600 N N . ASP A 1 455 ? 16.864 7.008 31.867 1.00 53.41 455 ASP A N 1
ATOM 3601 C CA . ASP A 1 455 ? 17.517 7.468 30.642 1.00 53.41 455 ASP A CA 1
ATOM 3602 C C . ASP A 1 455 ? 17.891 6.217 29.832 1.00 53.41 455 ASP A C 1
ATOM 3604 O O . ASP A 1 455 ? 19.010 5.710 29.912 1.00 53.41 455 ASP A O 1
ATOM 3608 N N . ASP A 1 456 ? 16.909 5.660 29.126 1.00 53.03 456 ASP A N 1
ATOM 3609 C CA . ASP A 1 456 ? 17.130 4.633 28.117 1.00 53.03 456 ASP A CA 1
ATOM 3610 C C . ASP A 1 456 ? 17.595 5.346 26.834 1.00 53.03 456 ASP A C 1
ATOM 3612 O O . ASP A 1 456 ? 16.834 6.146 26.281 1.00 53.03 456 ASP A O 1
ATOM 3616 N N . PRO A 1 457 ? 18.839 5.145 26.357 1.00 60.56 457 PRO A N 1
ATOM 3617 C CA . PRO A 1 457 ? 19.374 5.876 25.203 1.00 60.56 457 PRO A CA 1
ATOM 3618 C C . PRO A 1 457 ? 18.614 5.608 23.891 1.00 60.56 457 PRO A C 1
ATOM 3620 O O . PRO A 1 457 ? 18.843 6.308 22.903 1.00 60.56 457 PRO A O 1
ATOM 3623 N N . ASP A 1 458 ? 17.709 4.627 23.887 1.00 60.78 458 ASP A N 1
ATOM 3624 C CA . ASP A 1 458 ? 16.885 4.232 22.743 1.00 60.78 458 ASP A CA 1
ATOM 3625 C C . ASP A 1 458 ? 15.422 4.712 22.842 1.00 60.78 458 ASP A C 1
ATOM 3627 O O . ASP A 1 458 ? 14.666 4.611 21.877 1.00 60.78 458 ASP A O 1
ATOM 3631 N N . PHE A 1 459 ? 15.012 5.291 23.980 1.00 61.88 459 PHE A N 1
ATOM 3632 C CA . PHE A 1 459 ? 13.662 5.828 24.162 1.00 61.88 459 PHE A CA 1
ATOM 3633 C C . PHE A 1 459 ? 13.687 7.355 24.294 1.00 61.88 459 PHE A C 1
ATOM 3635 O O . PHE A 1 459 ? 13.734 7.936 25.377 1.00 61.88 459 PHE A O 1
ATOM 3642 N N . GLY A 1 460 ? 13.653 8.019 23.140 1.00 70.00 460 GLY A N 1
ATOM 3643 C CA . GLY A 1 460 ? 13.601 9.470 22.997 1.00 70.00 460 GLY A CA 1
ATOM 3644 C C . GLY A 1 460 ? 13.600 9.866 21.521 1.00 70.00 460 GLY A C 1
ATOM 3645 O O . GLY A 1 460 ? 14.078 9.122 20.669 1.00 70.00 460 GLY A O 1
ATOM 3646 N N . TYR A 1 461 ? 13.029 11.026 21.194 1.00 70.94 461 TYR A N 1
ATOM 3647 C CA . TYR A 1 461 ? 13.020 11.532 19.820 1.00 70.94 461 TYR A CA 1
ATOM 3648 C C . TYR A 1 461 ? 14.455 11.828 19.362 1.00 70.94 461 TYR A C 1
ATOM 3650 O O . TYR A 1 461 ? 15.060 12.808 19.799 1.00 70.94 461 TYR A O 1
ATOM 3658 N N . HIS A 1 462 ? 14.992 10.995 18.471 1.00 71.44 462 HIS A N 1
ATOM 3659 C CA . HIS A 1 462 ? 16.268 11.243 17.804 1.00 71.44 462 HIS A CA 1
ATOM 3660 C C . HIS A 1 462 ? 16.017 12.125 16.579 1.00 71.44 462 HIS A C 1
ATOM 3662 O O . HIS A 1 462 ? 15.387 11.687 15.615 1.00 71.44 462 HIS A O 1
ATOM 3668 N N . GLU A 1 463 ? 16.462 13.388 16.628 1.00 71.19 463 GLU A N 1
ATOM 3669 C CA . GLU A 1 463 ? 16.351 14.306 15.485 1.00 71.19 463 GLU A CA 1
ATOM 3670 C C . GLU A 1 463 ? 17.037 13.656 14.266 1.00 71.19 463 GLU A C 1
ATOM 3672 O O . GLU A 1 463 ? 18.216 13.297 14.353 1.00 71.19 463 GLU A O 1
ATOM 3677 N N . PRO A 1 464 ? 16.327 13.469 13.135 1.00 76.06 464 PRO A N 1
ATOM 3678 C CA . PRO A 1 464 ? 16.908 12.865 11.946 1.00 76.06 464 PRO A CA 1
ATOM 3679 C C . PRO A 1 464 ? 18.172 13.618 11.509 1.00 76.06 464 PRO A C 1
ATOM 3681 O O . PRO A 1 464 ? 18.193 14.853 11.571 1.00 76.06 464 PRO A O 1
ATOM 3684 N N . PRO A 1 465 ? 19.219 12.916 11.036 1.00 73.75 465 PRO A N 1
ATOM 3685 C CA . PRO A 1 465 ? 20.476 13.545 10.659 1.00 73.75 465 PRO A CA 1
ATOM 3686 C C . PRO A 1 465 ? 20.221 14.639 9.621 1.00 73.75 465 PRO A C 1
ATOM 3688 O O . PRO A 1 465 ? 19.713 14.388 8.523 1.00 73.75 465 PRO A O 1
ATOM 3691 N N . ARG A 1 466 ? 20.555 15.880 9.991 1.00 69.88 466 ARG A N 1
ATOM 3692 C CA . ARG A 1 466 ? 20.410 17.037 9.109 1.00 69.88 466 ARG A CA 1
ATOM 3693 C C . ARG A 1 466 ? 21.251 16.808 7.862 1.00 69.88 466 ARG A C 1
ATOM 3695 O O . ARG A 1 466 ? 22.448 16.536 7.951 1.00 69.88 466 ARG A O 1
ATOM 3702 N N . LYS A 1 467 ? 20.611 16.921 6.696 1.00 71.44 467 LYS A N 1
ATOM 3703 C CA . LYS A 1 467 ? 21.304 16.893 5.404 1.00 71.44 467 LYS A CA 1
ATOM 3704 C C . LYS A 1 467 ? 22.416 17.950 5.429 1.00 71.44 467 LYS A C 1
ATOM 3706 O O . LYS A 1 467 ? 22.164 19.040 5.950 1.00 71.44 467 LYS A O 1
ATOM 3711 N N . PRO A 1 468 ? 23.612 17.658 4.889 1.00 71.44 468 PRO A N 1
ATOM 3712 C CA . PRO A 1 468 ? 24.651 18.669 4.779 1.00 71.44 468 PRO A CA 1
ATOM 3713 C C . PRO A 1 468 ? 24.075 19.873 4.030 1.00 71.44 468 PRO A C 1
ATOM 3715 O O . PRO A 1 468 ? 23.426 19.707 2.992 1.00 71.44 468 PRO A O 1
ATOM 3718 N N . ALA A 1 469 ? 24.261 21.067 4.596 1.00 60.09 469 ALA A N 1
ATOM 3719 C CA . ALA A 1 469 ? 23.945 22.305 3.905 1.00 60.09 469 ALA A CA 1
ATOM 3720 C C . ALA A 1 469 ? 24.708 22.288 2.576 1.00 60.09 469 ALA A C 1
ATOM 3722 O O . ALA A 1 469 ? 25.923 22.095 2.541 1.00 60.09 469 ALA A O 1
ATOM 3723 N N . ASN A 1 470 ? 23.969 22.359 1.472 1.00 59.31 470 ASN A N 1
ATOM 3724 C CA . ASN A 1 470 ? 24.557 22.377 0.146 1.00 59.31 470 ASN A CA 1
ATOM 3725 C C . ASN A 1 470 ? 25.109 23.785 -0.100 1.00 59.31 470 ASN A C 1
ATOM 3727 O O . ASN A 1 470 ? 24.445 24.604 -0.728 1.00 59.31 470 ASN A O 1
ATOM 3731 N N . ASP A 1 471 ? 26.315 24.053 0.400 1.00 57.00 471 ASP A N 1
ATOM 3732 C CA . ASP A 1 471 ? 27.046 25.321 0.238 1.00 57.00 471 ASP A CA 1
ATOM 3733 C C . ASP A 1 471 ? 27.606 25.505 -1.189 1.00 57.00 471 ASP A C 1
ATOM 3735 O O . ASP A 1 471 ? 28.573 26.230 -1.419 1.00 57.00 471 ASP A O 1
ATOM 3739 N N . ASN A 1 472 ? 27.010 24.847 -2.188 1.00 62.06 472 ASN A N 1
ATOM 3740 C CA . ASN A 1 472 ? 27.343 25.094 -3.581 1.00 62.06 472 ASN A CA 1
ATOM 3741 C C . ASN A 1 472 ? 26.786 26.461 -3.999 1.00 62.06 472 ASN A C 1
ATOM 3743 O O . ASN A 1 472 ? 25.673 26.563 -4.517 1.00 62.06 472 ASN A O 1
ATOM 3747 N N . GLU A 1 473 ? 27.604 27.504 -3.841 1.00 61.66 473 GLU A N 1
ATOM 3748 C CA . GLU A 1 473 ? 27.369 28.871 -4.341 1.00 61.66 473 GLU A CA 1
ATOM 3749 C C . GLU A 1 473 ? 26.961 28.896 -5.830 1.00 61.66 473 GLU A C 1
ATOM 3751 O O . GLU A 1 473 ? 26.243 29.791 -6.273 1.00 61.66 473 GLU A O 1
ATOM 3756 N N . ALA A 1 474 ? 27.330 27.862 -6.595 1.00 60.62 474 ALA A N 1
ATOM 3757 C CA . ALA A 1 474 ? 26.950 27.676 -7.994 1.00 60.62 474 ALA A CA 1
ATOM 3758 C C . ALA A 1 474 ? 25.437 27.473 -8.232 1.00 60.62 474 ALA A C 1
ATOM 3760 O O . ALA A 1 474 ? 24.977 27.642 -9.358 1.00 60.62 474 ALA A O 1
ATOM 3761 N N . GLN A 1 475 ? 24.647 27.117 -7.210 1.00 56.16 475 GLN A N 1
ATOM 3762 C CA . GLN A 1 475 ? 23.187 26.979 -7.338 1.00 56.16 475 GLN A CA 1
ATOM 3763 C C . GLN A 1 475 ? 22.424 28.283 -7.053 1.00 56.16 475 GLN A C 1
ATOM 3765 O O . GLN A 1 475 ? 21.243 28.374 -7.378 1.00 56.16 475 GLN A O 1
ATOM 3770 N N . LEU A 1 476 ? 23.086 29.304 -6.497 1.00 53.94 476 LEU A N 1
ATOM 3771 C CA . LEU A 1 476 ? 22.490 30.622 -6.248 1.00 53.94 476 LEU A CA 1
ATOM 3772 C C . LEU A 1 476 ? 22.701 31.611 -7.406 1.00 53.94 476 LEU A C 1
ATOM 3774 O O . LEU A 1 476 ? 22.151 32.705 -7.364 1.00 53.94 476 LEU A O 1
ATOM 3778 N N . SER A 1 477 ? 23.446 31.237 -8.455 1.00 58.28 477 SER A N 1
ATOM 3779 C CA . SER A 1 477 ? 23.661 32.084 -9.643 1.00 58.28 477 SER A CA 1
ATOM 3780 C C . SER A 1 477 ? 22.673 31.815 -10.788 1.00 58.28 477 SER A C 1
ATOM 3782 O O . SER A 1 477 ? 22.935 32.195 -11.929 1.00 58.28 477 SER A O 1
ATOM 3784 N N . LEU A 1 478 ? 21.571 31.114 -10.515 1.00 54.81 478 LEU A N 1
ATOM 3785 C CA . LEU A 1 478 ? 20.505 30.837 -11.482 1.00 54.81 478 LEU A CA 1
ATOM 3786 C C . LEU A 1 478 ? 19.224 31.590 -11.105 1.00 54.81 478 LEU A C 1
ATOM 3788 O O . LEU A 1 478 ? 18.139 31.018 -11.092 1.00 54.81 478 LEU A O 1
ATOM 3792 N N . PHE A 1 479 ? 19.377 32.880 -10.805 1.00 52.78 479 PHE A N 1
ATOM 3793 C CA . PHE A 1 479 ? 18.345 33.903 -10.955 1.00 52.78 479 PHE A CA 1
ATOM 3794 C C . PHE A 1 479 ? 18.977 35.211 -11.415 1.00 52.78 479 PHE A C 1
ATOM 3796 O O . PHE A 1 479 ? 20.025 35.588 -10.841 1.00 52.78 479 PHE A O 1
#

Sequence (479 aa):
MMTLLRRAFGFSPDSEEEEEDYDPTVPTYAAGDSRQAQPSRETAVAASADNASMPAVAAATAVETADNAALPAALFDAVIEVFNSAQPDFIKKCLDTEAQRKFLIESIDSRLREQAEQAMRTSANQWKDEKSRLEARISELEGDDNAMTVLRKENSRLQLSVDRQKRALLDRINDLESQLAKQAEEKERFYSRRKPSVLEEELTQAKSRIEELEATVAEKEEQKKAAGGDDIQTEAEVMESPDAREELLAEHERRIAEHESLIAERDQKIAELTAECGKLREEAARQSTLREQLEVKTSMSDNMINDLRNQAAAARRELETMQQEQLQAVEHIQKELDGFEELKARKDAKIAELQESNASLRRTIETNLYNQANSEMRLRKQIKELQSKLDSTATAVESAPEYARPADQGLEIGFDDAPKAPEKQSQQRRRGRPRKVKIDSSLDNTEWFSEGKHDDPDFGYHEPPRKPANDNEAQLSLF

pLDDT: mean 74.72, std 22.83, range [28.8, 98.25]

Secondary structure (DSSP, 8-state):
-HHHHHHHTT--S----------TTS------------------------------------S-SSGGGTHHHHHHHHHHHHHHHTS-HHHHTSS-HHHHHHHHHHHHHHHHHHHHHHHHHHHHHHHHHHHHHHHHHHHHHHHHHHHHHHHHHHHHHHHHHHHHHHHHHHHHHHHHHHHHHHHHHHHHHHHHHS-HHHHHHHHHHHHHHHHHHHHHHHHHHHHHHHS-------SSS-TT-HHHHHHHHHHHHHHHHHHHHHHHHHHHHHHHHHHHHHHHHHHHHHHHHHHHHHHHHHHHHHHHHHHHHHHHHHHHHHHHHHHHHHHHHHHHHHHHHHHHHHHHHHHHHHHHHHHHHHHHHHHHHHHHHHHHHHHHHHHHHHHHHHHHHHHHHHHHHTTS-------------------------------PPPP-----TT--TTGGGSS-----TTSS--PPPPPPP---GGGSS--

Foldseek 3Di:
DVVVVCVVVPDDPDDPDPPDDDDPPDDPPDDDDDDDDDDDDDDDDDDDDDDDDDDDPPDDPDPDPPVVVCVVVVVLVVVLVVVLVPDDPVVSVVDDSVVVSVVCCVVVVVVVVVVVVVVVVVVVVVVVVVVVVVVVVVVVVVVVVVVVVVVVVVVVVVVVVVVVVVVVVVVVVVVVVVVVVVVVVVVVVVCVVPPVVVVVVVVVVVVVVVVVVVVVVVVVVVVCVVVDDDDDDDDPPQPPDPVSVVVVVVVVVVVVVVVVVVVVVVVVVVVVVVVVVVVVVVVVVVVVVVVVVVVVVVVVVVVVVVVVVVVVVVVVVVVVVVVVVVVVVVVVVVVVVVVVVVVVVVVVVVVVVVVVVVVVVVVVVVVVVVVVVVVVVVVVVVVVVVVVVVVVVVVVVVPDDDDDDDDDDDDDDDDDDDDDDDDDDDDPDDDDDPPDDPPPPPPPVCPVVDDDDPPPVPPDDDDPPDDPDPPPPVVVPPD

=== Feature glossary ===
A reading guide for the features in this record.

Start from the sequence.

  · Sequence gives the chain of amino acids in standard one-letter code (A=alanine, C=cysteine, …, Y=tyrosine), read N→C. It is the only feature that is directly encoded by the gene; all structural features are derived from the folded form of this sequence.

Fold it, and you get atomic coordinates and the backbone conformation that goes with them.

  · The mmCIF table is the protein's shape written out atom by atom. For each backbone N, Cα, C, and carbonyl O, it records an (x, y, z) coordinate triple in Å plus the residue type, chain letter, and residue number.

  · Backbone dihedral angles. Every residue except chain termini has a φ (preceding-C → N → Cα → C) and a ψ (N → Cα → C → next-N). They are reported in degrees following the IUPAC sign convention. Secondary structure is essentially a statement about which (φ, ψ) basin each residue occupies.

  · DSSP 8-state secondary structure assigns each residue one of H (α-helix), G (3₁₀-helix), I (π-helix), E (extended β-strand), B (isolated β-bridge), T (hydrogen-bonded turn), S (bend), or '-' (coil). The assignment is computed from backbone hydrogen-bond geometry via the Kabsch–Sander algorithm.

  · P-SEA three-state annotation labels each residue as helix, strand, or coil based purely on the geometry of the Cα trace. It serves as a fallback when the full backbone (and thus DSSP) is unavailable.

Summarize the fold with a handful of shape descriptors and a per-residue structural alphabet.

  · Radius of gyration (Rg) is the root-mean-square distance of Cα atoms from their centroid — a single number for overall size and compactness. A globular domain of N residues has Rg ≈ 2.2·N^0.38 Å; an extended or disordered chain has a much larger Rg. The Cα contact count is the number of residue pairs whose Cα atoms are within 8 Å and are more than four positions apart in sequence — a standard proxy for tertiary packing density. The bounding box is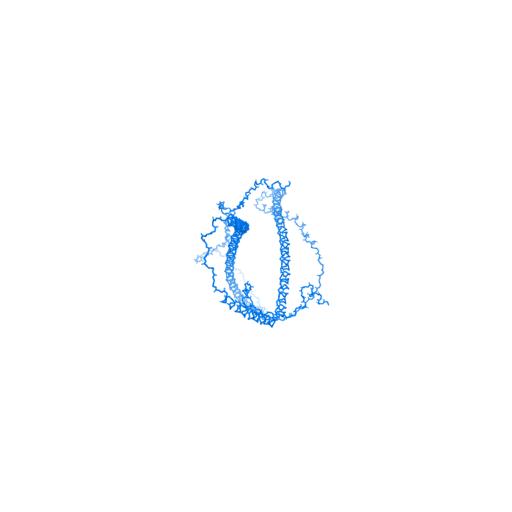 the smallest axis-aligned box enclosing all Cα atoms.

  · Foldseek's 3Di representation compresses backbone geometry into a per-residue letter drawn from a learned twenty-state alphabet. It captures the tertiary interaction pattern around each residue — which residues are packed against it in space, regardless of where they are in sequence.

  · Accessible surface area quantifies burial. A residue with SASA near zero is packed into the hydrophobic core; one with SASA >100 Å² sits on the surface. Computed here via the Shrake–Rupley numerical algorithm with a 1.4 Å probe.

Ask how reliable the model is.

  · For AlphaFold models, the B-factor field carries pLDDT — the model's own estimate of local accuracy on a 0–100 scale. Regions with pLDDT<50 should be treated as essentially unmodeled; they often correspond to intrinsically disordered segments.

  · For experimental (PDB) structures, the B-factor (temperature factor) quantifies the positional spread of each atom in the crystal — a combination of thermal vibration and static disorder — in units of Å². High B-factors mark flexible loops or poorly resolved regions; low B-factors mark the rigid, well-ordered core.

  · PAE(i, j) answers: if I align the predicted and true structures on residue i, how far off (in Å) do I expect residue j to be? A block-diagonal PAE matrix with low values on the blocks and high values off-diagonal is the signature of a multi-domain protein with confidently predicted domains but uncertain inter-domain orientation.

Place it in context: what it resembles, what it is annotated as, and how it looks.

  · Structural nearest neighbors (via Foldseek easy-search vs the PDB). Reported per hit: target PDB id, E-value, and alignment TM-score. A TM-score above ~0.5 is the conventional threshold for 'same fold'.

  · Functional annotations link the protein to curated databases. InterPro entries identify conserved domains and families by matching the sequence against member-database signatures (Pfam, PROSITE, CDD, …). Gene Ontology (GO) terms describe molecular function, biological process, and cellular component in a controlled vocabulary. CATH places the structure in a hierarchical fold classification (Class/Architecture/Topology/Homologous-superfamily). The organism is the source species.

  · Plot images: a contact map (which residues are close in 3D, as an N×N binary image), a Ramachandran scatter (backbone torsion angles, revealing secondary-structure composition at a glance), and — for AlphaFold structures — a PAE heatmap (pairwise prediction confidence).

  · Structure images are PyMOL renders from six orthogonal camera directions. Cartoon representation draws helices as coils and strands as arrows; sticks shows the backbone as bonds; surface shows the solvent-excluded envelope. Rainbow coloring maps sequence position to hue (blue→red, N→C); chain coloring assigns a distinct color per polypeptide.